Protein AF-A0A4Q2T587-F1 (afdb_monomer)

Solvent-accessible surface area (backbone atoms only — not comparable to full-atom values): 29271 Å² total; per-residue (Å²): 133,77,70,39,68,63,47,58,77,71,65,66,82,78,91,80,59,78,72,54,57,58,52,48,58,73,36,39,46,80,72,49,75,60,93,37,35,44,28,27,36,33,66,84,77,55,28,18,38,33,43,41,83,53,88,56,36,64,33,42,36,29,39,75,85,73,51,37,35,44,32,45,35,24,61,91,32,47,82,58,54,67,73,41,75,39,64,34,39,39,38,33,82,77,34,76,45,78,51,70,29,37,25,35,55,35,98,70,31,12,28,39,30,36,72,62,66,50,70,68,55,54,51,39,55,59,83,25,54,35,37,31,41,34,43,92,92,43,79,42,73,75,33,80,32,56,54,49,70,56,49,58,50,50,44,51,51,44,32,52,36,51,76,71,46,74,72,56,76,75,78,54,47,78,52,56,77,78,35,78,44,77,47,41,47,88,45,48,76,43,39,32,33,42,99,67,36,43,36,38,34,41,69,46,76,42,96,88,70,40,17,35,38,33,40,38,38,33,35,82,97,38,52,71,42,71,48,78,40,53,16,33,35,89,87,64,19,35,35,39,36,33,35,38,30,43,44,98,63,62,67,22,38,43,43,36,23,31,45,55,69,99,53,42,28,29,38,38,36,34,43,37,63,51,96,94,18,61,46,79,37,74,75,48,74,40,77,41,94,72,88,58,78,40,57,78,74,72,78,78,40,31,26,32,80,44,62,43,68,78,37,54,57,43,48,26,58,62,95,50,33,37,49,26,76,33,32,36,33,50,53,97,87,38,70,41,83,46,48,77,39,80,71,39,42,68,58,43,52,53,47,20,49,52,25,41,49,49,15,70,77,64,38,38,40,13,25,40,50,16,17,40,48,25,22,11,68,70,36,30,17,51,26,52,55,72,72,55,62,60,71,59,22,46,74,69,45,59,74,79,50,31,61,36,76,91,46,81,90,25,67,94,48,67,61,41,90,46,60,68,55,42,48,58,49,50,40,50,75,71,71,42,43,67,62,56,48,49,34,70,69,33,50,54,52,48,52,60,52,33,67,47,79,54,14,29,16,45,83,90,41,76,49,87,32,5,56,85,35,37,23,41,33,46,45,75,38,74,94,63,34,33,36,39,40,36,39,52,70,34,41,27,23,31,6,26,25,44,66,57,88,78,30,35,42,32,47,29,42,31,38,38,91,90,46,67,50,77,39,46,36,38,42,33,71,58,88,80,28,37,38,42,38,44,50,64,45,42,77,72,71,44,76,71,45,62,20,36,67,31,72,77,82,131

Sequence (554 aa):
MRILRYFVQAFSMLPLLLAMEARAEERYVTFAENRGWTVSYDREQNNCIAVPKVSDGLYFIRSSSREIVVMIAGPKFAWVTDGQDYKVEIRTDRERWDGTMRADTDEGFGGLYVSDPSESFMSALRGASRLSLRVDNVNYGPYSLSGSSDTLKQILGCAQAVERGEFKPAEPDYIGMNSLVSWKSEDFGKSYTSEGWTLALKGQDNVDGTATAYLEVSREGKGSATIKAESVPEGRGFGKLGIYKFDWSDPAVLFTSYTGGAHCCIEARVALSTDDGINIIDLGQFDGDVVHPVDLDGDDIYEFELADQRFLYAFAPYAGSVPPVQVQALRDGKFIDVTKEAAYRPVVERALLRTMKLCGEEQYPGACAGALANAALLGLYNSAFEFMVFDEINEKLEDSYLKCSDSAACRGRGDFKDFQEAVAFRLKDWGYDTEPALSEPAAAFFGELAKTKTGYSAPGDTTEGGCAMGPTRFEEAPAKGIVAVSGYEYTCHIGRADVLHDSVVTEAFCTGEGEYWLDRQIFEKDGADLWQHSLSRMESGLKPVKAAPCPAKP

Foldseek 3Di:
DQPVQPVVLVLPPDDDDPPSVVVNCVQWAFQDDDPFWTWTQGPVQQWIKTDGPDQWAWIWIAHLVRKIKIKGKHLVAQPDDAQDKWWKWKAFPPDIDTDIWTKHDDDSMIMTMDIPDDPRVVVRLPPTQFMWMATPNDIDDRHGSVCVNVVVVSRVVVSVCSVVVVPPQDDADEADEQDKDKDFLVCQQHWHDDQQKIWHWHKDQDPVQWIKIKIWIQGPPQGIDIDIDTAGDHPGKMWMWHWAALDPDGIKIKTKIQNDDPQGKIWIWIWDQDPNHTDIAGPGIAGHDDFGWDPQLPPRRTKTFGFPCVQDLQFDHNVLADGATWIWGDDPNYTDTPCLPPSNLVVLQVQLQVLLLVCLVPVALNSLLRNLQSCLSVLNNLQSVVVRPFVSNQVNTDQVSQAQDDDPLSVPHGGHPGSVRSSVSVCVVVPGHNAFAQDPVNLVVLVVQQVLVLAWAFPPDPDFCDSVHFPWHWDDDVVSCWIWITGHQKIWIWRHWDDDPQKIWTWIWMDGPSGTHIWIWIWGDDDQWIWIDIPVCVVVVHDIGIIHRRDDDD

Radius of gyration: 38.58 Å; Cα contacts (8 Å, |Δi|>4): 1241; chains: 1; bounding box: 76×38×122 Å

Organism: NCBI:txid2509717

pLDDT: mean 87.85, std 12.23, range [29.09, 98.69]

Structure (mmCIF, N/CA/C/O backbone):
data_AF-A0A4Q2T587-F1
#
_entry.id   AF-A0A4Q2T587-F1
#
loop_
_atom_site.group_PDB
_atom_site.id
_atom_site.type_symbol
_atom_site.label_atom_id
_atom_site.label_alt_id
_atom_site.label_comp_id
_atom_site.label_asym_id
_atom_site.label_entity_id
_atom_site.label_seq_id
_atom_site.pdbx_PDB_ins_code
_atom_site.Cartn_x
_atom_site.Cartn_y
_atom_site.Cartn_z
_atom_site.occupancy
_atom_site.B_iso_or_equiv
_atom_site.auth_seq_id
_atom_site.auth_comp_id
_atom_site.auth_asym_id
_atom_site.auth_atom_id
_atom_site.pdbx_PDB_model_num
ATOM 1 N N . MET A 1 1 ? -33.134 -15.073 41.977 1.00 48.69 1 MET A N 1
ATOM 2 C CA . MET A 1 1 ? -32.152 -14.027 41.633 1.00 48.69 1 MET A CA 1
ATOM 3 C C . MET A 1 1 ? -30.953 -14.235 42.549 1.00 48.69 1 MET A C 1
ATOM 5 O O . MET A 1 1 ? -31.171 -14.238 43.750 1.00 48.69 1 MET A O 1
ATOM 9 N N . ARG A 1 2 ? -29.760 -14.545 42.019 1.00 55.91 2 ARG A N 1
ATOM 10 C CA . ARG A 1 2 ? -28.514 -14.663 42.808 1.00 55.91 2 ARG A CA 1
ATOM 11 C C . ARG A 1 2 ? -27.795 -13.320 42.777 1.00 55.91 2 ARG A C 1
ATOM 13 O O . ARG A 1 2 ? -26.961 -13.108 41.918 1.00 55.91 2 ARG A O 1
ATOM 20 N N . ILE A 1 3 ? -28.202 -12.401 43.633 1.00 62.62 3 ILE A N 1
ATOM 21 C CA . ILE A 1 3 ? -27.697 -11.036 43.780 1.00 62.62 3 ILE A CA 1
ATOM 22 C C . ILE A 1 3 ? -26.183 -11.012 44.087 1.00 62.62 3 ILE A C 1
ATOM 24 O O . ILE A 1 3 ? -25.473 -10.196 43.507 1.00 62.62 3 ILE A O 1
ATOM 28 N N . LEU A 1 4 ? -25.663 -11.910 44.935 1.00 57.28 4 LEU A N 1
ATOM 29 C CA . LEU A 1 4 ? -24.285 -11.848 45.451 1.00 57.28 4 LEU A CA 1
ATOM 30 C C . LEU A 1 4 ? -23.188 -12.224 44.447 1.00 57.28 4 LEU A C 1
ATOM 32 O O . LEU A 1 4 ? -22.108 -11.632 44.495 1.00 57.28 4 LEU A O 1
ATOM 36 N N . ARG A 1 5 ? -23.489 -13.128 43.500 1.00 51.56 5 ARG A N 1
ATOM 37 C CA . ARG A 1 5 ? -22.581 -13.531 42.403 1.00 51.56 5 ARG A CA 1
ATOM 38 C C . ARG A 1 5 ? -22.055 -12.369 41.566 1.00 51.56 5 ARG A C 1
ATOM 40 O O . ARG A 1 5 ? -21.063 -12.495 40.857 1.00 51.56 5 ARG A O 1
ATOM 47 N N . TYR A 1 6 ? -22.738 -11.235 41.647 1.00 56.81 6 TYR A N 1
ATOM 48 C CA . TYR A 1 6 ? -22.474 -10.043 40.860 1.00 56.81 6 TYR A CA 1
ATOM 49 C C . TYR A 1 6 ? -21.664 -8.985 41.628 1.00 56.81 6 TYR A C 1
ATOM 51 O O . TYR A 1 6 ? -21.009 -8.153 41.006 1.00 56.81 6 TYR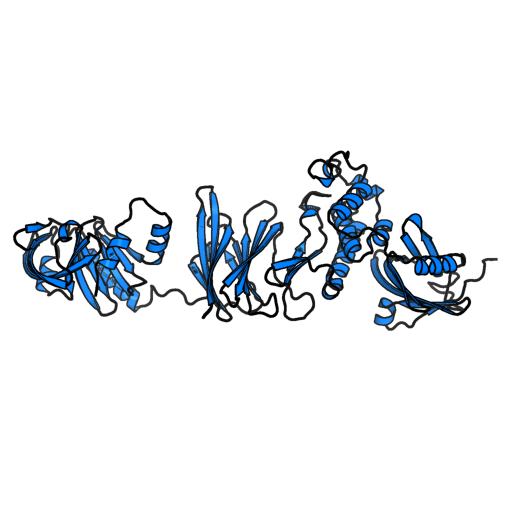 A O 1
ATOM 59 N N . PHE A 1 7 ? -21.640 -9.046 42.967 1.00 55.03 7 PHE A N 1
ATOM 60 C CA . PHE A 1 7 ? -20.902 -8.101 43.818 1.00 55.03 7 PHE A CA 1
ATOM 61 C C . PHE A 1 7 ? -19.436 -8.481 44.015 1.00 55.03 7 PHE A C 1
ATOM 63 O O . PHE A 1 7 ? -18.583 -7.597 44.067 1.00 55.03 7 PHE A O 1
ATOM 70 N N . VAL A 1 8 ? -19.125 -9.778 44.109 1.00 47.75 8 VAL A N 1
ATOM 71 C CA . VAL A 1 8 ? -17.757 -10.261 44.377 1.00 47.75 8 VAL A CA 1
ATOM 72 C C . VAL A 1 8 ? -16.795 -9.879 43.240 1.00 47.75 8 VAL A C 1
ATOM 74 O O . VAL A 1 8 ? -15.652 -9.510 43.502 1.00 47.75 8 VAL A O 1
ATOM 77 N N . GLN A 1 9 ? -17.277 -9.826 41.992 1.00 47.09 9 GLN A N 1
ATOM 78 C CA . GLN A 1 9 ? -16.492 -9.348 40.843 1.00 47.09 9 GLN A CA 1
ATOM 79 C C . GLN A 1 9 ? -16.196 -7.837 40.882 1.00 47.09 9 GLN A C 1
ATOM 81 O O . GLN A 1 9 ? -15.154 -7.421 40.387 1.00 47.09 9 GLN A O 1
ATOM 86 N N . ALA A 1 10 ? -17.059 -7.024 41.503 1.00 42.75 10 ALA A N 1
ATOM 87 C CA . ALA A 1 10 ? -16.846 -5.581 41.664 1.00 42.75 10 ALA A CA 1
ATOM 88 C C . ALA A 1 10 ? -15.954 -5.237 42.876 1.00 42.75 10 ALA A C 1
ATOM 90 O O . ALA A 1 10 ? -15.301 -4.197 42.886 1.00 42.75 10 ALA A O 1
ATOM 91 N N . PHE A 1 11 ? -15.917 -6.102 43.899 1.00 44.75 11 PHE A N 1
ATOM 92 C CA . PHE A 1 11 ? -15.228 -5.841 45.171 1.00 44.75 11 PHE A CA 1
ATOM 93 C C . PHE A 1 11 ? -13.794 -6.378 45.259 1.00 44.75 11 PHE A C 1
ATOM 95 O O . PHE A 1 11 ? -13.058 -6.010 46.174 1.00 44.75 11 PHE A O 1
ATOM 102 N N . SER A 1 12 ? -13.363 -7.212 44.312 1.00 37.34 12 SER A N 1
ATOM 103 C CA . SER A 1 12 ? -12.013 -7.791 44.300 1.00 37.34 12 SER A CA 1
ATOM 104 C C . SER A 1 12 ? -10.924 -6.830 43.778 1.00 37.34 12 SER A C 1
ATOM 106 O O . SER A 1 12 ? -9.896 -7.272 43.265 1.00 37.34 12 SER A O 1
ATOM 108 N N . MET A 1 13 ? -11.123 -5.514 43.915 1.00 39.81 13 MET A N 1
ATOM 109 C CA . MET A 1 13 ? -10.159 -4.482 43.523 1.00 39.81 13 MET A CA 1
ATOM 110 C C . MET A 1 13 ? -9.176 -4.162 44.661 1.00 39.81 13 MET A C 1
ATOM 112 O O . MET A 1 13 ? -9.405 -3.246 45.448 1.00 39.81 13 MET A O 1
ATOM 116 N N . LEU A 1 14 ? -8.101 -4.958 44.756 1.00 30.80 14 LEU A N 1
ATOM 117 C CA . LEU A 1 14 ? -6.706 -4.544 45.032 1.00 30.80 14 LEU A CA 1
ATOM 118 C C . LEU A 1 14 ? -5.777 -5.786 45.063 1.00 30.80 14 LEU A C 1
ATOM 120 O O . LEU A 1 14 ? -6.061 -6.724 45.807 1.00 30.80 14 LEU A O 1
ATOM 124 N N . PRO A 1 15 ? -4.564 -5.751 44.477 1.00 34.62 15 PRO A N 1
ATOM 125 C CA . PRO A 1 15 ? -4.200 -5.531 43.086 1.00 34.62 15 PRO A CA 1
ATOM 126 C C . PRO A 1 15 ? -3.731 -6.861 42.455 1.00 34.62 15 PRO A C 1
ATOM 128 O O . PRO A 1 15 ? -2.638 -7.358 42.730 1.00 34.62 15 PRO A O 1
ATOM 131 N N . LEU A 1 16 ? -4.540 -7.441 41.576 1.00 29.09 16 LEU A N 1
ATOM 132 C CA . LEU A 1 16 ? -4.068 -8.408 40.589 1.00 29.09 16 LEU A CA 1
ATOM 133 C C . LEU A 1 16 ? -4.949 -8.247 39.350 1.00 29.09 16 LEU A C 1
ATOM 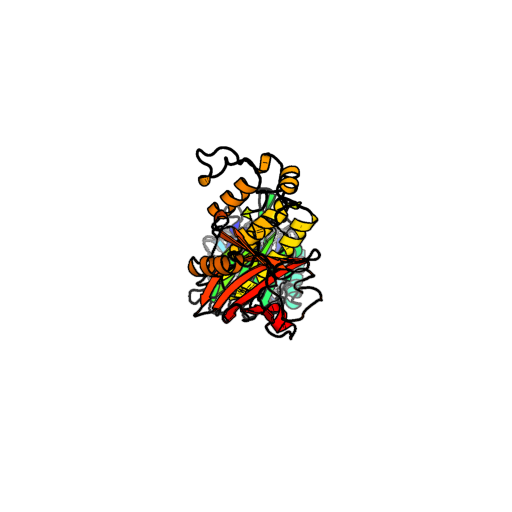135 O O . LEU A 1 16 ? -6.155 -8.440 39.426 1.00 29.09 16 LEU A O 1
ATOM 139 N N . LEU A 1 17 ? -4.294 -7.920 38.234 1.00 31.89 17 LEU A N 1
ATOM 140 C CA . LEU A 1 17 ? -4.804 -7.835 36.860 1.00 31.89 17 LEU A CA 1
ATOM 141 C C . LEU A 1 17 ? -5.491 -6.523 36.437 1.00 31.89 17 LEU A C 1
ATOM 143 O O . LEU A 1 17 ? -6.703 -6.369 36.539 1.00 31.89 17 LEU A O 1
ATOM 147 N N . LEU A 1 18 ? -4.712 -5.695 35.730 1.00 34.09 18 LEU A N 1
ATOM 148 C CA . LEU A 1 18 ? -5.156 -4.658 34.777 1.00 34.09 18 LEU A CA 1
ATOM 149 C C . LEU A 1 18 ? -6.281 -5.132 33.820 1.00 34.09 18 LEU A C 1
ATOM 151 O O . LEU A 1 18 ? -7.067 -4.331 33.332 1.00 34.09 18 LEU A O 1
ATOM 155 N N . ALA A 1 19 ? -6.397 -6.443 33.566 1.00 32.59 19 ALA A N 1
ATOM 156 C CA . ALA A 1 19 ? -7.448 -7.029 32.729 1.00 32.59 19 ALA A CA 1
ATOM 157 C C . ALA A 1 19 ? -8.837 -7.119 33.405 1.00 32.59 19 ALA A C 1
ATOM 159 O O . ALA A 1 19 ? -9.843 -7.224 32.704 1.00 32.59 19 ALA A O 1
ATOM 160 N N . MET A 1 20 ? -8.920 -7.107 34.744 1.00 31.30 20 MET A N 1
ATOM 161 C CA . MET A 1 20 ? -10.207 -7.060 35.460 1.00 31.30 20 MET A CA 1
ATOM 162 C C . MET A 1 20 ? -10.746 -5.633 35.580 1.00 31.30 20 MET A C 1
ATOM 164 O O . MET A 1 20 ? -11.956 -5.453 35.479 1.00 31.30 20 MET A O 1
ATOM 168 N N . GLU A 1 21 ? -9.874 -4.632 35.737 1.00 35.72 21 GLU A N 1
ATOM 169 C CA . GLU A 1 21 ? -10.271 -3.216 35.794 1.00 35.72 21 GLU A CA 1
ATOM 170 C C . GLU A 1 21 ? -10.938 -2.771 34.481 1.00 35.72 21 GLU A C 1
ATOM 172 O O . GLU A 1 21 ? -12.044 -2.236 34.519 1.00 35.72 21 GLU A O 1
ATOM 177 N N . ALA A 1 22 ? -10.367 -3.135 33.326 1.00 34.72 22 ALA A N 1
ATOM 178 C CA . ALA A 1 22 ? -10.956 -2.837 32.015 1.00 34.72 22 ALA A CA 1
ATOM 179 C C . ALA A 1 22 ? -12.352 -3.472 31.810 1.00 34.72 22 ALA A C 1
ATOM 181 O O . ALA A 1 22 ? -13.264 -2.833 31.290 1.00 34.72 22 ALA A O 1
ATOM 182 N N . ARG A 1 23 ? -12.563 -4.717 32.269 1.00 42.84 23 ARG A N 1
ATOM 183 C CA . ARG A 1 23 ? -13.877 -5.391 32.192 1.00 42.84 23 ARG A CA 1
ATOM 184 C C . ARG A 1 23 ? -14.907 -4.821 33.169 1.00 42.84 23 ARG A C 1
ATOM 186 O O . ARG A 1 23 ? -16.104 -4.854 32.887 1.00 42.84 23 ARG A O 1
ATOM 193 N N . ALA A 1 24 ? -14.464 -4.332 34.325 1.00 43.41 24 ALA A N 1
ATOM 194 C CA . ALA A 1 24 ? -15.342 -3.727 35.321 1.00 43.41 24 ALA A CA 1
ATOM 195 C C . ALA A 1 24 ? -15.843 -2.342 34.875 1.00 43.41 24 ALA A C 1
ATOM 197 O O . ALA A 1 24 ? -17.029 -2.057 35.051 1.00 43.41 24 ALA A O 1
ATOM 198 N N . GLU A 1 25 ? -14.988 -1.525 34.246 1.00 50.03 25 GLU A N 1
ATOM 199 C CA . GLU A 1 25 ? -15.382 -0.242 33.636 1.00 50.03 25 GLU A CA 1
ATOM 200 C C . GLU A 1 25 ? -16.317 -0.424 32.429 1.00 50.03 25 GLU A C 1
ATOM 202 O O . GLU A 1 25 ? -17.236 0.370 32.228 1.00 50.03 25 GLU A O 1
ATOM 207 N N . GLU A 1 26 ? -16.165 -1.508 31.660 1.00 58.34 26 GLU A N 1
ATOM 208 C CA . GLU A 1 26 ? -17.093 -1.828 30.568 1.00 58.34 26 GLU A CA 1
ATOM 209 C C . GLU A 1 26 ? -18.496 -2.208 31.046 1.00 58.34 26 GLU A C 1
ATOM 211 O O . GLU A 1 26 ? -19.473 -1.916 30.347 1.00 58.34 26 GLU A O 1
ATOM 216 N N . ARG A 1 27 ? -18.608 -2.851 32.217 1.00 75.75 27 ARG A N 1
ATOM 217 C CA . ARG A 1 27 ? -19.881 -3.318 32.782 1.00 75.75 27 ARG A CA 1
ATOM 218 C C . ARG A 1 27 ? -20.610 -2.240 33.582 1.00 75.75 27 ARG A C 1
ATOM 220 O O . ARG A 1 27 ? -21.828 -2.114 33.438 1.00 75.75 27 ARG A O 1
ATOM 227 N N . TYR A 1 28 ? -19.902 -1.490 34.426 1.00 80.69 28 TYR A N 1
ATOM 228 C CA . TYR A 1 28 ? -20.506 -0.518 35.338 1.00 80.69 28 TYR A CA 1
ATOM 229 C C . TYR A 1 28 ? -20.276 0.921 34.871 1.00 80.69 28 TYR A C 1
ATOM 231 O O . TYR A 1 28 ? -19.161 1.426 34.899 1.00 80.69 28 TYR A O 1
ATOM 239 N N . VAL A 1 29 ? -21.354 1.628 34.529 1.00 84.44 29 VAL A N 1
ATOM 240 C CA . VAL A 1 29 ? -21.299 3.059 34.194 1.00 84.44 29 VAL A CA 1
ATOM 241 C C . VAL A 1 29 ? -21.602 3.879 35.441 1.00 84.44 29 VAL A C 1
ATOM 243 O O . VAL A 1 29 ? -22.736 3.864 35.924 1.00 84.44 29 VAL A O 1
ATOM 246 N N . THR A 1 30 ? -20.620 4.605 35.975 1.00 88.50 30 THR A N 1
ATOM 247 C CA . THR A 1 30 ? -20.832 5.488 37.134 1.00 88.50 30 THR A CA 1
ATOM 248 C C . THR A 1 30 ? -21.862 6.569 36.804 1.00 88.50 30 THR A C 1
ATOM 250 O O . THR A 1 30 ? -21.684 7.359 35.881 1.00 88.50 30 THR A O 1
ATOM 253 N N . PHE A 1 31 ? -22.943 6.617 37.581 1.00 89.94 31 PHE A N 1
ATOM 254 C CA . PHE A 1 31 ? -24.016 7.601 37.449 1.00 89.94 31 PHE A CA 1
ATOM 255 C C . PHE A 1 31 ? -23.843 8.769 38.423 1.00 89.94 31 PHE A C 1
ATOM 257 O O . PHE A 1 31 ? -24.054 9.926 38.065 1.00 89.94 31 PHE A O 1
ATOM 264 N N . ALA A 1 32 ? -23.486 8.478 39.675 1.00 92.12 32 ALA A N 1
ATOM 265 C CA . ALA A 1 32 ? -23.286 9.500 40.693 1.00 92.12 32 ALA A CA 1
ATOM 266 C C . ALA A 1 32 ? -22.421 8.985 41.841 1.00 92.12 32 ALA A C 1
ATOM 268 O O . ALA A 1 32 ? -22.438 7.803 42.172 1.00 92.12 32 ALA A O 1
ATOM 269 N N . GLU A 1 33 ? -21.750 9.902 42.529 1.00 91.12 33 GLU A N 1
ATOM 270 C CA . GLU A 1 33 ? -21.059 9.598 43.775 1.00 91.12 33 GLU A CA 1
ATOM 271 C C . GLU A 1 33 ? -21.505 10.519 44.902 1.00 91.12 33 GLU A C 1
ATOM 273 O O . GLU A 1 33 ? -21.919 11.663 44.694 1.00 91.12 33 GLU A O 1
ATOM 278 N N . ASN A 1 34 ? -21.388 10.027 46.131 1.00 86.50 34 ASN A N 1
ATOM 279 C CA . ASN A 1 34 ? -21.467 10.861 47.317 1.00 86.50 34 ASN A CA 1
ATOM 280 C C . ASN A 1 34 ? -20.444 10.399 48.372 1.00 86.50 34 ASN A C 1
ATOM 282 O O . ASN A 1 34 ? -19.541 9.604 48.098 1.00 86.50 34 ASN A O 1
ATOM 286 N N . ARG A 1 35 ? -20.542 10.947 49.590 1.00 81.50 35 ARG A N 1
ATOM 287 C CA . ARG A 1 35 ? -19.586 10.669 50.675 1.00 81.50 35 ARG A CA 1
ATOM 288 C C . ARG A 1 35 ? -19.533 9.197 51.100 1.00 81.50 35 ARG A C 1
ATOM 290 O O . ARG A 1 35 ? -18.510 8.792 51.638 1.00 81.50 35 ARG A O 1
ATOM 297 N N . GLY A 1 36 ? -20.609 8.434 50.914 1.00 84.12 36 GLY A N 1
ATOM 298 C CA . GLY A 1 36 ? -20.721 7.056 51.402 1.00 84.12 36 GLY A CA 1
ATOM 299 C C . GLY A 1 36 ? -20.860 5.990 50.315 1.00 84.12 36 GLY A C 1
ATOM 300 O O . GLY A 1 36 ? -20.540 4.835 50.590 1.00 84.12 36 GLY A O 1
ATOM 301 N N . TRP A 1 37 ? -21.304 6.353 49.106 1.00 90.56 37 TRP A N 1
ATOM 302 C CA . TRP A 1 37 ? -21.612 5.401 48.031 1.00 90.56 37 TRP A CA 1
ATOM 303 C C . TRP A 1 37 ? -21.141 5.871 46.657 1.00 90.56 37 TRP A C 1
ATOM 305 O O . TRP A 1 37 ? -21.028 7.073 46.395 1.00 90.56 37 TRP A O 1
ATOM 315 N N . THR A 1 38 ? -20.964 4.887 45.783 1.00 91.00 38 THR A N 1
ATOM 316 C CA . THR A 1 38 ? -20.901 5.038 44.329 1.00 91.00 38 THR A CA 1
ATOM 317 C C . THR A 1 38 ? -22.162 4.401 43.741 1.00 91.00 38 THR A C 1
ATOM 319 O O . THR A 1 38 ? -22.530 3.285 44.116 1.00 91.00 38 THR A O 1
ATOM 322 N N . VAL A 1 39 ? -22.867 5.136 42.881 1.00 92.31 39 VAL A N 1
ATOM 323 C CA . VAL A 1 39 ? -24.068 4.682 42.171 1.00 92.31 39 VAL A CA 1
ATOM 324 C C . VAL A 1 39 ? -23.702 4.462 40.715 1.00 92.31 39 VAL A C 1
ATOM 326 O O . VAL A 1 39 ? -23.250 5.400 40.060 1.00 92.31 39 VAL A O 1
ATOM 329 N N . SER A 1 40 ? -23.949 3.260 40.205 1.00 91.19 40 SER A N 1
ATOM 330 C CA . SER A 1 40 ? -23.598 2.861 38.843 1.00 91.19 40 SER A CA 1
ATOM 331 C C . SER A 1 40 ? -24.758 2.143 38.156 1.00 91.19 40 SER A C 1
ATOM 333 O O . SER A 1 40 ? -25.617 1.556 38.814 1.00 91.19 40 SER A O 1
ATOM 335 N N . TYR A 1 41 ? -24.786 2.186 36.829 1.00 89.38 41 TYR A N 1
ATOM 336 C CA . TYR A 1 41 ? -25.620 1.330 35.993 1.00 89.38 41 TYR A CA 1
ATOM 337 C C . TYR A 1 41 ? -24.843 0.061 35.627 1.00 89.38 41 TYR A C 1
ATOM 339 O O . TYR A 1 41 ? -23.757 0.157 35.062 1.00 89.38 41 TYR A O 1
ATOM 347 N N . ASP A 1 42 ? -25.389 -1.109 35.950 1.00 83.81 42 ASP A N 1
ATOM 348 C CA . ASP A 1 42 ? -24.889 -2.412 35.509 1.00 83.81 42 ASP A CA 1
ATOM 349 C C . ASP A 1 42 ? -25.489 -2.735 34.133 1.00 83.81 42 ASP A C 1
ATOM 351 O O . ASP A 1 42 ? -26.677 -3.063 34.022 1.00 83.81 42 ASP A O 1
ATOM 355 N N . ARG A 1 43 ? -24.666 -2.639 33.083 1.00 77.25 43 ARG A N 1
ATOM 356 C CA . ARG A 1 43 ? -25.061 -2.914 31.692 1.00 77.25 43 ARG A CA 1
ATOM 357 C C . ARG A 1 43 ? -25.494 -4.359 31.470 1.00 77.25 43 ARG A C 1
ATOM 359 O O . ARG A 1 43 ? -26.356 -4.610 30.636 1.00 77.25 43 ARG A O 1
ATOM 366 N N . GLU A 1 44 ? -24.919 -5.303 32.209 1.00 74.12 44 GLU A N 1
ATOM 367 C CA . GLU A 1 44 ? -25.181 -6.731 32.025 1.00 74.12 44 GLU A CA 1
ATOM 368 C C . GLU A 1 44 ? -26.530 -7.124 32.637 1.00 74.12 44 GLU A C 1
ATOM 370 O O . GLU A 1 44 ? -27.319 -7.850 32.036 1.00 74.12 44 GLU A O 1
ATOM 375 N N . GLN A 1 45 ? -26.811 -6.612 33.836 1.00 73.25 45 GLN A N 1
ATOM 376 C CA . GLN A 1 45 ? -28.031 -6.933 34.582 1.00 73.25 45 GLN A CA 1
ATOM 377 C C . GLN A 1 45 ? -29.162 -5.923 34.351 1.00 73.25 45 GLN A C 1
ATOM 379 O O . GLN A 1 45 ? -30.264 -6.093 34.879 1.00 73.25 45 GLN A O 1
ATOM 384 N N . ASN A 1 46 ? -28.896 -4.868 33.577 1.00 80.88 46 ASN A N 1
ATOM 385 C CA . ASN A 1 46 ? -29.822 -3.784 33.273 1.00 80.88 46 ASN A CA 1
ATOM 386 C C . ASN A 1 46 ? -30.489 -3.200 34.537 1.00 80.88 46 ASN A C 1
ATOM 388 O O . ASN A 1 46 ? -31.716 -3.051 34.622 1.00 80.88 46 ASN A O 1
ATOM 392 N N . ASN A 1 47 ? -29.672 -2.911 35.551 1.00 87.06 47 ASN A N 1
ATOM 393 C CA . ASN A 1 47 ? -30.115 -2.377 36.834 1.00 87.06 47 ASN A CA 1
ATOM 394 C C . ASN A 1 47 ? -29.182 -1.264 37.329 1.00 87.06 47 ASN A C 1
ATOM 396 O O . ASN A 1 47 ? -28.069 -1.091 36.844 1.00 87.06 47 ASN A O 1
ATOM 400 N N . CYS A 1 48 ? -29.661 -0.477 38.284 1.00 90.81 48 CYS A N 1
ATOM 401 C CA . CYS A 1 48 ? -28.858 0.517 38.978 1.00 90.81 48 CYS A CA 1
ATOM 402 C C . CYS A 1 48 ? -28.464 -0.015 40.346 1.00 90.81 48 CYS A C 1
ATOM 404 O O . CYS A 1 48 ? -29.309 -0.517 41.089 1.00 90.81 48 CYS A O 1
ATOM 406 N N . ILE A 1 49 ? -27.198 0.146 40.698 1.00 91.38 49 ILE A N 1
ATOM 407 C CA . ILE A 1 49 ? -26.606 -0.375 41.920 1.00 91.38 49 ILE A CA 1
ATOM 408 C C . ILE A 1 49 ? -25.952 0.765 42.693 1.00 91.38 49 ILE A C 1
ATOM 410 O O . ILE A 1 49 ? -25.283 1.617 42.118 1.00 91.38 49 ILE A O 1
ATOM 414 N N . ALA A 1 50 ? -26.156 0.803 44.005 1.00 91.62 50 ALA A N 1
ATOM 415 C CA . ALA A 1 50 ? -25.436 1.687 44.905 1.00 91.62 50 ALA A CA 1
ATOM 416 C C . ALA A 1 50 ? -24.584 0.858 45.858 1.00 91.62 50 ALA A C 1
ATOM 418 O O . ALA A 1 50 ? -25.103 0.118 46.701 1.00 91.62 50 ALA A O 1
ATOM 419 N N . VAL A 1 51 ? -23.274 1.016 45.720 1.00 88.88 51 VAL A N 1
ATOM 420 C CA . VAL A 1 51 ? -22.252 0.265 46.442 1.00 88.88 51 VAL A CA 1
ATOM 421 C C . VAL A 1 51 ? -21.645 1.163 47.520 1.00 88.88 51 VAL A C 1
ATOM 423 O O . VAL A 1 51 ? -21.274 2.301 47.214 1.00 88.88 51 VAL A O 1
ATOM 426 N N . PRO A 1 52 ? -21.575 0.724 48.791 1.00 86.00 52 PRO A N 1
ATOM 427 C CA . PRO A 1 52 ? -20.891 1.482 49.826 1.00 86.00 52 PRO A CA 1
ATOM 428 C C . PRO A 1 52 ? -19.390 1.535 49.522 1.00 86.00 52 PRO A C 1
ATOM 43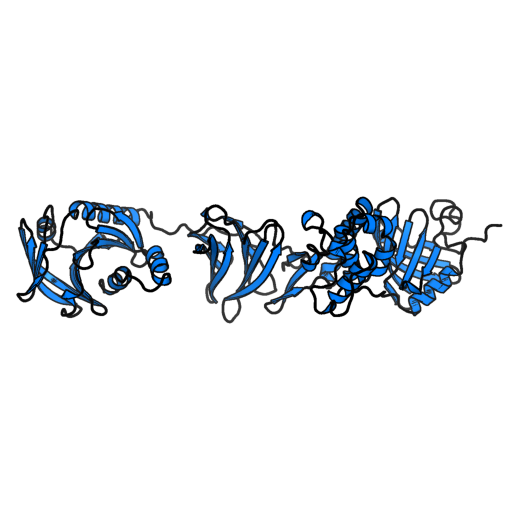0 O O . PRO A 1 52 ? -18.802 0.550 49.090 1.00 86.00 52 PRO A O 1
ATOM 433 N N . LYS A 1 53 ? -18.734 2.661 49.817 1.00 83.38 53 LYS A N 1
ATOM 434 C CA . LYS A 1 53 ? -17.279 2.837 49.608 1.00 83.38 53 LYS A CA 1
ATOM 435 C C . LYS A 1 53 ? -16.396 1.995 50.556 1.00 83.38 53 LYS A C 1
ATOM 437 O O . LYS A 1 53 ? -15.184 2.173 50.600 1.00 83.38 53 LYS A O 1
ATOM 442 N N . VAL A 1 54 ? -16.996 1.103 51.342 1.00 77.19 54 VAL A N 1
ATOM 443 C CA . VAL A 1 54 ? -16.348 0.183 52.289 1.00 77.19 54 VAL A CA 1
ATOM 444 C C . VAL A 1 54 ? -16.814 -1.248 52.003 1.00 77.19 54 VAL A C 1
ATOM 446 O O . VAL A 1 54 ? -17.923 -1.439 51.513 1.00 77.19 54 VAL A O 1
ATOM 449 N N . SER A 1 55 ? -15.985 -2.250 52.311 1.00 65.62 55 SER A N 1
ATOM 450 C CA . SER A 1 55 ? -16.171 -3.646 51.869 1.00 65.62 55 SER A CA 1
ATOM 451 C C . SER A 1 55 ? -17.273 -4.458 52.535 1.00 65.62 55 SER A C 1
ATOM 453 O O . SER A 1 55 ? -17.610 -5.548 52.071 1.00 65.62 55 SER A O 1
ATOM 455 N N . ASP A 1 56 ? -17.883 -3.928 53.586 1.00 73.38 56 ASP A N 1
ATOM 456 C CA . ASP A 1 56 ? -19.068 -4.481 54.216 1.00 73.38 56 ASP A CA 1
ATOM 457 C C . ASP A 1 56 ? -20.090 -3.373 54.480 1.00 73.38 56 ASP A C 1
ATOM 459 O O . ASP A 1 56 ? -19.773 -2.298 54.990 1.00 73.38 56 ASP A O 1
ATOM 463 N N . GLY A 1 57 ? -21.353 -3.610 54.128 1.00 83.38 57 GLY A N 1
ATOM 464 C CA . GLY A 1 57 ? -22.339 -2.551 54.278 1.00 83.38 57 GLY A CA 1
ATOM 465 C C . GLY A 1 57 ? -23.666 -2.782 53.595 1.00 83.38 57 GLY A C 1
ATOM 466 O O . GLY A 1 57 ? -24.055 -3.907 53.287 1.00 83.38 57 GLY A O 1
ATOM 467 N N . LEU A 1 58 ? -24.368 -1.664 53.426 1.00 87.81 58 LEU A N 1
ATOM 468 C CA . LEU A 1 58 ? -25.698 -1.591 52.851 1.00 87.81 58 LEU A CA 1
ATOM 469 C C . LEU A 1 58 ? -25.604 -1.252 51.362 1.00 87.81 58 LEU A C 1
ATOM 471 O O . LEU A 1 58 ? -25.070 -0.203 50.988 1.00 87.81 58 LEU A O 1
ATOM 475 N N . TYR A 1 59 ? -26.177 -2.127 50.553 1.00 89.25 59 TYR A N 1
ATOM 476 C CA . TYR A 1 59 ? -26.271 -2.035 49.109 1.00 89.25 59 TYR A CA 1
ATOM 477 C C . TYR A 1 59 ? -27.722 -1.775 48.719 1.00 89.25 59 TYR A C 1
ATOM 479 O O . TYR A 1 59 ? -28.646 -2.352 49.301 1.00 89.25 59 TYR A O 1
ATOM 487 N N . PHE A 1 60 ? -27.914 -0.927 47.714 1.00 89.44 60 PHE A N 1
ATOM 488 C CA . PHE A 1 60 ? -29.217 -0.717 47.091 1.00 89.44 60 PHE A CA 1
ATOM 489 C C . PHE A 1 60 ? -29.137 -1.166 45.642 1.00 89.44 60 PHE A C 1
ATOM 491 O O . PHE A 1 60 ? -28.184 -0.826 44.949 1.00 89.44 60 PHE A O 1
ATOM 498 N N . ILE A 1 61 ? -30.135 -1.903 45.179 1.00 88.38 61 ILE A N 1
ATOM 499 C CA . ILE A 1 61 ? -30.236 -2.333 43.787 1.00 88.38 61 ILE A CA 1
ATOM 500 C C . ILE A 1 61 ? -31.635 -1.983 43.324 1.00 88.38 61 ILE A C 1
ATOM 502 O O . ILE A 1 61 ? -32.611 -2.225 44.032 1.00 88.38 61 ILE A O 1
ATOM 506 N N . ARG A 1 62 ? -31.739 -1.388 42.145 1.00 86.25 62 ARG A N 1
ATOM 507 C CA . ARG A 1 62 ? -33.011 -1.029 41.542 1.00 86.25 62 ARG A CA 1
ATOM 508 C C . ARG A 1 62 ? -33.034 -1.505 40.105 1.00 86.25 62 ARG A C 1
ATOM 510 O O . ARG A 1 62 ? -32.257 -1.022 39.285 1.00 86.25 62 ARG A O 1
ATOM 517 N N . SER A 1 63 ? -33.924 -2.439 39.804 1.00 74.50 63 SER A N 1
ATOM 518 C CA . SER A 1 63 ? -34.133 -2.895 38.433 1.00 74.50 63 SER A CA 1
ATOM 519 C C . SER A 1 63 ? -34.937 -1.867 37.626 1.00 74.50 63 SER A C 1
ATOM 521 O O . SER A 1 63 ? -35.621 -0.994 38.174 1.00 74.50 63 SER A O 1
ATOM 523 N N . SER A 1 64 ? -34.927 -2.025 36.303 1.00 65.81 64 SER A N 1
ATOM 524 C CA . SER A 1 64 ? -35.855 -1.331 35.400 1.00 65.81 64 SER A CA 1
ATOM 525 C C . SER A 1 64 ? -37.328 -1.733 35.609 1.00 65.81 64 SER A C 1
ATOM 527 O O . SER A 1 64 ? -38.225 -1.001 35.201 1.00 65.81 64 SER A O 1
ATOM 529 N N . SER A 1 65 ? -37.611 -2.845 36.306 1.00 61.41 65 SER A N 1
ATOM 530 C CA . SER A 1 65 ? -38.971 -3.313 36.636 1.00 61.41 65 SER A CA 1
ATOM 531 C C . SER A 1 65 ? -39.585 -2.657 37.885 1.00 61.41 65 SER A C 1
ATOM 533 O O . SER A 1 65 ? -40.665 -3.061 38.313 1.00 61.41 65 SER A O 1
ATOM 535 N N . ARG A 1 66 ? -38.940 -1.614 38.435 1.00 69.69 66 ARG A N 1
ATOM 536 C CA . ARG A 1 66 ? -39.295 -0.873 39.669 1.00 69.69 66 ARG A CA 1
ATOM 537 C C . ARG A 1 66 ? -39.054 -1.607 40.990 1.00 69.69 66 ARG A C 1
ATOM 539 O O . ARG A 1 66 ? -39.310 -0.998 42.028 1.00 69.69 66 ARG A O 1
ATOM 546 N N . GLU A 1 67 ? -38.526 -2.827 40.963 1.00 83.25 67 GLU A N 1
ATOM 547 C CA . GLU A 1 67 ? -38.142 -3.554 42.177 1.00 83.25 67 GLU A CA 1
ATOM 548 C C . GLU A 1 67 ? -36.966 -2.844 42.861 1.00 83.25 67 GLU A C 1
ATOM 550 O O . GLU A 1 67 ? -35.988 -2.463 42.205 1.00 83.25 67 GLU A O 1
ATOM 555 N N . ILE A 1 68 ? -37.056 -2.657 44.180 1.00 86.94 68 ILE A N 1
ATOM 556 C CA . ILE A 1 68 ? -35.946 -2.174 45.009 1.00 86.94 68 ILE A CA 1
ATOM 557 C C . ILE A 1 68 ? -35.483 -3.311 45.906 1.00 86.94 68 ILE A C 1
ATOM 559 O O . ILE A 1 68 ? -36.228 -3.779 46.759 1.00 86.94 68 ILE A O 1
ATOM 563 N N . VAL A 1 69 ? -34.220 -3.692 45.785 1.00 90.44 69 VAL A N 1
ATOM 564 C CA . VAL A 1 69 ? -33.576 -4.630 46.698 1.00 90.44 69 VAL A CA 1
ATOM 565 C C . VAL A 1 69 ? -32.655 -3.864 47.633 1.00 90.44 69 VAL A C 1
ATOM 567 O O . VAL A 1 69 ? -31.825 -3.061 47.199 1.00 90.44 69 VAL A O 1
ATOM 570 N N . VAL A 1 70 ? -32.792 -4.127 48.929 1.00 90.94 70 VAL A N 1
ATOM 571 C CA . VAL A 1 70 ? -31.865 -3.645 49.953 1.00 90.94 70 VAL A CA 1
ATOM 572 C C . VAL A 1 70 ? -31.144 -4.838 50.539 1.00 90.94 70 VAL A C 1
ATOM 574 O O . VAL A 1 70 ? -31.776 -5.768 51.037 1.00 90.94 70 VAL A O 1
ATOM 577 N N . MET A 1 71 ? -29.819 -4.803 50.489 1.00 91.50 71 MET A N 1
ATOM 578 C CA . MET A 1 71 ? -28.978 -5.914 50.906 1.00 91.50 71 MET A CA 1
ATOM 579 C C . MET A 1 71 ? -27.915 -5.450 51.891 1.00 91.50 71 MET A C 1
ATOM 581 O O . MET A 1 71 ? -27.274 -4.423 51.690 1.00 91.50 71 MET A O 1
ATOM 585 N N . ILE A 1 72 ? -27.705 -6.229 52.946 1.00 91.62 72 ILE A N 1
ATOM 586 C CA . ILE A 1 72 ? -26.563 -6.096 53.845 1.00 91.62 72 ILE A CA 1
ATOM 587 C C . ILE A 1 72 ? -25.641 -7.268 53.544 1.00 91.62 72 ILE A C 1
ATOM 589 O O . ILE A 1 72 ? -26.016 -8.417 53.771 1.00 91.62 72 ILE A O 1
ATOM 593 N N . ALA A 1 73 ? -24.458 -6.981 53.010 1.00 89.69 73 ALA A N 1
ATOM 594 C CA . ALA A 1 73 ? -23.526 -8.012 52.568 1.00 89.69 73 ALA A CA 1
ATOM 595 C C . ALA A 1 73 ? -22.094 -7.731 53.024 1.00 89.69 73 ALA A C 1
ATOM 597 O O . ALA A 1 73 ? -21.721 -6.595 53.337 1.00 89.69 73 ALA A O 1
ATOM 598 N N . GLY A 1 74 ? -21.308 -8.800 53.104 1.00 85.69 74 GLY A N 1
ATOM 599 C CA . GLY A 1 74 ? -19.937 -8.777 53.594 1.00 85.69 74 GLY A CA 1
ATOM 600 C C . GLY A 1 74 ? -19.396 -10.187 53.849 1.00 85.69 74 GLY A C 1
ATOM 601 O O . GLY A 1 74 ? -20.168 -11.137 54.005 1.00 85.69 74 GLY A O 1
ATOM 602 N N . PRO A 1 75 ? -18.073 -10.344 54.022 1.00 84.31 75 PRO A N 1
ATOM 603 C CA . PRO A 1 75 ? -17.461 -11.650 54.293 1.00 84.31 75 PRO A CA 1
ATOM 604 C C . PRO A 1 75 ? -17.935 -12.249 55.629 1.00 84.31 75 PRO A C 1
ATOM 606 O O . PRO A 1 75 ? -17.980 -13.461 55.811 1.00 84.31 75 PRO A O 1
ATOM 609 N N . LYS A 1 76 ? -18.375 -11.399 56.569 1.00 87.81 76 LYS A N 1
ATOM 610 C CA . LYS A 1 76 ? -18.929 -11.809 57.873 1.00 87.81 76 LYS A CA 1
ATOM 611 C C . LYS A 1 76 ? -20.259 -12.563 57.771 1.00 87.81 76 LYS A C 1
ATOM 613 O O . LYS A 1 76 ? -20.706 -13.109 58.777 1.00 87.81 76 LYS A O 1
ATOM 618 N N . PHE A 1 77 ? -20.887 -12.583 56.598 1.00 89.44 77 PHE A N 1
ATOM 619 C CA . PHE A 1 77 ? -22.117 -13.326 56.340 1.00 89.44 77 PHE A CA 1
ATOM 620 C C . PHE A 1 77 ? -21.871 -14.650 55.614 1.00 89.44 77 PHE A C 1
ATOM 622 O O . PHE A 1 77 ? -22.837 -15.329 55.314 1.00 89.44 77 PHE A O 1
ATOM 629 N N . ALA A 1 78 ? -20.627 -15.083 55.381 1.00 86.25 78 ALA A N 1
ATOM 630 C CA . ALA A 1 78 ? -20.336 -16.350 54.689 1.00 86.25 78 ALA A CA 1
ATOM 631 C C . ALA A 1 78 ? -20.926 -17.614 55.361 1.00 86.25 78 ALA A C 1
ATOM 633 O O . ALA A 1 78 ? -20.905 -18.692 54.779 1.00 86.25 78 ALA A O 1
ATOM 634 N N . TRP A 1 79 ? -21.430 -17.494 56.594 1.00 90.12 79 TRP A N 1
ATOM 635 C CA . TRP A 1 79 ? -22.086 -18.567 57.344 1.00 90.12 79 TRP A CA 1
ATOM 636 C C . TRP A 1 79 ? -23.576 -18.742 57.006 1.00 90.12 79 TRP A C 1
ATOM 638 O O . TRP A 1 79 ? -24.159 -19.754 57.399 1.00 90.12 79 TRP A O 1
ATOM 648 N N . VAL A 1 80 ? -24.216 -17.768 56.345 1.00 91.56 80 VAL A N 1
ATOM 649 C CA . VAL A 1 80 ? -25.634 -17.885 55.970 1.00 91.56 80 VAL A CA 1
ATOM 650 C C . VAL A 1 80 ? -25.804 -18.951 54.885 1.00 91.56 80 VAL A C 1
ATOM 652 O O . VAL A 1 80 ? -24.882 -19.230 54.126 1.00 91.56 80 VAL A O 1
ATOM 655 N N . THR A 1 81 ? -26.979 -19.571 54.809 1.00 92.12 81 THR A N 1
ATOM 656 C CA . THR A 1 81 ? -27.283 -20.603 53.806 1.00 92.12 81 THR A CA 1
ATOM 657 C C . THR A 1 81 ? -28.045 -19.992 52.633 1.00 92.12 81 THR A C 1
ATOM 659 O O . THR A 1 81 ? -29.082 -19.367 52.849 1.00 92.12 81 THR A O 1
ATOM 662 N N . ASP A 1 82 ? -27.550 -20.180 51.403 1.00 91.88 82 ASP A N 1
ATOM 663 C CA . ASP A 1 82 ? -28.160 -19.648 50.172 1.00 91.88 82 ASP A CA 1
ATOM 664 C C . ASP A 1 82 ? -29.674 -19.913 50.114 1.00 91.88 82 ASP A C 1
ATOM 666 O O . ASP A 1 82 ? -30.137 -21.043 50.288 1.00 91.88 82 ASP A O 1
ATOM 670 N N . GLY A 1 83 ? -30.462 -18.862 49.880 1.00 90.12 83 GLY A N 1
ATOM 671 C CA . GLY A 1 83 ? -31.916 -18.938 49.762 1.00 90.12 83 GLY A CA 1
ATOM 672 C C . GLY A 1 83 ? -32.686 -19.208 51.060 1.00 90.12 83 GLY A C 1
ATOM 673 O O . GLY A 1 83 ? -33.911 -19.331 50.996 1.00 90.12 83 GLY A O 1
ATOM 674 N N . GLN A 1 84 ? -32.030 -19.296 52.220 1.00 95.00 84 GLN A N 1
ATOM 675 C CA . GLN A 1 84 ? -32.711 -19.423 53.510 1.00 95.00 84 GLN A CA 1
ATOM 676 C C . GLN A 1 84 ? -33.202 -18.060 54.018 1.00 95.00 84 GLN A C 1
ATOM 678 O O . GLN A 1 84 ? -32.525 -17.045 53.882 1.00 95.00 84 GLN A O 1
ATOM 683 N N . ASP A 1 85 ? -34.373 -18.043 54.650 1.00 96.31 85 ASP A N 1
ATOM 684 C CA . ASP A 1 85 ? -34.921 -16.851 55.292 1.00 96.31 85 ASP A CA 1
ATOM 685 C C . ASP A 1 85 ? -34.464 -16.764 56.760 1.00 96.31 85 ASP A C 1
ATOM 687 O O . ASP A 1 85 ? -34.567 -17.730 57.522 1.00 96.31 85 ASP A O 1
ATOM 691 N N . TYR A 1 86 ? -33.992 -15.587 57.171 1.00 96.06 86 TYR A N 1
ATOM 692 C CA . TYR A 1 86 ? -33.501 -15.302 58.517 1.00 96.06 86 TYR A CA 1
ATOM 693 C C . TYR A 1 86 ? -34.349 -14.227 59.185 1.00 96.06 86 TYR A C 1
ATOM 695 O O . TYR A 1 86 ? -34.627 -13.180 58.597 1.00 96.06 86 TYR A O 1
ATOM 703 N N . LYS A 1 87 ? -34.729 -14.456 60.448 1.00 96.00 87 LYS A N 1
ATOM 704 C CA . LYS A 1 87 ? -35.334 -13.410 61.278 1.00 96.00 87 LYS A CA 1
ATOM 705 C C . LYS A 1 87 ? -34.259 -12.422 61.692 1.00 96.00 87 LYS A C 1
ATOM 707 O O . LYS A 1 87 ? -33.243 -12.812 62.267 1.00 96.00 87 LYS A O 1
ATOM 712 N N . VAL A 1 88 ? -34.516 -11.151 61.435 1.00 95.06 88 VAL A N 1
ATOM 713 C CA . VAL A 1 88 ? -33.569 -10.079 61.696 1.00 95.06 88 VAL A CA 1
ATOM 714 C C . VAL A 1 88 ? -34.203 -8.973 62.523 1.00 95.06 88 VAL A C 1
ATOM 716 O O . VAL A 1 88 ? -35.395 -8.685 62.412 1.00 95.06 88 VAL A O 1
ATOM 719 N N . GLU A 1 89 ? -33.373 -8.327 63.327 1.00 94.38 89 GLU A N 1
ATOM 720 C CA . GLU A 1 89 ? -33.697 -7.082 64.010 1.00 94.38 89 GLU A CA 1
ATOM 721 C C . GLU A 1 89 ? -32.696 -6.023 63.544 1.00 94.38 89 GLU A C 1
ATOM 723 O O . GLU A 1 89 ? -31.494 -6.126 63.785 1.00 94.38 89 GLU A O 1
ATOM 728 N N . ILE A 1 90 ? -33.190 -5.001 62.859 1.00 92.62 90 ILE A N 1
ATOM 729 C CA . ILE A 1 90 ? -32.410 -3.847 62.433 1.00 92.62 90 ILE A CA 1
ATOM 730 C C . ILE A 1 90 ? -32.623 -2.729 63.446 1.00 92.62 90 ILE A C 1
ATOM 732 O O . ILE A 1 90 ? -33.756 -2.361 63.760 1.00 92.62 90 ILE A O 1
ATOM 736 N N . ARG A 1 91 ? -31.528 -2.161 63.950 1.00 92.69 91 ARG A N 1
ATOM 737 C CA . ARG A 1 91 ? -31.560 -0.971 64.802 1.00 92.69 91 ARG A CA 1
ATOM 738 C C . ARG A 1 91 ? -30.813 0.157 64.131 1.00 92.69 91 ARG A C 1
ATOM 740 O O . ARG A 1 91 ? -29.638 0.019 63.801 1.00 92.69 91 ARG A O 1
ATOM 747 N N . THR A 1 92 ? -31.475 1.290 63.982 1.00 91.31 92 THR A N 1
ATOM 748 C CA . THR A 1 92 ? -30.815 2.541 63.636 1.00 91.31 92 THR A CA 1
ATOM 749 C C . THR A 1 92 ? -30.668 3.424 64.868 1.00 91.31 92 THR A C 1
ATOM 751 O O . THR A 1 92 ? -31.133 3.092 65.959 1.00 91.31 92 THR A O 1
ATOM 754 N N . ASP A 1 93 ? -29.999 4.563 64.720 1.00 88.00 93 ASP A N 1
ATOM 755 C CA . ASP A 1 93 ? -29.947 5.610 65.747 1.00 88.00 93 ASP A CA 1
ATOM 756 C C . ASP A 1 93 ? -31.307 6.299 65.983 1.00 88.00 93 ASP A C 1
ATOM 758 O O . ASP A 1 93 ? -31.400 7.191 66.826 1.00 88.00 93 ASP A O 1
ATOM 762 N N . ARG A 1 94 ? -32.361 5.889 65.262 1.00 84.88 94 ARG A N 1
ATOM 763 C CA . ARG A 1 94 ? -33.707 6.469 65.340 1.00 84.88 94 ARG A CA 1
ATOM 764 C C . ARG A 1 94 ? -34.795 5.445 65.616 1.00 84.88 94 ARG A C 1
ATOM 766 O O . ARG A 1 94 ? -35.634 5.674 66.480 1.00 84.88 94 ARG A O 1
ATOM 773 N N . GLU A 1 95 ? -34.787 4.336 64.886 1.00 88.00 95 GLU A N 1
ATOM 774 C CA . GLU A 1 95 ? -35.882 3.371 64.883 1.00 88.00 95 GLU A CA 1
ATOM 775 C C . GLU A 1 95 ? -35.364 1.936 64.983 1.00 88.00 95 GLU A C 1
ATOM 777 O O . GLU A 1 95 ? -34.202 1.623 64.713 1.00 88.00 95 GLU A O 1
ATOM 782 N N . ARG A 1 96 ? -36.264 1.043 65.382 1.00 90.38 96 ARG A N 1
ATOM 783 C CA . ARG A 1 96 ? -36.063 -0.401 65.340 1.00 90.38 96 ARG A CA 1
ATOM 784 C C . ARG A 1 96 ? -37.042 -0.988 64.334 1.00 90.38 96 ARG A C 1
ATOM 786 O O . ARG A 1 96 ? -38.215 -0.624 64.339 1.00 90.38 96 ARG A O 1
ATOM 793 N N . TRP A 1 97 ? -36.565 -1.937 63.542 1.00 93.19 97 TRP A N 1
ATOM 794 C CA . TRP A 1 97 ? -37.378 -2.732 62.637 1.00 93.19 97 TRP A CA 1
ATOM 795 C C . TRP A 1 97 ? -37.096 -4.219 62.849 1.00 93.19 97 TRP A C 1
ATOM 797 O O . TRP A 1 97 ? -35.942 -4.634 62.921 1.00 93.19 97 TRP A O 1
ATOM 807 N N . ASP A 1 98 ? -38.149 -5.022 62.940 1.00 92.50 98 ASP A N 1
ATOM 808 C CA . ASP A 1 98 ? -38.070 -6.478 63.014 1.00 92.50 98 ASP A CA 1
ATOM 809 C C . ASP A 1 98 ? -38.684 -7.066 61.743 1.00 92.50 98 ASP A C 1
ATOM 811 O O . ASP A 1 98 ? -39.750 -6.630 61.301 1.00 92.50 98 ASP A O 1
ATOM 815 N N . GLY A 1 99 ? -38.042 -8.078 61.166 1.00 92.12 99 GLY A N 1
ATOM 816 C CA . GLY A 1 99 ? -38.556 -8.707 59.959 1.00 92.12 99 GLY A CA 1
ATOM 817 C C . GLY A 1 99 ? -37.782 -9.941 59.536 1.00 92.12 99 GLY A C 1
ATOM 818 O O . GLY A 1 99 ? -37.111 -10.589 60.337 1.00 92.12 99 GLY A O 1
ATOM 819 N N . THR A 1 100 ? -37.938 -10.302 58.268 1.00 94.38 100 THR A N 1
ATOM 820 C CA . THR A 1 100 ? -37.273 -11.457 57.662 1.00 94.38 100 THR A CA 1
ATOM 821 C C . THR A 1 100 ? -36.492 -10.986 56.445 1.00 94.38 100 THR A C 1
ATOM 823 O O . THR A 1 100 ? -37.016 -10.209 55.651 1.00 94.38 100 THR A O 1
ATOM 826 N N . MET A 1 101 ? -35.247 -11.434 56.319 1.00 95.00 101 MET A N 1
ATOM 827 C CA . MET A 1 101 ? -34.404 -11.196 55.148 1.00 95.00 101 MET A CA 1
ATOM 828 C C . MET A 1 101 ? -33.953 -12.535 54.579 1.00 95.00 101 MET A C 1
ATOM 830 O O . MET A 1 101 ? -33.668 -13.466 55.333 1.00 95.00 101 MET A O 1
ATOM 834 N N . ARG A 1 102 ? -33.893 -12.627 53.255 1.00 95.50 102 ARG A N 1
ATOM 835 C CA . ARG A 1 102 ? -33.466 -13.831 52.548 1.00 95.50 102 ARG A CA 1
ATOM 836 C C . ARG A 1 102 ? -31.961 -13.802 52.340 1.00 95.50 102 ARG A C 1
ATOM 838 O O . ARG A 1 102 ? -31.397 -12.749 52.054 1.00 95.50 102 ARG A O 1
ATOM 845 N N . ALA A 1 103 ? -31.313 -14.942 52.508 1.00 93.44 103 ALA A N 1
ATOM 846 C CA . ALA A 1 103 ? -29.887 -15.086 52.303 1.00 93.44 103 ALA A CA 1
ATOM 847 C C . ALA A 1 103 ? -29.531 -15.322 50.839 1.00 93.44 103 ALA A C 1
ATOM 849 O O . ALA A 1 103 ? -30.275 -15.952 50.084 1.00 93.44 103 ALA A O 1
ATOM 850 N N . ASP A 1 104 ? -28.355 -14.830 50.481 1.00 89.69 104 ASP A N 1
ATOM 851 C CA . ASP A 1 104 ? -27.680 -15.074 49.219 1.00 89.69 104 ASP A CA 1
ATOM 852 C C . ASP A 1 104 ? -26.179 -15.194 49.487 1.00 89.69 104 ASP A C 1
ATOM 854 O O . ASP A 1 104 ? -25.638 -14.480 50.336 1.00 89.69 104 ASP A O 1
ATOM 858 N N . THR A 1 105 ? -25.511 -16.120 48.809 1.00 84.75 105 THR A N 1
ATOM 859 C CA . THR A 1 105 ? -24.093 -16.429 49.039 1.00 84.75 105 THR A CA 1
ATOM 860 C C . THR A 1 105 ? -23.358 -16.622 47.728 1.00 84.75 105 THR A C 1
ATOM 862 O O . THR A 1 105 ? -23.878 -17.267 46.819 1.00 84.75 105 THR A O 1
ATOM 865 N N . ASP A 1 106 ? -22.117 -16.153 47.669 1.00 76.88 106 ASP A N 1
ATOM 866 C CA . ASP A 1 106 ? -21.202 -16.437 46.569 1.00 76.88 106 ASP A CA 1
ATOM 867 C C . ASP A 1 106 ? -19.754 -16.479 47.063 1.00 76.88 106 ASP A C 1
ATOM 869 O O . ASP A 1 106 ? -19.351 -15.606 47.818 1.00 76.88 106 ASP A O 1
ATOM 873 N N . GLU A 1 107 ? -19.008 -17.518 46.679 1.00 66.94 107 GLU A N 1
ATOM 874 C CA . GLU A 1 107 ? -17.575 -17.755 46.957 1.00 66.94 107 GLU A CA 1
ATOM 875 C C . GLU A 1 107 ? -16.965 -17.008 48.171 1.00 66.94 107 GLU A C 1
ATOM 877 O O . GLU A 1 107 ? -16.123 -16.124 48.042 1.00 66.94 107 GLU A O 1
ATOM 882 N N . GLY A 1 108 ? -17.366 -17.386 49.394 1.00 69.62 108 GLY A N 1
ATOM 883 C CA . GLY A 1 108 ? -16.807 -16.818 50.636 1.00 69.62 108 GLY A CA 1
ATOM 884 C C . GLY A 1 108 ? -17.389 -15.459 51.053 1.00 69.62 108 GLY A C 1
ATOM 885 O O . GLY A 1 108 ? -16.976 -14.892 52.067 1.00 69.62 108 GLY A O 1
ATOM 886 N N . PHE A 1 109 ? -18.380 -14.961 50.319 1.00 79.75 109 PHE A N 1
ATOM 887 C CA . PHE A 1 109 ? -19.167 -13.770 50.603 1.00 79.75 109 PHE A CA 1
ATOM 888 C C . PHE A 1 109 ? -20.627 -14.168 50.863 1.00 79.75 109 PHE A C 1
ATOM 890 O O . PHE A 1 109 ? -21.172 -15.079 50.236 1.00 79.75 109 PHE A O 1
ATOM 897 N N . GLY A 1 110 ? -21.271 -13.497 51.816 1.00 87.56 110 GLY A N 1
ATOM 898 C CA . GLY A 1 110 ? -22.687 -13.700 52.120 1.00 87.56 110 GLY A CA 1
ATOM 899 C C . GLY A 1 110 ? -23.429 -12.374 52.215 1.00 87.56 110 GLY A C 1
ATOM 900 O O . GLY A 1 110 ? -22.826 -11.316 52.430 1.00 87.56 110 GLY A O 1
ATOM 901 N N . GLY A 1 111 ? -24.746 -12.426 52.082 1.00 91.75 111 GLY A N 1
ATOM 902 C CA . GLY A 1 111 ? -25.605 -11.274 52.281 1.00 91.75 111 GLY A CA 1
ATOM 903 C C . GLY A 1 111 ? -27.016 -11.668 52.675 1.00 91.75 111 GLY A C 1
ATOM 904 O O . GLY A 1 111 ? -27.491 -12.760 52.373 1.00 91.75 111 GLY A O 1
ATOM 905 N N . LEU A 1 112 ? -27.680 -10.753 53.369 1.00 94.25 112 LEU A N 1
ATOM 906 C CA . LEU A 1 112 ? -29.101 -10.820 53.678 1.00 94.25 112 LEU A CA 1
ATOM 907 C C . LEU A 1 112 ? -29.789 -9.676 52.942 1.00 94.25 112 LEU A C 1
ATOM 909 O O . LEU A 1 112 ? -29.369 -8.524 53.070 1.00 94.25 112 LEU A O 1
ATOM 913 N N . TYR A 1 113 ? -30.839 -9.973 52.181 1.00 93.25 113 TYR A N 1
ATOM 914 C CA . TYR A 1 113 ? -31.572 -8.981 51.402 1.00 93.25 113 TYR A CA 1
ATOM 915 C C . TYR A 1 113 ? -33.078 -9.011 51.657 1.00 93.25 113 TYR A C 1
ATOM 917 O O . TYR A 1 113 ? -33.651 -9.995 52.129 1.00 93.25 113 TYR A O 1
ATOM 925 N N . VAL A 1 114 ? -33.715 -7.895 51.326 1.00 92.25 114 VAL A N 1
ATOM 926 C CA . VAL A 1 114 ? -35.164 -7.752 51.224 1.00 92.25 114 VAL A CA 1
ATOM 927 C C . VAL A 1 114 ? -35.489 -7.101 49.880 1.00 92.25 114 VAL A C 1
ATOM 929 O O . VAL A 1 114 ? -34.894 -6.081 49.527 1.00 92.25 114 VAL A O 1
ATOM 932 N N . SER A 1 115 ? -36.405 -7.710 49.129 1.00 89.25 115 SER A N 1
ATOM 933 C CA . SER A 1 115 ? -37.006 -7.116 47.928 1.00 89.25 115 SER A CA 1
ATOM 934 C C . SER A 1 115 ? -38.242 -6.310 48.319 1.00 89.25 115 SER A C 1
ATOM 936 O O . SER A 1 115 ? -38.996 -6.733 49.195 1.00 89.25 115 SER A O 1
ATOM 938 N N . ASP A 1 116 ? -38.430 -5.161 47.675 1.00 87.69 116 ASP A N 1
ATOM 939 C CA . ASP A 1 116 ? -39.519 -4.205 47.890 1.00 87.69 116 ASP A CA 1
ATOM 940 C C . ASP A 1 116 ? -39.810 -3.941 49.378 1.00 87.69 116 ASP A C 1
ATOM 942 O O . ASP A 1 116 ? -40.906 -4.222 49.877 1.00 87.69 116 ASP A O 1
ATOM 946 N N . PRO A 1 117 ? -38.814 -3.415 50.121 1.00 87.88 117 PRO A N 1
ATOM 947 C CA . PRO A 1 117 ? -38.944 -3.176 51.551 1.00 87.88 117 PRO A CA 1
ATOM 948 C C . PRO A 1 117 ? -40.163 -2.313 51.890 1.00 87.88 117 PRO A C 1
ATOM 950 O O . PRO A 1 117 ? -40.464 -1.325 51.215 1.00 87.88 117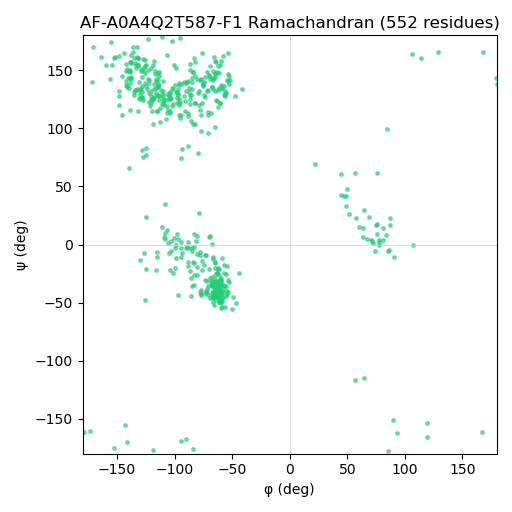 PRO A O 1
ATOM 953 N N . SER A 1 118 ? -40.826 -2.652 52.998 1.00 88.12 118 SER A N 1
ATOM 954 C CA . SER A 1 118 ? -41.993 -1.917 53.489 1.00 88.12 118 SER A CA 1
ATOM 955 C C . SER A 1 118 ? -41.670 -0.451 53.790 1.00 88.12 118 SER A C 1
ATOM 957 O O . SER A 1 118 ? -40.533 -0.083 54.095 1.00 88.12 118 SER A O 1
ATOM 959 N N . GLU A 1 119 ? -42.699 0.400 53.807 1.00 84.56 119 GLU A N 1
ATOM 960 C CA . GLU A 1 119 ? -42.544 1.806 54.198 1.00 84.56 119 GLU A CA 1
ATOM 961 C C . GLU A 1 119 ? -41.915 1.948 55.594 1.00 84.56 119 GLU A C 1
ATOM 963 O O . GLU A 1 119 ? -41.069 2.813 55.802 1.00 84.56 119 GLU A O 1
ATOM 968 N N . SER A 1 120 ? -42.243 1.043 56.524 1.00 84.69 120 SER A N 1
ATOM 969 C CA . SER A 1 120 ? -41.631 0.995 57.856 1.00 84.69 120 SER A CA 1
ATOM 970 C C . SER A 1 120 ? -40.131 0.682 57.826 1.00 84.69 120 SER A C 1
ATOM 972 O O . SER A 1 120 ? -39.374 1.291 58.576 1.00 84.69 120 SER A O 1
ATOM 974 N N . PHE A 1 121 ? -39.672 -0.208 56.940 1.00 87.38 121 PHE A N 1
ATOM 975 C CA . PHE A 1 121 ? -38.243 -0.475 56.754 1.00 87.38 121 PHE A CA 1
ATOM 976 C C . PHE A 1 121 ? -37.535 0.750 56.164 1.00 87.38 121 PHE A C 1
ATOM 978 O O . PHE A 1 121 ? -36.491 1.182 56.652 1.00 87.38 121 PHE A O 1
ATOM 985 N N . MET A 1 122 ? -38.131 1.357 55.135 1.00 85.81 122 MET A N 1
ATOM 986 C CA . MET A 1 122 ? -37.567 2.538 54.480 1.00 85.81 122 MET A CA 1
ATOM 987 C C . MET A 1 122 ? -37.559 3.771 55.396 1.00 85.81 122 MET A C 1
ATOM 989 O O . MET A 1 122 ? -36.643 4.590 55.301 1.00 85.81 122 MET A O 1
ATOM 993 N N . SER A 1 123 ? -38.541 3.900 56.295 1.00 80.88 123 SER A N 1
ATOM 994 C CA . SER A 1 123 ? -38.577 4.924 57.348 1.00 80.88 123 SER A CA 1
ATOM 995 C C . SER A 1 123 ? -37.420 4.755 58.327 1.00 80.88 123 SER A C 1
ATOM 997 O O . SER A 1 123 ? -36.708 5.726 58.583 1.00 80.88 123 SER A O 1
ATOM 999 N N . ALA A 1 124 ? -37.149 3.521 58.767 1.00 82.06 124 ALA A N 1
ATOM 1000 C CA . ALA A 1 124 ? -36.076 3.243 59.718 1.00 82.06 124 ALA A CA 1
ATOM 1001 C C . ALA A 1 124 ? -34.690 3.658 59.195 1.00 82.06 124 ALA A C 1
ATOM 1003 O O . ALA A 1 124 ? -33.830 4.065 59.980 1.00 82.06 124 ALA A O 1
ATOM 1004 N N . LEU A 1 125 ? -34.485 3.602 57.872 1.00 83.25 125 LEU A N 1
ATOM 1005 C CA . LEU A 1 125 ? -33.268 4.067 57.198 1.00 83.25 125 LEU A CA 1
ATOM 1006 C C . LEU A 1 125 ? -33.234 5.589 56.974 1.00 83.25 125 LEU A C 1
ATOM 1008 O O . LEU A 1 125 ? -32.156 6.177 56.859 1.00 83.25 125 LEU A O 1
ATOM 1012 N N . ARG A 1 126 ? -34.391 6.254 56.881 1.00 81.56 126 ARG A N 1
ATOM 1013 C CA . ARG A 1 126 ? -34.483 7.649 56.435 1.00 81.56 126 ARG A CA 1
ATOM 1014 C C . ARG A 1 126 ? -33.928 8.614 57.483 1.00 81.56 126 ARG A C 1
ATOM 1016 O O . ARG A 1 126 ? -34.485 8.830 58.558 1.00 81.56 126 ARG A O 1
ATOM 1023 N N . GLY A 1 127 ? -32.826 9.268 57.123 1.00 75.38 127 GLY A N 1
ATOM 1024 C CA . GLY A 1 127 ? -32.132 10.238 57.971 1.00 75.38 127 GLY A CA 1
ATOM 1025 C C . GLY A 1 127 ? -31.406 9.627 59.174 1.00 75.38 127 GLY A C 1
ATOM 1026 O O . GLY A 1 127 ? -30.850 10.378 59.972 1.00 75.38 127 GLY A O 1
ATOM 1027 N N . ALA A 1 128 ? -31.394 8.300 59.307 1.00 86.94 128 ALA A N 1
ATOM 1028 C CA . ALA A 1 128 ? -30.526 7.610 60.245 1.00 86.94 128 ALA A CA 1
ATOM 1029 C C . ALA A 1 128 ? -29.053 7.761 59.829 1.00 86.94 128 ALA A C 1
ATOM 1031 O O . ALA A 1 128 ? -28.733 7.866 58.643 1.00 86.94 128 ALA A O 1
ATOM 1032 N N . SER A 1 129 ? -28.150 7.764 60.808 1.00 87.38 129 SER A N 1
ATOM 1033 C CA . SER A 1 129 ? -26.704 7.899 60.574 1.00 87.38 129 SER A CA 1
ATOM 1034 C C . SER A 1 129 ? -25.979 6.561 60.661 1.00 87.38 129 SER A C 1
ATOM 1036 O O . SER A 1 129 ? -24.891 6.407 60.102 1.00 87.38 129 SER A O 1
ATOM 1038 N N . ARG A 1 130 ? -26.556 5.597 61.387 1.00 90.69 130 ARG A N 1
ATOM 1039 C CA . ARG A 1 130 ? -25.964 4.281 61.644 1.00 90.69 130 ARG A CA 1
ATOM 1040 C C . ARG A 1 130 ? -27.027 3.196 61.634 1.00 90.69 130 ARG A C 1
ATOM 1042 O O . ARG A 1 130 ? -28.156 3.441 62.045 1.00 90.69 130 ARG A O 1
ATOM 1049 N N . LEU A 1 131 ? -26.627 1.996 61.231 1.00 92.38 131 LEU A N 1
ATOM 1050 C CA . LEU A 1 131 ? -27.459 0.798 61.252 1.00 92.38 131 LEU A CA 1
ATOM 1051 C C . LEU A 1 131 ? -26.691 -0.372 61.853 1.00 92.38 131 LEU A C 1
ATOM 1053 O O . LEU A 1 131 ? -25.566 -0.633 61.448 1.00 92.38 131 LEU A O 1
ATOM 1057 N N . SER A 1 132 ? -27.294 -1.114 62.769 1.00 93.44 132 SER A N 1
ATOM 1058 C CA . SER A 1 132 ? -26.839 -2.446 63.155 1.00 93.44 132 SER A CA 1
ATOM 1059 C C . SER A 1 132 ? -27.895 -3.487 62.812 1.00 93.44 132 SER A C 1
ATOM 1061 O O . SER A 1 132 ? -29.095 -3.212 62.808 1.00 93.44 132 SER A O 1
ATOM 1063 N N . LEU A 1 133 ? -27.425 -4.686 62.502 1.00 94.44 133 LEU A N 1
ATOM 1064 C CA . LEU A 1 133 ? -28.245 -5.834 62.153 1.00 94.44 133 LEU A CA 1
ATOM 1065 C C . LEU A 1 133 ? -28.007 -6.920 63.194 1.00 94.44 133 LEU A C 1
ATOM 1067 O O . LEU A 1 133 ? -26.867 -7.303 63.428 1.00 94.44 133 LEU A O 1
ATOM 1071 N N . ARG A 1 134 ? -29.067 -7.443 63.795 1.00 94.81 134 ARG A N 1
ATOM 1072 C CA . ARG A 1 134 ? -29.010 -8.617 64.658 1.00 94.81 134 ARG A CA 1
ATOM 1073 C C . ARG A 1 134 ? -29.680 -9.790 63.960 1.00 94.81 134 ARG A C 1
ATOM 1075 O O . ARG A 1 134 ? -30.844 -9.695 63.585 1.00 94.81 134 ARG A O 1
ATOM 1082 N N . VAL A 1 135 ? -28.961 -10.897 63.838 1.00 94.94 135 VAL A N 1
ATOM 1083 C CA . VAL A 1 135 ? -29.453 -12.169 63.292 1.00 94.94 135 VAL A CA 1
ATOM 1084 C C . VAL A 1 135 ? -28.854 -13.305 64.118 1.00 94.94 135 VAL A C 1
ATOM 1086 O O . VAL A 1 135 ? -27.692 -13.228 64.509 1.00 94.94 135 VAL A O 1
ATOM 1089 N N . ASP A 1 136 ? -29.664 -14.299 64.490 1.00 89.06 136 ASP A N 1
ATOM 1090 C CA . ASP A 1 136 ? -29.255 -15.436 65.337 1.00 89.06 136 ASP A CA 1
ATOM 1091 C C . ASP A 1 136 ? -28.465 -15.042 66.604 1.00 89.06 136 ASP A C 1
ATOM 1093 O O . ASP A 1 136 ? -27.485 -15.671 66.993 1.00 89.06 136 ASP A O 1
ATOM 1097 N N . ASN A 1 137 ? -28.908 -13.972 67.281 1.00 86.31 137 ASN A N 1
ATOM 1098 C CA . ASN A 1 137 ? -28.263 -13.370 68.462 1.00 86.31 137 ASN A CA 1
ATOM 1099 C C . ASN A 1 137 ? -26.864 -12.766 68.244 1.00 86.31 137 ASN A C 1
ATOM 1101 O O . ASN A 1 137 ? -26.268 -12.284 69.210 1.00 86.31 137 ASN A O 1
ATOM 1105 N N . VAL A 1 138 ? -26.375 -12.704 67.008 1.00 91.88 138 VAL A N 1
ATOM 1106 C CA . VAL A 1 138 ? -25.135 -12.019 66.636 1.00 91.88 138 VAL A CA 1
ATOM 1107 C C . VAL A 1 138 ? -25.465 -10.622 66.116 1.00 91.88 138 VAL A C 1
ATOM 1109 O O . VAL A 1 138 ? -26.381 -10.451 65.315 1.00 91.88 138 VAL A O 1
ATOM 1112 N N . ASN A 1 139 ? -24.729 -9.610 66.583 1.00 92.31 139 ASN A N 1
ATOM 1113 C CA . ASN A 1 139 ? -24.859 -8.231 66.111 1.00 92.31 139 ASN A CA 1
ATOM 1114 C C . ASN A 1 139 ? -23.774 -7.921 65.067 1.00 92.31 139 ASN A C 1
ATOM 1116 O O . ASN A 1 139 ? -22.588 -8.125 65.320 1.00 92.31 139 ASN A O 1
ATOM 1120 N N . TYR A 1 140 ? -24.187 -7.344 63.946 1.00 92.00 140 TYR A N 1
ATOM 1121 C CA . TYR A 1 140 ? -23.363 -6.852 62.848 1.00 92.00 140 TYR A CA 1
ATOM 1122 C C . TYR A 1 140 ? -23.494 -5.326 62.738 1.00 92.00 140 TYR A C 1
ATOM 1124 O O . TYR A 1 140 ? -24.548 -4.755 63.037 1.00 92.00 140 TYR A O 1
ATOM 1132 N N . GLY A 1 141 ? -22.423 -4.655 62.309 1.00 88.06 141 GLY A N 1
ATOM 1133 C CA . GLY A 1 141 ? -22.327 -3.192 62.269 1.00 88.06 141 GLY A CA 1
ATOM 1134 C C . GLY A 1 141 ? -21.689 -2.582 63.536 1.00 88.06 141 GLY A C 1
ATOM 1135 O O . GLY A 1 141 ? -21.019 -3.295 64.285 1.00 88.06 141 GLY A O 1
ATOM 1136 N N . PRO A 1 142 ? -21.868 -1.269 63.793 1.00 89.56 142 PRO A N 1
ATOM 1137 C CA . PRO A 1 142 ? -22.723 -0.349 63.047 1.00 89.56 142 PRO A CA 1
ATOM 1138 C C . PRO A 1 142 ? -22.164 -0.015 61.656 1.00 89.56 142 PRO A C 1
ATOM 1140 O O . PRO A 1 142 ? -21.003 0.353 61.516 1.00 89.56 142 PRO A O 1
ATOM 1143 N N . TYR A 1 143 ? -23.016 -0.090 60.641 1.00 89.62 143 TYR A N 1
ATOM 1144 C CA . TYR A 1 143 ? -22.763 0.391 59.289 1.00 89.62 143 TYR A CA 1
ATOM 1145 C C . TYR A 1 143 ? -23.097 1.878 59.189 1.00 89.62 143 TYR A C 1
ATOM 1147 O O . TYR A 1 143 ? -24.056 2.352 59.803 1.00 89.62 143 TYR A O 1
ATOM 1155 N N . SER A 1 144 ? -22.309 2.618 58.413 1.00 86.44 144 SER A N 1
ATOM 1156 C CA . SER A 1 144 ? -22.579 4.029 58.135 1.00 86.44 144 SER A CA 1
ATOM 1157 C C . SER A 1 144 ? -23.781 4.173 57.202 1.00 86.44 144 SER A C 1
ATOM 1159 O O . SER A 1 144 ? -23.835 3.534 56.155 1.00 86.44 144 SER A O 1
ATOM 1161 N N . LEU A 1 145 ? -24.718 5.053 57.558 1.00 87.44 145 LEU A N 1
ATOM 1162 C CA . LEU A 1 145 ? -25.812 5.497 56.687 1.00 87.44 145 LEU A CA 1
ATOM 1163 C C . LEU A 1 145 ? -25.600 6.934 56.167 1.00 87.44 145 LEU A C 1
ATOM 1165 O O . LEU A 1 145 ? -26.503 7.527 55.570 1.00 87.44 145 LEU A O 1
ATOM 1169 N N . SER A 1 146 ? -24.396 7.489 56.339 1.00 85.12 146 SER A N 1
ATOM 1170 C CA . SER A 1 146 ? -24.056 8.862 55.951 1.00 85.12 146 SER A CA 1
ATOM 1171 C C . SER A 1 146 ? -24.126 9.095 54.439 1.00 85.12 146 SER A C 1
ATOM 1173 O O . SER A 1 146 ? -23.159 8.808 53.738 1.00 85.12 146 SER A O 1
ATOM 1175 N N . GLY A 1 147 ? -25.215 9.707 53.959 1.00 84.50 147 GLY A N 1
ATOM 1176 C CA . GLY A 1 147 ? -25.473 9.996 52.535 1.00 84.50 147 GLY A CA 1
ATOM 1177 C C . GLY A 1 147 ? -26.548 9.099 51.900 1.00 84.50 147 GLY A C 1
ATOM 1178 O O . GLY A 1 147 ? -26.895 9.288 50.741 1.00 84.50 147 GLY A O 1
ATOM 1179 N N . SER A 1 148 ? -27.123 8.158 52.660 1.00 85.38 148 SER A N 1
ATOM 1180 C CA . SER A 1 148 ? -28.074 7.149 52.158 1.00 85.38 148 SER A CA 1
ATOM 1181 C C . SER A 1 148 ? -29.336 7.764 51.550 1.00 85.38 148 SER A C 1
ATOM 1183 O O . SER A 1 148 ? -29.887 7.249 50.582 1.00 85.38 148 SER A O 1
ATOM 1185 N N . SER A 1 149 ? -29.781 8.903 52.087 1.00 83.62 149 SER A N 1
ATOM 1186 C CA . SER A 1 149 ? -30.932 9.639 51.552 1.00 83.62 149 SER A CA 1
ATOM 1187 C C . SER A 1 149 ? -30.655 10.235 50.169 1.00 83.62 149 SER A C 1
ATOM 1189 O O . SER A 1 149 ? -31.563 10.272 49.340 1.00 83.62 149 SER A O 1
ATOM 1191 N N . ASP A 1 150 ? -29.420 10.665 49.901 1.00 87.88 150 ASP A N 1
ATOM 1192 C CA . ASP A 1 150 ? -29.017 11.134 48.573 1.00 87.88 150 ASP A CA 1
ATOM 1193 C C . ASP A 1 150 ? -28.798 9.946 47.635 1.00 87.88 150 ASP A C 1
ATOM 1195 O O . ASP A 1 150 ? -29.274 9.981 46.504 1.00 87.88 150 ASP A O 1
ATOM 1199 N N . THR A 1 151 ? -28.218 8.848 48.129 1.00 89.12 151 THR A N 1
ATOM 1200 C CA . THR A 1 151 ? -28.084 7.584 47.388 1.00 89.12 151 THR A CA 1
ATOM 1201 C C . THR A 1 151 ? -29.433 7.058 46.890 1.00 89.12 151 THR A C 1
ATOM 1203 O O . THR A 1 151 ? -29.555 6.682 45.729 1.00 89.12 151 THR A O 1
ATOM 1206 N N . LEU A 1 152 ? -30.480 7.081 47.722 1.00 87.00 152 LEU A N 1
ATOM 1207 C CA . LEU A 1 152 ? -31.829 6.659 47.321 1.00 87.00 152 LEU A CA 1
ATOM 1208 C C . LEU A 1 152 ? -32.441 7.557 46.231 1.00 87.00 152 LEU A C 1
ATOM 1210 O O . LEU A 1 152 ? -33.202 7.077 45.391 1.00 87.00 152 LEU A O 1
ATOM 1214 N N . LYS A 1 153 ? -32.108 8.853 46.211 1.00 88.69 153 LYS A N 1
ATOM 1215 C CA . LYS A 1 153 ? -32.499 9.749 45.110 1.00 88.69 153 LYS A CA 1
ATOM 1216 C C . LYS A 1 153 ? -31.680 9.466 43.853 1.00 88.69 153 LYS A C 1
ATOM 1218 O O . LYS A 1 153 ? -32.239 9.433 42.764 1.00 88.69 153 LYS A O 1
ATOM 1223 N N . GLN A 1 154 ? -30.377 9.240 44.004 1.00 92.88 154 GLN A N 1
ATOM 1224 C CA . GLN A 1 154 ? -29.456 8.953 42.906 1.00 92.88 154 GLN A CA 1
ATOM 1225 C C . GLN A 1 154 ? -29.789 7.621 42.223 1.00 92.88 154 GLN A C 1
ATOM 1227 O O . GLN A 1 154 ? -29.825 7.574 41.000 1.00 92.88 154 GLN A O 1
ATOM 1232 N N . ILE A 1 155 ? -30.127 6.565 42.970 1.00 90.50 155 ILE A N 1
ATOM 1233 C CA . ILE A 1 155 ? -30.519 5.275 42.383 1.00 90.50 155 ILE A CA 1
ATOM 1234 C C . ILE A 1 155 ? -31.864 5.363 41.645 1.00 90.50 155 ILE A C 1
ATOM 1236 O O . ILE A 1 155 ? -32.048 4.719 40.615 1.00 90.50 155 ILE A O 1
ATOM 1240 N N . LEU A 1 156 ? -32.796 6.201 42.124 1.00 88.88 156 LEU A N 1
ATOM 1241 C CA . LEU A 1 156 ? -34.027 6.517 41.397 1.00 88.88 156 LEU A CA 1
ATOM 1242 C C . LEU A 1 156 ? -33.721 7.303 40.114 1.00 88.88 156 LEU A C 1
ATOM 1244 O O . LEU A 1 156 ? -34.263 6.969 39.065 1.00 88.88 156 LEU A O 1
ATOM 1248 N N . GLY A 1 157 ? -32.845 8.308 40.191 1.00 91.69 157 GLY A N 1
ATOM 1249 C CA . GLY A 1 157 ? -32.395 9.080 39.030 1.00 91.69 157 GLY A CA 1
ATOM 1250 C C . GLY A 1 157 ? -31.726 8.201 37.973 1.00 91.69 157 GLY A C 1
ATOM 1251 O O . GLY A 1 157 ? -32.053 8.323 36.795 1.00 91.69 157 GLY A O 1
ATOM 1252 N N . CYS A 1 158 ? -30.879 7.263 38.402 1.00 91.06 158 CYS A N 1
ATOM 1253 C CA . CYS A 1 158 ? -30.264 6.260 37.538 1.00 91.06 158 CYS A CA 1
ATOM 1254 C C . CYS A 1 158 ? -31.336 5.395 36.865 1.00 91.06 158 CYS A C 1
ATOM 1256 O O . CYS A 1 158 ? -31.355 5.288 35.645 1.00 91.06 158 CYS A O 1
ATOM 1258 N N . ALA A 1 159 ? -32.294 4.845 37.618 1.00 88.44 159 ALA A N 1
ATOM 1259 C CA . ALA A 1 159 ? -33.345 4.012 37.029 1.00 88.44 159 ALA A CA 1
ATOM 1260 C C . ALA A 1 159 ? -34.200 4.782 36.005 1.00 88.44 159 ALA A C 1
ATOM 1262 O O . ALA A 1 159 ? -34.544 4.246 34.957 1.00 88.44 159 ALA A O 1
ATOM 1263 N N . GLN A 1 160 ? -34.489 6.061 36.260 1.00 89.38 160 GLN A N 1
ATOM 1264 C CA . GLN A 1 160 ? -35.178 6.916 35.291 1.00 89.38 160 GLN A CA 1
ATOM 1265 C C . GLN A 1 160 ? -34.320 7.198 34.046 1.00 89.38 160 GLN A C 1
ATOM 1267 O O . GLN A 1 160 ? -34.861 7.291 32.949 1.00 89.38 160 GLN A O 1
ATOM 1272 N N . ALA A 1 161 ? -33.002 7.342 34.194 1.00 87.06 161 ALA A N 1
ATOM 1273 C CA . ALA A 1 161 ? -32.072 7.456 33.071 1.00 87.06 161 ALA A CA 1
ATOM 1274 C C . ALA A 1 161 ? -32.041 6.167 32.223 1.00 87.06 161 ALA A C 1
ATOM 1276 O O . ALA A 1 161 ? -32.077 6.244 30.995 1.00 87.06 161 ALA A O 1
ATOM 1277 N N . VAL A 1 162 ? -32.111 4.987 32.856 1.00 85.00 162 VAL A N 1
ATOM 1278 C CA . VAL A 1 162 ? -32.291 3.693 32.165 1.00 85.00 162 VAL A CA 1
ATOM 1279 C C . VAL A 1 162 ? -33.600 3.663 31.378 1.00 85.00 162 VAL A C 1
ATOM 1281 O O . VAL A 1 162 ? -33.589 3.333 30.195 1.00 85.00 162 VAL A O 1
ATOM 1284 N N . GLU A 1 163 ? -34.721 4.058 31.990 1.00 85.06 163 GLU A N 1
ATOM 1285 C CA . GLU A 1 163 ? -36.030 4.121 31.316 1.00 85.06 163 GLU A CA 1
ATOM 1286 C C . GLU A 1 163 ? -36.032 5.091 30.119 1.00 85.06 163 GLU A C 1
ATOM 1288 O O . GLU A 1 163 ? -36.697 4.830 29.117 1.00 85.06 163 GLU A O 1
ATOM 1293 N N . ARG A 1 164 ? -35.258 6.185 30.189 1.00 85.06 164 ARG A N 1
ATOM 1294 C CA . ARG A 1 164 ? -35.058 7.131 29.075 1.00 85.06 164 ARG A CA 1
ATOM 1295 C C . ARG A 1 164 ? -34.083 6.628 28.005 1.00 85.06 164 ARG A C 1
ATOM 1297 O O . ARG A 1 164 ? -33.954 7.269 26.967 1.00 85.06 164 ARG A O 1
ATOM 1304 N N . GLY A 1 165 ? -33.423 5.492 28.228 1.00 78.75 165 GLY A N 1
ATOM 1305 C CA . GLY A 1 165 ? -32.441 4.925 27.308 1.00 78.75 165 GLY A CA 1
ATOM 1306 C C . GLY A 1 165 ? -31.089 5.638 27.316 1.00 78.75 165 GLY A C 1
ATOM 1307 O O . GLY A 1 165 ? -30.312 5.431 26.393 1.00 78.75 165 GLY A O 1
ATOM 1308 N N . GLU A 1 166 ? -30.780 6.435 28.344 1.00 81.62 166 GLU A N 1
ATOM 1309 C CA . GLU A 1 166 ? -29.525 7.207 28.437 1.00 81.62 166 GLU A CA 1
ATOM 1310 C C . GLU A 1 166 ? -28.274 6.323 28.548 1.00 81.62 166 GLU A C 1
ATOM 1312 O O . GLU A 1 166 ? -27.165 6.799 28.328 1.00 81.62 166 GLU A O 1
ATOM 1317 N N . PHE A 1 167 ? -28.447 5.034 28.858 1.00 75.94 167 PHE A N 1
ATOM 1318 C CA . PHE A 1 167 ? -27.363 4.053 28.927 1.00 75.94 167 PHE A CA 1
ATOM 1319 C C . PHE A 1 167 ? -27.369 3.028 27.787 1.00 75.94 167 PHE A C 1
ATOM 1321 O O . PHE A 1 167 ? -26.568 2.090 27.822 1.00 75.94 167 PHE A O 1
ATOM 1328 N N . LYS A 1 168 ? -28.264 3.158 26.793 1.00 64.81 168 LYS A N 1
ATOM 1329 C CA . LYS A 1 168 ? -28.186 2.309 25.598 1.00 64.81 168 LYS A CA 1
ATOM 1330 C C . LYS A 1 168 ? -26.850 2.585 24.898 1.00 64.81 168 LYS A C 1
ATOM 1332 O O . LYS A 1 168 ? -26.510 3.760 24.742 1.00 64.81 168 LYS A O 1
ATOM 1337 N N . PRO A 1 169 ? -26.102 1.551 24.468 1.00 60.78 169 PRO A N 1
ATOM 1338 C CA . PRO A 1 169 ? -24.997 1.761 23.546 1.00 60.78 169 PRO A CA 1
ATOM 1339 C C . PRO A 1 169 ? -25.513 2.559 22.349 1.00 60.78 169 PRO A C 1
ATOM 1341 O O . PRO A 1 169 ? -26.650 2.343 21.916 1.00 60.78 169 PRO A O 1
ATOM 1344 N N . ALA A 1 170 ? -24.702 3.483 21.839 1.00 66.06 170 ALA A N 1
ATOM 1345 C CA . ALA A 1 170 ? -25.002 4.093 20.554 1.00 66.06 170 ALA A CA 1
ATOM 1346 C C . ALA A 1 170 ? -25.216 2.975 19.523 1.00 66.06 170 ALA A C 1
ATOM 1348 O O . ALA A 1 170 ? -24.503 1.966 19.551 1.00 66.06 170 ALA A O 1
ATOM 1349 N N . GLU A 1 171 ? -26.225 3.125 18.661 1.00 79.00 171 GLU A N 1
ATOM 1350 C CA . GLU A 1 171 ? -26.376 2.201 17.539 1.00 79.00 171 GLU A CA 1
ATOM 1351 C C . GLU A 1 171 ? -25.082 2.224 16.712 1.00 79.00 171 GLU A C 1
ATOM 1353 O O . GLU A 1 171 ? -24.530 3.309 16.511 1.00 79.00 171 GLU A O 1
ATOM 1358 N N . PRO A 1 172 ? -24.562 1.059 16.281 1.00 87.88 172 PRO A N 1
ATOM 1359 C CA . PRO A 1 172 ? -23.348 1.027 15.484 1.00 87.88 172 PRO A CA 1
ATOM 1360 C C . PRO A 1 172 ? -23.507 1.835 14.194 1.00 87.88 172 PRO A C 1
ATOM 1362 O O . PRO A 1 172 ? -24.508 1.697 13.488 1.00 87.88 172 PRO A O 1
ATOM 1365 N N . ASP A 1 173 ? -22.493 2.628 13.861 1.00 93.38 173 ASP A N 1
ATOM 1366 C CA . ASP A 1 173 ? -22.450 3.372 12.608 1.00 93.38 173 ASP A CA 1
ATOM 1367 C C . ASP A 1 173 ? -22.318 2.397 11.425 1.00 93.38 173 ASP A C 1
ATOM 1369 O O . ASP A 1 173 ? -21.525 1.453 11.449 1.00 93.38 173 ASP A O 1
ATOM 1373 N N . TYR A 1 174 ? -23.089 2.607 10.359 1.00 94.69 174 TYR A N 1
ATOM 1374 C CA . TYR A 1 174 ? -23.000 1.753 9.175 1.00 94.69 174 TYR A CA 1
ATOM 1375 C C . TYR A 1 174 ? -21.811 2.143 8.288 1.00 94.69 174 TYR A C 1
ATOM 1377 O O . TYR A 1 174 ? -21.677 3.308 7.907 1.00 94.69 174 TYR A O 1
ATOM 1385 N N . ILE A 1 175 ? -20.993 1.163 7.896 1.00 94.81 175 ILE A N 1
ATOM 1386 C CA . ILE A 1 175 ? -19.913 1.347 6.915 1.00 94.81 175 ILE A CA 1
ATOM 1387 C C . ILE A 1 175 ? -20.344 0.732 5.584 1.00 94.81 175 ILE A C 1
ATOM 1389 O O . ILE A 1 175 ? -20.689 -0.445 5.514 1.00 94.81 175 ILE A O 1
ATOM 1393 N N . GLY A 1 176 ? -20.317 1.510 4.503 1.00 94.75 176 GLY A N 1
ATOM 1394 C CA . GLY A 1 176 ? -20.571 0.970 3.167 1.00 94.75 176 GLY A CA 1
ATOM 1395 C C . GLY A 1 176 ? -19.495 -0.031 2.742 1.00 94.75 176 GLY A C 1
ATOM 1396 O O . GLY A 1 176 ? -18.323 0.131 3.081 1.00 94.75 176 GLY A O 1
ATOM 1397 N N . MET A 1 177 ? -19.877 -1.035 1.952 1.00 94.31 177 MET A N 1
ATOM 1398 C CA . MET A 1 177 ? -18.904 -1.856 1.229 1.00 94.31 177 MET A CA 1
ATOM 1399 C C . MET A 1 177 ? -17.958 -0.974 0.414 1.00 94.31 177 MET A C 1
ATOM 1401 O O . MET A 1 177 ? -18.350 0.082 -0.096 1.00 94.31 177 MET A O 1
ATOM 1405 N N . ASN A 1 178 ? -16.704 -1.406 0.322 1.00 93.56 178 ASN A N 1
ATOM 1406 C CA . ASN A 1 178 ? -15.638 -0.754 -0.432 1.00 93.56 178 ASN A CA 1
ATOM 1407 C C . ASN A 1 178 ? -15.386 0.705 -0.002 1.00 93.56 178 ASN A C 1
ATOM 1409 O O . ASN A 1 178 ? -14.871 1.521 -0.768 1.00 93.56 178 ASN A O 1
ATOM 1413 N N . SER A 1 179 ? -15.769 1.041 1.234 1.00 92.19 179 SER A N 1
ATOM 1414 C CA . SER A 1 179 ? -15.634 2.375 1.809 1.00 92.19 179 SER A CA 1
ATOM 1415 C C . SER A 1 179 ? -14.679 2.359 2.992 1.00 92.19 179 SER A C 1
ATOM 1417 O O . SER A 1 179 ? -14.704 1.458 3.832 1.00 92.19 179 SER A O 1
ATOM 1419 N N . LEU A 1 180 ? -13.870 3.412 3.073 1.00 93.38 180 LEU A N 1
ATOM 1420 C CA . LEU A 1 180 ? -12.890 3.601 4.126 1.00 93.38 180 LEU A CA 1
ATOM 1421 C C . LEU A 1 180 ? -13.334 4.744 5.038 1.00 93.38 180 LEU A C 1
ATOM 1423 O O . LEU A 1 180 ? -13.520 5.875 4.584 1.00 93.38 180 LEU A O 1
ATOM 1427 N N . VAL A 1 181 ? -13.488 4.457 6.324 1.00 95.06 181 VAL A N 1
ATOM 1428 C CA . VAL A 1 181 ? -13.841 5.435 7.352 1.00 95.06 181 VAL A CA 1
ATOM 1429 C C . VAL A 1 181 ? -12.598 5.744 8.170 1.00 95.06 181 VAL A C 1
ATOM 1431 O O . VAL A 1 181 ? -11.920 4.842 8.660 1.00 95.06 181 VAL A O 1
ATOM 1434 N N . SER A 1 182 ? -12.285 7.029 8.306 1.00 94.69 182 SER A N 1
ATOM 1435 C CA . SER A 1 182 ? -11.234 7.472 9.216 1.00 94.69 182 SER A CA 1
ATOM 1436 C C . SER A 1 182 ? -11.727 7.393 10.655 1.00 94.69 182 SER A C 1
ATOM 1438 O O . SER A 1 182 ? -12.852 7.798 10.942 1.00 94.69 182 SER A O 1
ATOM 1440 N N . TRP A 1 183 ? -10.860 6.946 11.553 1.00 93.25 183 TRP A N 1
ATOM 1441 C CA . TRP A 1 183 ? -11.074 7.033 12.990 1.00 93.25 183 TRP A CA 1
ATOM 1442 C C . TRP A 1 183 ? -9.975 7.878 13.632 1.00 93.25 183 TRP A C 1
ATOM 1444 O O . TRP A 1 183 ? -8.860 7.982 13.115 1.00 93.25 183 TRP A O 1
ATOM 1454 N N . LYS A 1 184 ? -10.296 8.477 14.772 1.00 91.88 184 LYS A N 1
ATOM 1455 C CA . LYS A 1 184 ? -9.370 9.176 15.667 1.00 91.88 184 LYS A CA 1
ATOM 1456 C C . LYS A 1 184 ? -9.589 8.738 17.113 1.00 91.88 184 LYS A C 1
ATOM 1458 O O . LYS A 1 184 ? -10.563 8.055 17.408 1.00 91.88 184 LYS A O 1
ATOM 1463 N N . SER A 1 185 ? -8.705 9.119 18.029 1.00 84.81 185 SER A N 1
ATOM 1464 C CA . SER A 1 185 ? -8.796 8.717 19.443 1.00 84.81 185 SER A CA 1
ATOM 1465 C C . SER A 1 185 ? -10.146 9.040 20.105 1.00 84.81 185 SER A C 1
ATOM 1467 O O . SER A 1 185 ? -10.619 8.300 20.956 1.00 84.81 185 SER A O 1
ATOM 1469 N N . GLU A 1 186 ? -10.824 10.106 19.680 1.00 84.31 186 GLU A N 1
ATOM 1470 C CA . GLU A 1 186 ? -12.148 10.493 20.185 1.00 84.31 186 GLU A CA 1
ATOM 1471 C C . GLU A 1 186 ? -13.277 9.572 19.696 1.00 84.31 186 GLU A C 1
ATOM 1473 O O . GLU A 1 186 ? -14.409 9.682 20.162 1.00 84.31 186 GLU A O 1
ATOM 1478 N N . ASP A 1 187 ? -12.977 8.677 18.755 1.00 87.56 187 ASP A N 1
ATOM 1479 C CA . ASP A 1 187 ? -13.882 7.638 18.275 1.00 87.56 187 ASP A CA 1
ATOM 1480 C C . ASP A 1 187 ? -13.763 6.340 19.090 1.00 87.56 187 ASP A C 1
ATOM 1482 O O . ASP A 1 187 ? -14.508 5.393 18.836 1.00 87.56 187 ASP A O 1
ATOM 1486 N N . PHE A 1 188 ? -12.868 6.262 20.082 1.00 86.06 188 PHE A N 1
ATOM 1487 C CA . PHE A 1 188 ? -12.835 5.127 21.003 1.00 86.06 188 PHE A CA 1
ATOM 1488 C C . PHE A 1 188 ? -14.177 4.985 21.741 1.00 86.06 188 PHE A C 1
ATOM 1490 O O . PHE A 1 188 ? -14.766 5.955 22.214 1.00 86.06 188 PHE A O 1
ATOM 1497 N N . GLY A 1 189 ? -14.685 3.753 21.803 1.00 81.19 189 GLY A N 1
ATOM 1498 C CA . GLY A 1 189 ? -16.030 3.426 22.277 1.00 81.19 189 GLY A CA 1
ATOM 1499 C C . GLY A 1 189 ? -17.100 3.415 21.180 1.00 81.19 189 GLY A C 1
ATOM 1500 O O . GLY A 1 189 ? -18.204 2.924 21.431 1.00 81.19 189 GLY A O 1
ATOM 1501 N N . LYS A 1 190 ? -16.803 3.898 19.963 1.00 89.00 190 LYS A N 1
ATOM 1502 C CA . LYS A 1 190 ? -17.711 3.739 18.821 1.00 89.00 190 LYS A CA 1
ATOM 1503 C C . LYS A 1 190 ? -17.737 2.299 18.334 1.00 89.00 190 LYS A C 1
ATOM 1505 O O . LYS A 1 190 ? -16.747 1.567 18.393 1.00 89.00 190 LYS A O 1
ATOM 1510 N N . SER A 1 191 ? -18.898 1.917 17.823 1.00 92.69 191 SER A N 1
ATOM 1511 C CA . SER A 1 191 ? -19.104 0.645 17.146 1.00 92.69 191 SER A CA 1
ATOM 1512 C C . SER A 1 191 ? -19.566 0.894 15.721 1.00 92.69 191 SER A C 1
ATOM 1514 O O . SER A 1 191 ? -20.209 1.905 15.446 1.00 92.69 191 SER A O 1
ATOM 1516 N N . TYR A 1 192 ? -19.261 -0.044 14.838 1.00 95.25 192 TYR A N 1
ATOM 1517 C CA . TYR A 1 192 ? -19.621 -0.007 13.434 1.00 95.25 192 TYR A CA 1
ATOM 1518 C C . TYR A 1 192 ? -20.233 -1.336 12.999 1.00 95.25 192 TYR A C 1
ATOM 1520 O O . TYR A 1 192 ? -19.940 -2.380 13.582 1.00 95.25 192 TYR A O 1
ATOM 1528 N N . THR A 1 193 ? -21.060 -1.316 11.960 1.00 94.69 193 THR A N 1
ATOM 1529 C CA . THR A 1 193 ? -21.663 -2.522 11.382 1.00 94.69 193 THR A CA 1
ATOM 1530 C C . THR A 1 193 ? -21.651 -2.472 9.861 1.00 94.69 193 THR A C 1
ATOM 1532 O O . THR A 1 193 ? -21.838 -1.409 9.272 1.00 94.69 193 THR A O 1
ATOM 1535 N N . SER A 1 194 ? -21.449 -3.620 9.214 1.00 92.94 194 SER A N 1
ATOM 1536 C CA . SER A 1 194 ? -21.526 -3.762 7.752 1.00 92.94 194 SER A CA 1
ATOM 1537 C C . SER A 1 194 ? -21.435 -5.234 7.346 1.00 92.94 194 SER A C 1
ATOM 1539 O O . SER A 1 194 ? -20.672 -5.970 7.956 1.00 92.94 194 SER A O 1
ATOM 1541 N N . GLU A 1 195 ? -22.217 -5.685 6.359 1.00 89.50 195 GLU A N 1
ATOM 1542 C CA . GLU A 1 195 ? -22.145 -7.054 5.796 1.00 89.50 195 GLU A CA 1
ATOM 1543 C C . GLU A 1 195 ? -22.039 -8.195 6.839 1.00 89.50 195 GLU A C 1
ATOM 1545 O O . GLU A 1 195 ? -21.248 -9.129 6.708 1.00 89.50 195 GLU A O 1
ATOM 1550 N N . GLY A 1 196 ? -22.814 -8.110 7.928 1.00 90.88 196 GLY A N 1
ATOM 1551 C CA . GLY A 1 196 ? -22.807 -9.106 9.013 1.00 90.88 196 GLY A CA 1
ATOM 1552 C C . GLY A 1 196 ? -21.630 -9.005 9.995 1.00 90.88 196 GLY A C 1
ATOM 1553 O O . GLY A 1 196 ? -21.574 -9.777 10.955 1.00 90.88 196 GLY A O 1
ATOM 1554 N N . TRP A 1 197 ? -20.719 -8.052 9.799 1.00 95.56 197 TRP A N 1
ATOM 1555 C CA . TRP A 1 197 ? -19.692 -7.673 10.761 1.00 95.56 197 TRP A CA 1
ATOM 1556 C C . TRP A 1 197 ? -20.214 -6.659 11.774 1.00 95.56 197 TRP A C 1
ATOM 1558 O O . TRP A 1 197 ? -20.896 -5.701 11.416 1.00 95.56 197 TRP A O 1
ATOM 1568 N N . THR A 1 198 ? -19.813 -6.831 13.033 1.00 95.19 198 THR A N 1
ATOM 1569 C CA . THR A 1 198 ? -19.883 -5.811 14.084 1.00 95.19 198 THR A CA 1
ATOM 1570 C C . THR A 1 198 ? -18.467 -5.523 14.571 1.00 95.19 198 THR A C 1
ATOM 1572 O O . THR A 1 198 ? -17.748 -6.448 14.959 1.00 95.19 198 THR A O 1
ATOM 1575 N N . LEU A 1 199 ? -18.071 -4.252 14.530 1.00 96.31 199 LEU A N 1
ATOM 1576 C CA . LEU A 1 199 ? -16.737 -3.763 14.869 1.00 96.31 199 LEU A CA 1
ATOM 1577 C C . LEU A 1 199 ? -16.841 -2.839 16.085 1.00 96.31 199 LEU A C 1
ATOM 1579 O O . LEU A 1 199 ? -17.647 -1.916 16.058 1.00 96.31 199 LEU A O 1
ATOM 1583 N N . ALA A 1 200 ? -16.032 -3.027 17.122 1.00 93.88 200 ALA A N 1
ATOM 1584 C CA . ALA A 1 200 ? -15.969 -2.128 18.273 1.00 93.88 200 ALA A CA 1
ATOM 1585 C C . ALA A 1 200 ? -14.546 -1.588 18.433 1.00 93.88 200 ALA A C 1
ATOM 1587 O O . ALA A 1 200 ? -13.595 -2.353 18.609 1.00 93.88 200 ALA A O 1
ATOM 1588 N N . LEU A 1 201 ? -14.406 -0.264 18.346 1.00 93.94 201 LEU A N 1
ATOM 1589 C CA . LEU A 1 201 ? -13.121 0.419 18.417 1.00 93.94 201 LEU A CA 1
ATOM 1590 C C . LEU A 1 201 ? -12.820 0.820 19.865 1.00 93.94 201 LEU A C 1
ATOM 1592 O O . LEU A 1 201 ? -13.625 1.487 20.515 1.00 93.94 201 LEU A O 1
ATOM 1596 N N . LYS A 1 202 ? -11.643 0.447 20.366 1.00 90.19 202 LYS A N 1
ATOM 1597 C CA . LYS A 1 202 ? -11.159 0.766 21.717 1.00 90.19 202 LYS A CA 1
ATOM 1598 C C . LYS A 1 202 ? -9.729 1.297 21.654 1.00 90.19 202 LYS A C 1
ATOM 1600 O O . LYS A 1 202 ? -9.010 1.048 20.687 1.00 90.19 202 LYS A O 1
ATOM 1605 N N . GLY A 1 203 ? -9.307 1.987 22.706 1.00 86.31 203 GLY A N 1
ATOM 1606 C CA . GLY A 1 203 ? -7.947 2.492 22.846 1.00 86.31 203 GLY A CA 1
ATOM 1607 C C . GLY A 1 203 ? -7.410 2.305 24.255 1.00 86.31 203 GLY A C 1
ATOM 1608 O O . GLY A 1 203 ? -8.179 2.167 25.204 1.00 86.31 203 GLY A O 1
ATOM 1609 N N . GLN A 1 204 ? -6.087 2.275 24.375 1.00 81.81 204 GLN A N 1
ATOM 1610 C CA . GLN A 1 204 ? -5.387 2.182 25.650 1.00 81.81 204 GLN A CA 1
ATOM 1611 C C . GLN A 1 204 ? -4.048 2.916 25.572 1.00 81.81 204 GLN A C 1
ATOM 1613 O O . GLN A 1 204 ? -3.234 2.611 24.700 1.00 81.81 204 GLN A O 1
ATOM 1618 N N . ASP A 1 205 ? -3.791 3.814 26.520 1.00 80.50 205 ASP A N 1
ATOM 1619 C CA . ASP A 1 205 ? -2.461 4.387 26.722 1.00 80.50 205 ASP A CA 1
ATOM 1620 C C . ASP A 1 205 ? -1.528 3.372 27.401 1.00 80.50 205 ASP A C 1
ATOM 1622 O O . ASP A 1 205 ? -1.897 2.677 28.355 1.00 80.50 205 ASP A O 1
ATOM 1626 N N . ASN A 1 206 ? -0.291 3.299 26.917 1.00 77.56 206 ASN A N 1
ATOM 1627 C CA . ASN A 1 206 ? 0.744 2.422 27.445 1.00 77.56 206 ASN A CA 1
ATOM 1628 C C . ASN A 1 206 ? 1.684 3.204 28.382 1.00 77.56 206 ASN A C 1
ATOM 1630 O O . ASN A 1 206 ? 1.921 4.403 28.232 1.00 77.56 206 ASN A O 1
ATOM 1634 N N . VAL A 1 207 ? 2.274 2.505 29.358 1.00 74.69 207 VAL A N 1
ATOM 1635 C CA . VAL A 1 207 ? 3.146 3.108 30.393 1.00 74.69 207 VAL A CA 1
ATOM 1636 C C . VAL A 1 207 ? 4.418 3.742 29.806 1.00 74.69 207 VAL A C 1
ATOM 1638 O O . VAL A 1 207 ? 5.001 4.639 30.410 1.00 74.69 207 VAL A O 1
ATOM 1641 N N . ASP A 1 208 ? 4.851 3.291 28.631 1.00 75.75 208 ASP A N 1
ATOM 1642 C CA . ASP A 1 208 ? 6.024 3.793 27.910 1.00 75.75 208 ASP A CA 1
ATOM 1643 C C . ASP A 1 208 ? 5.756 5.075 27.098 1.00 75.75 208 ASP A C 1
ATOM 1645 O O . ASP A 1 208 ? 6.657 5.577 26.427 1.00 75.75 208 ASP A O 1
ATOM 1649 N N . GLY A 1 209 ? 4.543 5.633 27.178 1.00 71.94 209 GLY A N 1
ATOM 1650 C CA . GLY A 1 209 ? 4.154 6.829 26.434 1.00 71.94 209 GLY A CA 1
ATOM 1651 C C . GLY A 1 209 ? 3.761 6.556 24.981 1.00 71.94 209 GLY A C 1
ATOM 1652 O O . GLY A 1 209 ? 3.680 7.502 24.196 1.00 71.94 209 GLY A O 1
ATOM 1653 N N . THR A 1 210 ? 3.523 5.292 24.620 1.00 79.88 210 THR A N 1
ATOM 1654 C CA . THR A 1 210 ? 2.829 4.893 23.385 1.00 79.88 210 THR A CA 1
ATOM 1655 C C . THR A 1 210 ? 1.339 4.657 23.660 1.00 79.88 210 THR A C 1
ATOM 1657 O O . THR A 1 210 ? 0.890 4.765 24.801 1.00 79.88 210 THR A O 1
ATOM 1660 N N . ALA A 1 211 ? 0.553 4.330 22.636 1.00 82.94 211 ALA A N 1
ATOM 1661 C CA . ALA A 1 211 ? -0.800 3.819 22.822 1.00 82.94 211 ALA A CA 1
ATOM 1662 C C . ALA A 1 211 ? -1.082 2.637 21.901 1.00 82.94 211 ALA A C 1
ATOM 1664 O O . ALA A 1 211 ? -0.323 2.306 20.993 1.00 82.94 211 ALA A O 1
ATOM 1665 N N . THR A 1 212 ? -2.202 1.981 22.156 1.00 88.00 212 THR A N 1
ATOM 1666 C CA . THR A 1 212 ? -2.677 0.853 21.368 1.00 88.00 212 THR A CA 1
ATOM 1667 C C . THR A 1 212 ? -4.118 1.105 20.961 1.00 88.00 212 THR A C 1
ATOM 1669 O O . THR A 1 212 ? -4.951 1.416 21.813 1.00 88.00 212 THR A O 1
ATOM 1672 N N . ALA A 1 213 ? -4.419 0.925 19.678 1.00 91.75 213 ALA A N 1
ATOM 1673 C CA . ALA A 1 213 ? -5.786 0.841 19.191 1.00 91.75 213 ALA A CA 1
ATOM 1674 C C . ALA A 1 213 ? -6.191 -0.635 19.062 1.00 91.75 213 ALA A C 1
ATOM 1676 O O . ALA A 1 213 ? -5.420 -1.474 18.587 1.00 91.75 213 ALA A O 1
ATOM 1677 N N . TYR A 1 214 ? -7.406 -0.957 19.491 1.00 92.94 214 TYR A N 1
ATOM 1678 C CA . TYR A 1 214 ? -7.983 -2.289 19.368 1.00 92.94 214 TYR A CA 1
ATOM 1679 C C . TYR A 1 214 ? -9.261 -2.215 18.546 1.00 92.94 214 TYR A C 1
ATOM 1681 O O . TYR A 1 214 ? -10.138 -1.402 18.835 1.00 92.94 214 TYR A O 1
ATOM 1689 N N . LEU A 1 215 ? -9.390 -3.100 17.564 1.00 96.88 215 LEU A N 1
ATOM 1690 C CA . LEU A 1 215 ? -10.644 -3.335 16.865 1.00 96.88 215 LEU A CA 1
ATOM 1691 C C . LEU A 1 215 ? -11.133 -4.738 17.209 1.00 96.88 215 LEU A C 1
ATOM 1693 O O . LEU A 1 215 ? -10.587 -5.737 16.738 1.00 96.88 215 LEU A O 1
ATOM 1697 N N . GLU A 1 216 ? -12.152 -4.823 18.054 1.00 96.25 216 GLU A N 1
ATOM 1698 C CA . GLU A 1 216 ? -12.882 -6.071 18.246 1.00 96.25 216 GLU A CA 1
ATOM 1699 C C . GLU A 1 216 ? -13.799 -6.275 17.052 1.00 96.25 216 GLU A C 1
ATOM 1701 O O . GLU A 1 216 ? -14.643 -5.436 16.755 1.00 96.25 216 GLU A O 1
ATOM 1706 N N . VAL A 1 217 ? -13.620 -7.387 16.357 1.00 96.88 217 VAL A N 1
ATOM 1707 C CA . VAL A 1 217 ? -14.402 -7.750 15.184 1.00 96.88 217 VAL A CA 1
ATOM 1708 C C . VAL A 1 217 ? -15.194 -9.002 15.505 1.00 96.88 217 VAL A C 1
ATOM 1710 O O . VAL A 1 217 ? -14.681 -9.953 16.093 1.00 96.88 217 VAL A O 1
ATOM 1713 N N . SER A 1 218 ? -16.462 -9.019 15.132 1.00 95.12 218 SER A N 1
ATOM 1714 C CA . SER A 1 218 ? -17.311 -10.193 15.280 1.00 95.12 218 SER A CA 1
ATOM 1715 C C . SER A 1 218 ? -18.199 -10.360 14.068 1.00 95.12 218 SER A C 1
ATOM 1717 O O . SER A 1 218 ? -18.565 -9.381 13.414 1.00 95.12 218 SER A O 1
ATOM 1719 N N . ARG A 1 219 ? -18.524 -11.613 13.766 1.00 93.31 219 ARG A N 1
ATOM 1720 C CA . ARG A 1 219 ? -19.398 -11.969 12.657 1.00 93.31 219 ARG A CA 1
ATOM 1721 C C . ARG A 1 219 ? -20.303 -13.116 13.061 1.00 93.31 219 ARG A C 1
ATOM 1723 O O . ARG A 1 219 ? -19.869 -14.079 13.704 1.00 93.31 219 ARG A O 1
ATOM 1730 N N . GLU A 1 220 ? -21.573 -13.002 12.692 1.00 85.69 220 GLU A N 1
ATOM 1731 C CA . GLU A 1 220 ? -22.583 -14.001 13.029 1.00 85.69 220 GLU A CA 1
ATOM 1732 C C . GLU A 1 220 ? -22.160 -15.396 12.536 1.00 85.69 220 GLU A C 1
ATOM 1734 O O . GLU A 1 220 ? -21.720 -15.572 11.402 1.00 85.69 220 GLU A O 1
ATOM 1739 N N . GLY A 1 221 ? -22.229 -16.392 13.424 1.00 86.06 221 GLY A N 1
ATOM 1740 C CA . GLY A 1 221 ? -21.839 -17.774 13.124 1.00 86.06 221 GLY A CA 1
ATOM 1741 C C . GLY A 1 221 ? -20.329 -18.042 13.026 1.00 86.06 221 GLY A C 1
ATOM 1742 O O . GLY A 1 221 ? -19.948 -19.204 12.926 1.00 86.06 221 GLY A O 1
ATOM 1743 N N . LYS A 1 222 ? -19.471 -17.013 13.094 1.00 90.31 222 LYS A N 1
ATOM 1744 C CA . LYS A 1 222 ? -18.003 -17.133 12.967 1.00 90.31 222 LYS A CA 1
ATOM 1745 C C . LYS A 1 222 ? -17.233 -16.748 14.236 1.00 90.31 222 LYS A C 1
ATOM 1747 O O . LYS A 1 222 ? -16.041 -17.023 14.339 1.00 90.31 222 LYS A O 1
ATOM 1752 N N . GLY A 1 223 ? -17.911 -16.156 15.220 1.00 91.00 223 GLY A N 1
ATOM 1753 C CA . GLY A 1 223 ? -17.323 -15.764 16.502 1.00 91.00 223 GLY A CA 1
ATOM 1754 C C . GLY A 1 223 ? -16.746 -14.349 16.480 1.00 91.00 223 GLY A C 1
ATOM 1755 O O . GLY A 1 223 ? -17.247 -13.477 15.770 1.00 91.00 223 GLY A O 1
ATOM 1756 N N . SER A 1 224 ? -15.718 -14.114 17.295 1.00 94.81 224 SER A N 1
ATOM 1757 C CA . SER A 1 224 ? -15.075 -12.806 17.459 1.00 94.81 224 SER A CA 1
ATOM 1758 C C . SER A 1 224 ? -13.556 -12.924 17.537 1.00 94.81 224 SER A C 1
ATOM 1760 O O . SER A 1 224 ? -13.041 -13.888 18.103 1.00 94.81 224 SER A O 1
ATOM 1762 N N . ALA A 1 225 ? -12.854 -11.906 17.051 1.00 95.31 225 ALA A N 1
ATOM 1763 C CA . ALA A 1 225 ? -11.412 -11.735 17.185 1.00 95.31 225 ALA A CA 1
ATOM 1764 C C . ALA A 1 225 ? -11.081 -10.278 17.543 1.00 95.31 225 ALA A C 1
ATOM 1766 O O . ALA A 1 225 ? -11.918 -9.387 17.415 1.00 95.31 225 ALA A O 1
ATOM 1767 N N . THR A 1 226 ? -9.848 -10.024 17.976 1.00 95.50 226 THR A N 1
ATOM 1768 C CA . THR A 1 226 ? -9.371 -8.669 18.274 1.00 95.50 226 THR A CA 1
ATOM 1769 C C . THR A 1 226 ? -8.153 -8.368 17.421 1.00 95.50 226 THR A C 1
ATOM 1771 O O . THR A 1 226 ? -7.142 -9.066 17.503 1.00 95.50 226 THR A O 1
ATOM 1774 N N . ILE A 1 227 ? -8.232 -7.299 16.636 1.00 96.12 227 ILE A N 1
ATOM 1775 C CA . ILE A 1 227 ? -7.077 -6.708 15.973 1.00 96.12 227 ILE A CA 1
ATOM 1776 C C . ILE A 1 227 ? -6.442 -5.731 16.955 1.00 96.12 227 ILE A C 1
ATOM 1778 O O . ILE A 1 227 ? -7.088 -4.790 17.406 1.00 96.12 227 ILE A O 1
ATOM 1782 N N . LYS A 1 228 ? -5.175 -5.954 17.291 1.00 92.88 228 LYS A N 1
ATOM 1783 C CA . LYS A 1 228 ? -4.334 -4.974 17.989 1.00 92.88 228 LYS A CA 1
ATOM 1784 C C . LYS A 1 228 ? -3.559 -4.171 16.944 1.00 92.88 228 LYS A C 1
ATOM 1786 O O . LYS A 1 228 ? -3.062 -4.795 16.016 1.00 92.88 228 LYS A O 1
ATOM 1791 N N . ALA A 1 229 ? -3.416 -2.863 17.087 1.00 90.19 229 ALA A N 1
ATOM 1792 C CA . ALA A 1 229 ? -2.488 -2.069 16.282 1.00 90.19 229 ALA A CA 1
ATOM 1793 C C . ALA A 1 229 ? -1.811 -1.010 17.156 1.00 90.19 229 ALA A C 1
ATOM 1795 O O . ALA A 1 229 ? -2.426 -0.471 18.083 1.00 90.19 229 ALA A O 1
ATOM 1796 N N . GLU A 1 230 ? -0.539 -0.736 16.891 1.00 87.44 230 GLU A N 1
ATOM 1797 C CA . GLU A 1 230 ? 0.182 0.340 17.567 1.00 87.44 230 GLU A CA 1
ATOM 1798 C C . GLU A 1 230 ? -0.433 1.698 17.205 1.00 87.44 230 GLU A C 1
ATOM 1800 O O . GLU A 1 230 ? -0.911 1.915 16.092 1.00 87.44 230 GLU A O 1
ATOM 1805 N N . SER A 1 231 ? -0.466 2.617 18.165 1.00 86.06 231 SER A N 1
ATOM 1806 C CA . SER A 1 231 ? -1.016 3.960 17.994 1.00 86.06 231 SER A CA 1
ATOM 1807 C C . SER A 1 231 ? -0.197 4.974 18.788 1.00 86.06 231 SER A C 1
ATOM 1809 O O . SER A 1 231 ? 0.566 4.646 19.698 1.00 86.06 231 SER A O 1
ATOM 1811 N N . VAL A 1 232 ? -0.390 6.251 18.483 1.00 83.50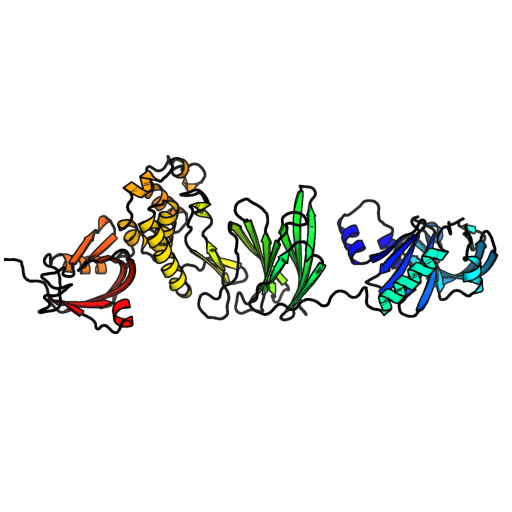 232 VAL A N 1
ATOM 1812 C CA . VAL A 1 232 ? 0.103 7.342 19.329 1.00 83.50 232 VAL A CA 1
ATOM 1813 C C . VAL A 1 232 ? -0.904 7.690 20.444 1.00 83.50 232 VAL A C 1
ATOM 1815 O O . VAL A 1 232 ? -2.099 7.435 20.257 1.00 83.50 232 VAL A O 1
ATOM 1818 N N . PRO A 1 233 ? -0.444 8.268 21.577 1.00 75.12 233 PRO A N 1
ATOM 1819 C CA . PRO A 1 233 ? -1.271 8.586 22.751 1.00 75.12 233 PRO A CA 1
ATOM 1820 C C . PRO A 1 233 ? -2.520 9.428 22.490 1.00 75.12 233 PRO A C 1
ATOM 1822 O O . PRO A 1 233 ? -2.634 10.091 21.450 1.00 75.12 233 PRO A O 1
ATOM 1825 N N . GLU A 1 234 ? -3.420 9.434 23.481 1.00 63.53 234 GLU A N 1
ATOM 1826 C CA . GLU A 1 234 ? -4.699 10.152 23.456 1.00 63.53 234 GLU A CA 1
ATOM 1827 C C . GLU A 1 234 ? -4.620 11.565 22.843 1.00 63.53 234 GLU A C 1
ATOM 1829 O O . GLU A 1 234 ? -3.727 12.372 23.124 1.00 63.53 234 GLU A O 1
ATOM 1834 N N . GLY A 1 235 ? -5.585 11.859 21.965 1.00 63.94 235 GLY A N 1
ATOM 1835 C CA . GLY A 1 235 ? -5.706 13.118 21.228 1.00 63.94 235 GLY A CA 1
ATOM 1836 C C . GLY A 1 235 ? -4.903 13.179 19.927 1.00 63.94 235 GLY A C 1
ATOM 1837 O O . GLY A 1 235 ? -5.000 14.172 19.204 1.00 63.94 235 GLY A O 1
ATOM 1838 N N . ARG A 1 236 ? -4.100 12.151 19.618 1.00 72.88 236 ARG A N 1
ATOM 1839 C CA . ARG A 1 236 ? -3.316 12.080 18.373 1.00 72.88 236 ARG A CA 1
ATOM 1840 C C . ARG A 1 236 ? -3.464 10.775 17.603 1.00 72.88 236 ARG A C 1
ATOM 1842 O O . ARG A 1 236 ? -3.008 10.732 16.468 1.00 72.88 236 ARG A O 1
ATOM 1849 N N . GLY A 1 237 ? -4.041 9.728 18.194 1.00 82.25 237 GLY A N 1
ATOM 1850 C CA . GLY A 1 237 ? -4.254 8.454 17.506 1.00 82.25 237 GLY A CA 1
ATOM 1851 C C . GLY A 1 237 ? -5.233 8.625 16.351 1.00 82.25 237 GLY A C 1
ATOM 1852 O O . GLY A 1 237 ? -6.287 9.234 16.535 1.00 82.25 237 GLY A O 1
ATOM 1853 N N . PHE A 1 238 ? -4.891 8.110 15.173 1.00 90.38 238 PHE A N 1
ATOM 1854 C CA . PHE A 1 238 ? -5.789 8.066 14.024 1.00 90.38 238 PHE A CA 1
ATOM 1855 C C . PHE A 1 238 ? -5.449 6.894 13.111 1.00 90.38 238 PHE A C 1
ATOM 1857 O O . PHE A 1 238 ? -4.348 6.348 13.141 1.00 90.38 238 PHE A O 1
ATOM 1864 N N . GLY A 1 239 ? -6.399 6.532 12.264 1.00 93.50 239 GLY A N 1
ATOM 1865 C CA . GLY A 1 239 ? -6.230 5.478 11.282 1.00 93.50 239 GLY A CA 1
ATOM 1866 C C . GLY A 1 239 ? -7.480 5.324 10.440 1.00 93.50 239 GLY A C 1
ATOM 1867 O O . GLY A 1 239 ? -8.312 6.234 10.365 1.00 93.50 239 GLY A O 1
ATOM 1868 N N . LYS A 1 240 ? -7.609 4.177 9.781 1.00 95.00 240 LYS A N 1
ATOM 1869 C CA . LYS A 1 240 ? -8.729 3.875 8.893 1.00 95.00 240 LYS A CA 1
ATOM 1870 C C . LYS A 1 240 ? -9.290 2.487 9.171 1.00 95.00 240 LYS A C 1
ATOM 1872 O O . LYS A 1 240 ? -8.582 1.593 9.621 1.00 95.00 240 LYS A O 1
ATOM 1877 N N . LEU A 1 241 ? -10.575 2.311 8.902 1.00 95.75 241 LEU A N 1
ATOM 1878 C CA . LEU A 1 241 ? -11.243 1.017 8.918 1.00 95.75 241 LEU A CA 1
ATOM 1879 C C . LEU A 1 241 ? -12.219 0.914 7.746 1.00 95.75 241 LEU A C 1
ATOM 1881 O O . LEU A 1 241 ? -12.755 1.925 7.295 1.00 95.75 241 LEU A O 1
ATOM 1885 N N . GLY A 1 242 ? -12.431 -0.286 7.220 1.00 96.00 242 GLY A N 1
ATOM 1886 C CA . GLY A 1 242 ? -13.332 -0.498 6.087 1.00 96.00 242 GLY A CA 1
ATOM 1887 C C . GLY A 1 242 ? -13.591 -1.970 5.807 1.00 96.00 242 GLY A C 1
ATOM 1888 O O . GLY A 1 242 ? -12.926 -2.832 6.381 1.00 96.00 242 GLY A O 1
ATOM 1889 N N . ILE A 1 243 ? -14.562 -2.251 4.937 1.00 95.81 243 ILE A N 1
ATOM 1890 C CA . ILE A 1 243 ? -14.925 -3.618 4.539 1.00 95.81 243 ILE A CA 1
ATOM 1891 C C . ILE A 1 243 ? -14.755 -3.776 3.031 1.00 95.81 243 ILE A C 1
ATOM 1893 O O . ILE A 1 243 ? -15.320 -3.000 2.261 1.00 95.81 243 ILE A O 1
ATOM 1897 N N . TYR A 1 244 ? -13.976 -4.782 2.632 1.00 96.38 244 TYR A N 1
ATOM 1898 C CA . TYR A 1 244 ? -13.576 -5.033 1.247 1.00 96.38 244 TYR A CA 1
ATOM 1899 C C . TYR A 1 244 ? -13.536 -6.531 0.955 1.00 96.38 244 TYR A C 1
ATOM 1901 O O . TYR A 1 244 ? -13.323 -7.343 1.857 1.00 96.38 244 TYR A O 1
ATOM 1909 N N . LYS A 1 245 ? -13.697 -6.905 -0.314 1.00 95.38 245 LYS A N 1
ATOM 1910 C CA . LYS A 1 245 ? -13.360 -8.251 -0.786 1.00 95.38 245 LYS A CA 1
ATOM 1911 C C . LYS A 1 245 ? -11.895 -8.260 -1.205 1.00 95.38 245 LYS A C 1
ATOM 1913 O O . LYS A 1 245 ? -11.540 -7.575 -2.153 1.00 95.38 245 LYS A O 1
ATOM 1918 N N . PHE A 1 246 ? -11.055 -8.997 -0.488 1.00 95.19 246 PHE A N 1
ATOM 1919 C CA . PHE A 1 246 ? -9.632 -9.152 -0.835 1.00 95.19 246 PHE A CA 1
ATOM 1920 C C . PHE A 1 246 ? -9.348 -10.459 -1.587 1.00 95.19 246 PHE A C 1
ATOM 1922 O O . PHE A 1 246 ? -8.267 -10.643 -2.137 1.00 95.19 246 PHE A O 1
ATOM 1929 N N . ASP A 1 247 ? -10.320 -11.366 -1.612 1.00 89.88 247 ASP A N 1
ATOM 1930 C CA . ASP A 1 247 ? -10.323 -12.606 -2.375 1.00 89.88 247 ASP A CA 1
ATOM 1931 C C . ASP A 1 247 ? -11.777 -13.008 -2.699 1.00 89.88 247 ASP A C 1
ATOM 1933 O O . ASP A 1 247 ? -12.731 -12.294 -2.378 1.00 89.88 247 ASP A O 1
ATOM 1937 N N . TRP A 1 248 ? -11.959 -14.179 -3.312 1.00 83.31 248 TRP A N 1
ATOM 1938 C CA . TRP A 1 248 ? -13.276 -14.739 -3.648 1.00 83.31 248 TRP A CA 1
ATOM 1939 C C . TRP A 1 248 ? -14.099 -15.198 -2.433 1.00 83.31 248 TRP A C 1
ATOM 1941 O O . TRP A 1 248 ? -15.139 -15.839 -2.606 1.00 83.31 248 TRP A O 1
ATOM 1951 N N . SER A 1 249 ? -13.626 -14.934 -1.214 1.00 81.12 249 SER A N 1
ATOM 1952 C CA . SER A 1 249 ? -14.330 -15.276 0.012 1.00 81.12 249 SER A CA 1
ATOM 1953 C C . SER A 1 249 ? -15.260 -14.144 0.463 1.00 81.12 249 SER A C 1
ATOM 1955 O O . SER A 1 249 ? -15.610 -13.222 -0.278 1.00 81.12 249 SER A O 1
ATOM 1957 N N . ASP A 1 250 ? -15.738 -14.270 1.692 1.00 88.06 250 ASP A N 1
ATOM 1958 C CA . ASP A 1 250 ? -16.560 -13.261 2.323 1.00 88.06 250 ASP A CA 1
ATOM 1959 C C . ASP A 1 250 ? -15.798 -11.928 2.498 1.00 88.06 250 ASP A C 1
ATOM 1961 O O . ASP A 1 250 ? -14.608 -11.943 2.817 1.00 88.06 250 ASP A O 1
ATOM 1965 N N . PRO A 1 251 ? -16.484 -10.767 2.436 1.00 93.19 251 PRO A N 1
ATOM 1966 C CA . PRO A 1 251 ? -15.853 -9.484 2.723 1.00 93.19 251 PRO A CA 1
ATOM 1967 C C . PRO A 1 251 ? -15.154 -9.480 4.084 1.00 93.19 251 PRO A C 1
ATOM 1969 O O . PRO A 1 251 ? -15.677 -10.010 5.074 1.00 93.19 251 PRO A O 1
ATOM 1972 N N . ALA A 1 252 ? -13.990 -8.849 4.125 1.00 95.50 252 ALA A N 1
ATOM 1973 C CA . ALA A 1 252 ? -13.076 -8.804 5.251 1.00 95.50 252 ALA A CA 1
ATOM 1974 C C . ALA A 1 252 ? -12.896 -7.369 5.754 1.00 95.50 252 ALA A C 1
ATOM 1976 O O . ALA A 1 252 ? -13.125 -6.395 5.033 1.00 95.50 252 ALA A O 1
ATOM 1977 N N . VAL A 1 253 ? -12.481 -7.243 7.012 1.00 96.94 253 VAL A N 1
ATOM 1978 C CA . VAL A 1 253 ? -12.305 -5.946 7.672 1.00 96.94 253 VAL A CA 1
ATOM 1979 C C . VAL A 1 253 ? -10.854 -5.517 7.548 1.00 96.94 253 VAL A C 1
ATOM 1981 O O . VAL A 1 253 ? -9.975 -6.210 8.049 1.00 96.94 253 VAL A O 1
ATOM 1984 N N . LEU A 1 254 ? -10.601 -4.361 6.945 1.00 97.12 254 LEU A N 1
ATOM 1985 C CA . LEU A 1 254 ? -9.317 -3.673 7.028 1.00 97.12 254 LEU A CA 1
ATOM 1986 C C . LEU A 1 254 ? -9.301 -2.778 8.265 1.00 97.12 254 LEU A C 1
ATOM 1988 O O . LEU A 1 254 ? -10.241 -2.018 8.497 1.00 97.12 254 LEU A O 1
ATOM 1992 N N . PHE A 1 255 ? -8.204 -2.820 9.011 1.00 96.88 255 PHE A N 1
ATOM 1993 C CA . PHE A 1 255 ? -7.907 -1.887 10.084 1.00 96.88 255 PHE A CA 1
ATOM 1994 C C . PHE A 1 255 ? -6.487 -1.360 9.925 1.00 96.88 255 PHE A C 1
ATOM 1996 O O . PHE A 1 255 ? -5.538 -2.139 9.834 1.00 96.88 255 PHE A O 1
ATOM 2003 N N . THR A 1 256 ? -6.344 -0.040 9.900 1.00 95.44 256 THR A N 1
ATOM 2004 C CA . THR A 1 256 ? -5.049 0.629 9.892 1.00 95.44 256 THR A CA 1
ATOM 2005 C C . THR A 1 256 ? -4.927 1.583 11.064 1.00 95.44 256 THR A C 1
ATOM 2007 O O . THR A 1 256 ? -5.924 2.148 11.526 1.00 95.44 256 THR A O 1
ATOM 2010 N N . SER A 1 257 ? -3.697 1.767 11.530 1.00 93.44 257 SER A N 1
ATOM 2011 C CA . SER A 1 257 ? -3.375 2.652 12.641 1.00 93.44 257 SER A CA 1
ATOM 2012 C C . SER A 1 257 ? -2.063 3.374 12.391 1.00 93.44 257 SER A C 1
ATOM 2014 O O . SER A 1 257 ? -1.090 2.779 11.930 1.00 93.44 257 SER A O 1
ATOM 2016 N N . TYR A 1 258 ? -2.048 4.664 12.702 1.00 90.88 258 TYR A N 1
ATOM 2017 C CA . TYR A 1 258 ? -0.844 5.474 12.703 1.00 90.88 258 TYR A CA 1
ATOM 2018 C C . TYR A 1 258 ? -0.020 5.179 13.955 1.00 90.88 258 TYR A C 1
ATOM 2020 O O . TYR A 1 258 ? -0.413 5.534 15.070 1.00 90.88 258 TYR A O 1
ATOM 2028 N N . THR A 1 259 ? 1.141 4.560 13.770 1.00 86.31 259 THR A N 1
ATOM 2029 C CA . THR A 1 259 ? 1.997 4.114 14.877 1.00 86.31 259 THR A CA 1
ATOM 2030 C C . THR A 1 259 ? 2.890 5.236 15.420 1.00 86.31 259 THR A C 1
ATOM 2032 O O . THR A 1 259 ? 3.386 5.152 16.543 1.00 86.31 259 THR A O 1
ATOM 2035 N N . GLY A 1 260 ? 3.045 6.337 14.675 1.00 78.81 260 GLY A N 1
ATOM 2036 C CA . GLY A 1 260 ? 3.970 7.426 15.000 1.00 78.81 260 GLY A CA 1
ATOM 2037 C C . GLY A 1 260 ? 5.198 7.443 14.091 1.00 78.81 260 GLY A C 1
ATOM 2038 O O . GLY A 1 260 ? 5.482 6.484 13.393 1.00 78.81 260 GLY A O 1
ATOM 2039 N N . GLY A 1 261 ? 5.937 8.556 14.075 1.00 77.12 261 GLY A N 1
ATOM 2040 C CA . GLY A 1 261 ? 7.141 8.710 13.247 1.00 77.12 261 GLY A CA 1
ATOM 2041 C C . GLY A 1 261 ? 7.136 9.985 12.407 1.00 77.12 261 GLY A C 1
ATOM 2042 O O . GLY A 1 261 ? 6.119 10.659 12.283 1.00 77.12 261 GLY A O 1
ATOM 2043 N N . ALA A 1 262 ? 8.294 10.350 11.852 1.00 75.56 262 ALA A N 1
ATOM 2044 C CA . ALA A 1 262 ? 8.439 11.553 11.023 1.00 75.56 262 ALA A CA 1
ATOM 2045 C C . ALA A 1 262 ? 7.871 11.386 9.600 1.00 75.56 262 ALA A C 1
ATOM 2047 O O . ALA A 1 262 ? 7.684 12.376 8.897 1.00 75.56 262 ALA A O 1
ATOM 2048 N N . HIS A 1 263 ? 7.605 10.145 9.191 1.00 77.00 263 HIS A N 1
ATOM 2049 C CA . HIS A 1 263 ? 7.215 9.771 7.829 1.00 77.00 263 HIS A CA 1
ATOM 2050 C C . HIS A 1 263 ? 5.903 8.987 7.794 1.00 77.00 263 HIS A C 1
ATOM 2052 O O . HIS A 1 263 ? 5.641 8.234 6.865 1.00 77.00 263 HIS A O 1
ATOM 2058 N N . CYS A 1 264 ? 5.095 9.171 8.833 1.00 70.50 264 CYS A N 1
ATOM 2059 C CA . CYS A 1 264 ? 3.760 8.625 8.956 1.00 70.50 264 CYS A CA 1
ATOM 2060 C C . CYS A 1 264 ? 3.656 7.105 8.826 1.00 70.50 264 CYS A C 1
ATOM 2062 O O . CYS A 1 264 ? 2.972 6.604 7.949 1.00 70.50 264 CYS A O 1
ATOM 2064 N N . CYS A 1 265 ? 4.314 6.376 9.728 1.00 87.50 265 CYS A N 1
ATOM 2065 C CA . CYS A 1 265 ? 4.262 4.921 9.771 1.00 87.50 265 CYS A CA 1
ATOM 2066 C C . CYS A 1 265 ? 2.826 4.432 10.045 1.00 87.50 265 CYS A C 1
ATOM 2068 O O . CYS A 1 265 ? 2.235 4.729 11.089 1.00 87.50 265 CYS A O 1
ATOM 2070 N N . ILE A 1 266 ? 2.266 3.689 9.094 1.00 91.06 266 ILE A N 1
ATOM 2071 C CA . ILE A 1 266 ? 0.948 3.064 9.159 1.00 91.06 266 ILE A CA 1
ATOM 2072 C C . ILE A 1 266 ? 1.124 1.558 9.297 1.00 91.06 266 ILE A C 1
ATOM 2074 O O . ILE A 1 266 ? 1.735 0.912 8.450 1.00 91.06 266 ILE A O 1
ATOM 2078 N N . GLU A 1 267 ? 0.532 0.985 10.335 1.00 92.56 267 GLU A N 1
ATOM 2079 C CA . GLU A 1 267 ? 0.325 -0.455 10.447 1.00 92.56 267 GLU A CA 1
ATOM 2080 C C . GLU A 1 267 ? -1.024 -0.826 9.830 1.00 92.56 267 GLU A C 1
ATOM 2082 O O . GLU A 1 267 ? -2.011 -0.115 10.036 1.00 92.56 267 GLU A O 1
ATOM 2087 N N . ALA A 1 268 ? -1.087 -1.940 9.098 1.00 94.88 268 ALA A N 1
ATOM 2088 C CA . ALA A 1 268 ? -2.311 -2.429 8.477 1.00 94.88 268 ALA A CA 1
ATOM 2089 C C . ALA A 1 268 ? -2.526 -3.925 8.731 1.00 94.88 268 ALA A C 1
ATOM 2091 O O . ALA A 1 268 ? -1.625 -4.748 8.574 1.00 94.88 268 ALA A O 1
ATOM 2092 N N . ARG A 1 269 ? -3.754 -4.284 9.107 1.00 96.38 269 ARG A N 1
ATOM 2093 C CA . ARG A 1 269 ? -4.169 -5.663 9.380 1.00 96.38 269 ARG A CA 1
ATOM 2094 C C . ARG A 1 269 ? -5.555 -5.927 8.816 1.00 96.38 269 ARG A C 1
ATOM 2096 O O . ARG A 1 269 ? -6.394 -5.028 8.762 1.00 96.38 269 ARG A O 1
ATOM 2103 N N . VAL A 1 270 ? -5.803 -7.176 8.442 1.00 96.69 270 VAL A N 1
ATOM 2104 C CA . VAL A 1 270 ? -7.075 -7.619 7.867 1.00 96.69 270 VAL A CA 1
ATOM 2105 C C . VAL A 1 270 ? -7.672 -8.742 8.705 1.00 96.69 270 VAL A C 1
ATOM 2107 O O . VAL A 1 270 ? -6.989 -9.715 9.012 1.00 96.69 270 VAL A O 1
ATOM 2110 N N . ALA A 1 271 ? -8.949 -8.631 9.071 1.00 96.62 271 ALA A N 1
ATOM 2111 C CA . ALA A 1 271 ? -9.712 -9.735 9.644 1.00 96.62 271 ALA A CA 1
ATOM 2112 C C . ALA A 1 271 ? -10.518 -10.446 8.555 1.00 96.62 271 ALA A C 1
ATOM 2114 O O . ALA A 1 271 ? -11.483 -9.895 8.022 1.00 96.62 271 ALA A O 1
ATOM 2115 N N . LEU A 1 272 ? -10.124 -11.682 8.261 1.00 95.00 272 LEU A N 1
ATOM 2116 C CA . LEU A 1 272 ? -10.743 -12.555 7.274 1.00 95.00 272 LEU A CA 1
ATOM 2117 C C . LEU A 1 272 ? -11.695 -13.541 7.957 1.00 95.00 272 LEU A C 1
ATOM 2119 O O . LEU A 1 272 ? -11.323 -14.211 8.921 1.00 95.00 272 LEU A O 1
ATOM 2123 N N . SER A 1 273 ? -12.917 -13.657 7.440 1.00 92.25 273 SER A N 1
ATOM 2124 C CA . SER A 1 273 ? -13.859 -14.699 7.856 1.00 92.25 273 SER A CA 1
ATOM 2125 C C . SER A 1 273 ? -13.551 -15.994 7.109 1.00 92.25 273 SER A C 1
ATOM 2127 O O . SER A 1 273 ? -13.594 -16.030 5.885 1.00 92.25 273 SER A O 1
ATOM 2129 N N . THR A 1 274 ? -13.266 -17.065 7.842 1.00 88.50 274 THR A N 1
ATOM 2130 C CA . THR A 1 274 ? -12.976 -18.400 7.299 1.00 88.50 274 THR A CA 1
ATOM 2131 C C . THR A 1 274 ? -13.937 -19.437 7.874 1.00 88.50 274 THR A C 1
ATOM 2133 O O . THR A 1 274 ? -14.781 -19.127 8.719 1.00 88.50 274 THR A O 1
ATOM 2136 N N . ASP A 1 275 ? -13.851 -20.689 7.434 1.00 86.62 275 ASP A N 1
ATOM 2137 C CA . ASP A 1 275 ? -14.667 -21.771 7.999 1.00 86.62 275 ASP A CA 1
ATOM 2138 C C . ASP A 1 275 ? -14.340 -22.074 9.466 1.00 86.62 275 ASP A C 1
ATOM 2140 O O . ASP A 1 275 ? -15.250 -22.392 10.231 1.00 86.62 275 ASP A O 1
ATOM 2144 N N . ASP A 1 276 ? -13.092 -21.852 9.881 1.00 86.62 276 ASP A N 1
ATOM 2145 C CA . ASP A 1 276 ? -12.608 -22.093 11.245 1.00 86.62 276 ASP A CA 1
ATOM 2146 C C . ASP A 1 276 ? -12.787 -20.885 12.189 1.00 86.62 276 ASP A C 1
ATOM 2148 O O . ASP A 1 276 ? -12.392 -20.933 13.355 1.00 86.62 276 ASP A O 1
ATOM 2152 N N . GLY A 1 277 ? -13.393 -19.797 11.702 1.00 91.81 277 GLY A N 1
ATOM 2153 C CA . GLY A 1 277 ? -13.606 -18.554 12.446 1.00 91.81 277 GLY A CA 1
ATOM 2154 C C . GLY A 1 277 ? -12.921 -17.354 11.798 1.00 91.81 277 GLY A C 1
ATOM 2155 O O . GLY A 1 277 ? -12.728 -17.314 10.583 1.00 91.81 277 GLY A O 1
ATOM 2156 N N . ILE A 1 278 ? -12.587 -16.343 12.601 1.00 95.38 278 ILE A N 1
ATOM 2157 C CA . ILE A 1 278 ? -11.972 -15.099 12.120 1.00 95.38 278 ILE A CA 1
ATOM 2158 C C . ILE A 1 278 ? -10.449 -15.173 12.268 1.00 95.38 278 ILE A C 1
ATOM 2160 O O . ILE A 1 278 ? -9.935 -15.268 13.383 1.00 95.38 278 ILE A O 1
ATOM 2164 N N . ASN A 1 279 ? -9.736 -15.055 11.149 1.00 94.56 279 ASN A N 1
ATOM 2165 C CA . ASN A 1 279 ? -8.277 -15.019 11.095 1.00 94.56 279 ASN A CA 1
ATOM 2166 C C . ASN A 1 279 ? -7.785 -13.583 10.917 1.00 94.56 279 ASN A C 1
ATOM 2168 O O . ASN A 1 279 ? -8.293 -12.853 10.069 1.00 94.56 279 ASN A O 1
ATOM 2172 N N . ILE A 1 280 ? -6.776 -13.184 11.694 1.00 95.69 280 ILE A N 1
ATOM 2173 C CA . ILE A 1 280 ? -6.128 -11.877 11.551 1.00 95.69 280 ILE A CA 1
ATOM 2174 C C . ILE A 1 280 ? -4.854 -12.043 10.730 1.00 95.69 280 ILE A C 1
ATOM 2176 O O . ILE A 1 280 ? -3.964 -12.805 11.105 1.00 95.69 280 ILE A O 1
ATOM 2180 N N . ILE A 1 281 ? -4.781 -11.321 9.620 1.00 95.38 281 ILE A N 1
ATOM 2181 C CA . ILE A 1 281 ? -3.675 -11.337 8.671 1.00 95.38 281 ILE A CA 1
ATOM 2182 C C . ILE A 1 281 ? -2.947 -10.005 8.786 1.00 95.38 281 ILE A C 1
ATOM 2184 O O . ILE A 1 281 ? -3.561 -8.938 8.724 1.00 95.38 281 ILE A O 1
ATOM 2188 N N . ASP A 1 282 ? -1.636 -10.078 8.978 1.00 94.12 282 ASP A N 1
ATOM 2189 C CA . ASP A 1 282 ? -0.770 -8.907 8.981 1.00 94.12 282 ASP A CA 1
ATOM 2190 C C . ASP A 1 282 ? -0.429 -8.524 7.538 1.00 94.12 282 ASP A C 1
ATOM 2192 O O . ASP A 1 282 ? 0.097 -9.354 6.792 1.00 94.12 282 ASP A O 1
ATOM 2196 N N . LEU A 1 283 ? -0.767 -7.296 7.138 1.00 94.06 283 LEU A N 1
ATOM 2197 C CA . LEU A 1 283 ? -0.322 -6.733 5.862 1.00 94.06 283 LEU A CA 1
ATOM 2198 C C . LEU A 1 283 ? 1.064 -6.092 6.021 1.00 94.06 283 LEU A C 1
ATOM 2200 O O . LEU A 1 283 ? 1.845 -6.090 5.074 1.00 94.06 283 LEU A O 1
ATOM 2204 N N . GLY A 1 284 ? 1.382 -5.596 7.220 1.00 92.31 284 GLY A N 1
ATOM 2205 C CA . GLY A 1 284 ? 2.674 -5.021 7.569 1.00 92.31 284 GLY A CA 1
ATOM 2206 C C . GLY A 1 284 ? 2.605 -3.557 7.997 1.00 92.31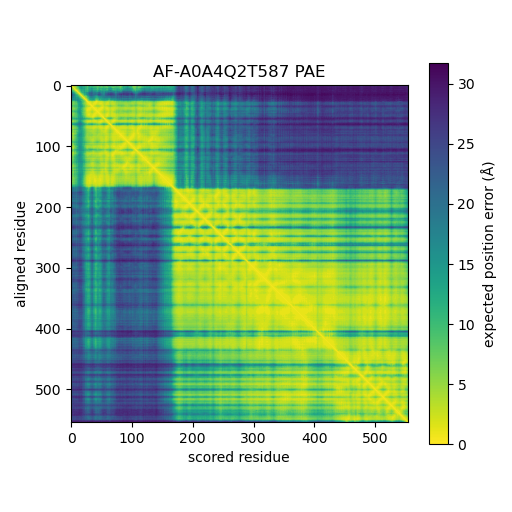 284 GLY A C 1
ATOM 2207 O O . GLY A 1 284 ? 1.542 -3.003 8.297 1.00 92.31 284 GLY A O 1
ATOM 2208 N N . GLN A 1 285 ? 3.785 -2.937 8.033 1.00 91.31 285 GLN A N 1
ATOM 2209 C CA . GLN A 1 285 ? 3.984 -1.529 8.361 1.00 91.31 285 GLN A CA 1
ATOM 2210 C C . GLN A 1 285 ? 4.589 -0.787 7.171 1.00 91.31 285 GLN A C 1
ATOM 2212 O O . GLN A 1 285 ? 5.508 -1.285 6.517 1.00 91.31 285 GLN A O 1
ATOM 2217 N N . PHE A 1 286 ? 4.083 0.415 6.920 1.00 90.69 286 PHE A N 1
ATOM 2218 C CA . PHE A 1 286 ? 4.412 1.214 5.749 1.00 90.69 286 PHE A CA 1
ATOM 2219 C C . PHE A 1 286 ? 4.669 2.658 6.162 1.00 90.69 286 PHE A C 1
ATOM 2221 O O . PHE A 1 286 ? 3.864 3.254 6.869 1.00 90.69 286 PHE A O 1
ATOM 2228 N N . ASP A 1 287 ? 5.775 3.225 5.700 1.00 88.31 287 ASP A N 1
ATOM 2229 C CA . ASP A 1 287 ? 5.989 4.669 5.729 1.00 88.31 287 ASP A CA 1
ATOM 2230 C C . ASP A 1 287 ? 5.146 5.319 4.624 1.00 88.31 287 ASP A C 1
ATOM 2232 O O . ASP A 1 287 ? 5.081 4.804 3.504 1.00 88.31 287 ASP A O 1
ATOM 2236 N N . GLY A 1 288 ? 4.538 6.462 4.930 1.00 78.06 288 GLY A N 1
ATOM 2237 C CA . GLY A 1 288 ? 3.676 7.219 4.028 1.00 78.06 288 GLY A CA 1
ATOM 2238 C C . GLY A 1 288 ? 2.218 7.277 4.485 1.00 78.06 288 GLY A C 1
ATOM 2239 O O . GLY A 1 288 ? 1.738 6.477 5.278 1.00 78.06 288 GLY A O 1
ATOM 2240 N N . ASP A 1 289 ? 1.477 8.252 3.963 1.00 63.00 289 ASP A N 1
ATOM 2241 C CA . ASP A 1 289 ? 0.192 8.659 4.550 1.00 63.00 289 ASP A CA 1
ATOM 2242 C C . ASP A 1 289 ? -1.003 7.736 4.244 1.00 63.00 289 ASP A C 1
ATOM 2244 O O . ASP A 1 289 ? -2.095 7.944 4.788 1.00 63.00 289 ASP A O 1
ATOM 2248 N N . VAL A 1 290 ? -0.869 6.751 3.344 1.00 72.50 290 VAL A N 1
ATOM 2249 C CA . VAL A 1 290 ? -2.038 6.003 2.857 1.00 72.50 290 VAL A CA 1
ATOM 2250 C C . VAL A 1 290 ? -1.746 4.532 2.556 1.00 72.50 290 VAL A C 1
ATOM 2252 O O . VAL A 1 290 ? -1.149 4.200 1.541 1.00 72.50 290 VAL A O 1
ATOM 2255 N N . VAL A 1 291 ? -2.325 3.650 3.372 1.00 89.00 291 VAL A N 1
ATOM 2256 C CA . VAL A 1 291 ? -2.608 2.252 3.015 1.00 89.00 291 VAL A CA 1
ATOM 2257 C C . VAL A 1 291 ? -4.103 2.157 2.731 1.00 89.00 291 VAL A C 1
ATOM 2259 O O . VAL A 1 291 ? -4.919 2.382 3.631 1.00 89.00 291 VAL A O 1
ATOM 2262 N N . HIS A 1 292 ? -4.481 1.903 1.479 1.00 92.06 292 HIS A N 1
ATOM 2263 C CA . HIS A 1 292 ? -5.884 1.771 1.092 1.00 92.06 292 HIS A CA 1
ATOM 2264 C C . HIS A 1 292 ? -6.063 0.730 -0.017 1.00 92.06 292 HIS A C 1
ATOM 2266 O O . HIS A 1 292 ? -5.189 0.630 -0.878 1.00 92.06 292 HIS A O 1
ATOM 2272 N N . PRO A 1 293 ? -7.178 -0.018 -0.008 1.00 95.50 293 PRO A N 1
ATOM 2273 C CA . PRO A 1 293 ? -7.473 -0.965 -1.068 1.00 95.50 293 PRO A CA 1
ATOM 2274 C C . PRO A 1 293 ? -7.911 -0.272 -2.357 1.00 95.50 293 PRO A C 1
ATOM 2276 O O . PRO A 1 293 ? -8.660 0.710 -2.308 1.00 95.50 293 PRO A O 1
ATOM 2279 N N . VAL A 1 294 ? -7.511 -0.826 -3.498 1.00 95.62 294 VAL A N 1
ATOM 2280 C CA . VAL A 1 294 ? -7.915 -0.405 -4.844 1.00 95.62 294 VAL A CA 1
ATOM 2281 C C . VAL A 1 294 ? -8.135 -1.658 -5.690 1.00 95.62 294 VAL A C 1
ATOM 2283 O O . VAL A 1 294 ? -7.311 -2.559 -5.646 1.00 95.62 294 VAL A O 1
ATOM 2286 N N . ASP A 1 295 ? -9.232 -1.706 -6.441 1.00 96.31 295 ASP A N 1
ATOM 2287 C CA . ASP A 1 295 ? -9.456 -2.715 -7.484 1.00 96.31 295 ASP A CA 1
ATOM 2288 C C . ASP A 1 295 ? -8.626 -2.310 -8.712 1.00 96.31 295 ASP A C 1
ATOM 2290 O O . ASP A 1 295 ? -8.976 -1.364 -9.431 1.00 96.31 295 ASP A O 1
ATOM 2294 N N . LEU A 1 296 ? -7.445 -2.917 -8.859 1.00 96.69 296 LEU A N 1
ATOM 2295 C CA . LEU A 1 296 ? -6.449 -2.484 -9.842 1.00 96.69 296 LEU A CA 1
ATOM 2296 C C . LEU A 1 296 ? -6.651 -3.113 -11.223 1.00 96.69 296 LEU A C 1
ATOM 2298 O O . LEU A 1 296 ? -6.175 -2.536 -12.210 1.00 96.69 296 LEU A O 1
ATOM 2302 N N . ASP A 1 297 ? -7.326 -4.260 -11.305 1.00 95.25 297 ASP A N 1
ATOM 2303 C CA . ASP A 1 297 ? -7.552 -5.004 -12.548 1.00 95.25 297 ASP A CA 1
ATOM 2304 C C . ASP A 1 297 ? -9.032 -5.090 -12.980 1.00 95.25 297 ASP A C 1
ATOM 2306 O O . ASP A 1 297 ? -9.318 -5.457 -14.126 1.00 95.25 297 ASP A O 1
ATOM 2310 N N . GLY A 1 298 ? -9.958 -4.618 -12.143 1.00 95.25 298 GLY A N 1
ATOM 2311 C CA . GLY A 1 298 ? -11.380 -4.473 -12.436 1.00 95.25 298 GLY A CA 1
ATOM 2312 C C . GLY A 1 298 ? -12.211 -5.726 -12.158 1.00 95.25 298 GLY A C 1
ATOM 2313 O O . GLY A 1 298 ? -13.263 -5.883 -12.793 1.00 95.25 298 GLY A O 1
ATOM 2314 N N . ASP A 1 299 ? -11.753 -6.631 -11.290 1.00 94.38 299 ASP A N 1
ATOM 2315 C CA . ASP A 1 299 ? -12.414 -7.907 -10.996 1.00 94.38 299 ASP A CA 1
ATOM 2316 C C . ASP A 1 299 ? -13.313 -7.900 -9.731 1.00 94.38 299 ASP A C 1
ATOM 2318 O O . ASP A 1 299 ? -13.920 -8.928 -9.412 1.00 94.38 299 ASP A O 1
ATOM 2322 N N . ASP A 1 300 ? -13.494 -6.740 -9.073 1.00 93.81 300 ASP A N 1
ATOM 2323 C CA . ASP A 1 300 ? -14.186 -6.555 -7.773 1.00 93.81 300 ASP A CA 1
ATOM 2324 C C . ASP A 1 300 ? -13.489 -7.260 -6.587 1.00 93.81 300 ASP A C 1
ATOM 2326 O O . ASP A 1 300 ? -14.069 -7.386 -5.499 1.00 93.81 300 ASP A O 1
ATOM 2330 N N . ILE A 1 301 ? -12.238 -7.689 -6.770 1.00 95.56 301 ILE A N 1
ATOM 2331 C CA . ILE A 1 301 ? -11.298 -8.081 -5.724 1.00 95.56 301 ILE A CA 1
ATOM 2332 C C . ILE A 1 301 ? -10.287 -6.946 -5.559 1.00 95.56 301 ILE A C 1
ATOM 2334 O O . ILE A 1 301 ? -9.753 -6.396 -6.508 1.00 95.56 301 ILE A O 1
ATOM 2338 N N . TYR A 1 302 ? -10.064 -6.529 -4.319 1.00 97.25 302 TYR A N 1
ATOM 2339 C CA . TYR A 1 302 ? -9.236 -5.367 -4.032 1.00 97.25 302 TYR A CA 1
ATOM 2340 C C . TYR A 1 302 ? -7.803 -5.776 -3.688 1.00 97.25 302 TYR A C 1
ATOM 2342 O O . TYR A 1 302 ? -7.567 -6.683 -2.886 1.00 97.25 302 TYR A O 1
ATOM 2350 N N . GLU A 1 303 ? -6.844 -5.018 -4.205 1.00 97.25 303 GLU A N 1
ATOM 2351 C CA . GLU A 1 303 ? -5.425 -5.096 -3.873 1.00 97.25 303 GLU A CA 1
ATOM 2352 C C . GLU A 1 303 ? -4.959 -3.866 -3.102 1.00 97.25 303 GLU A C 1
ATOM 2354 O O . GLU A 1 303 ? -5.703 -2.915 -2.866 1.00 97.25 303 GLU A O 1
ATOM 2359 N N . PHE A 1 304 ? -3.685 -3.864 -2.723 1.00 96.81 304 PHE A N 1
ATOM 2360 C CA . PHE A 1 304 ? -3.001 -2.683 -2.222 1.00 96.81 304 PHE A CA 1
ATOM 2361 C C . PHE A 1 304 ? -1.924 -2.247 -3.214 1.00 96.81 304 PHE A C 1
ATOM 2363 O O . PHE A 1 304 ? -0.962 -2.979 -3.444 1.00 96.81 304 PHE A O 1
ATOM 2370 N N . GLU A 1 305 ? -2.067 -1.036 -3.759 1.00 95.19 305 GLU A N 1
ATOM 2371 C CA . GLU A 1 305 ? -0.992 -0.337 -4.469 1.00 95.19 305 GLU A CA 1
ATOM 2372 C C . GLU A 1 305 ? -0.086 0.348 -3.436 1.00 95.19 305 GLU A C 1
ATOM 2374 O O . GLU A 1 305 ? -0.450 1.356 -2.826 1.00 95.19 305 GLU A O 1
ATOM 2379 N N . LEU A 1 306 ? 1.081 -0.241 -3.201 1.00 94.44 306 LEU A N 1
ATOM 2380 C CA . LEU A 1 306 ? 2.066 0.160 -2.202 1.00 94.44 306 LEU A CA 1
ATOM 2381 C C . LEU A 1 306 ? 3.393 0.535 -2.876 1.00 94.44 306 LEU A C 1
ATOM 2383 O O . LEU A 1 306 ? 3.535 0.532 -4.100 1.00 94.44 306 LEU A O 1
ATOM 2387 N N . ALA A 1 307 ? 4.381 0.861 -2.050 1.00 93.44 307 ALA A N 1
ATOM 2388 C CA . ALA A 1 307 ? 5.747 1.151 -2.453 1.00 93.44 307 ALA A CA 1
ATOM 2389 C C . ALA A 1 307 ? 6.699 0.071 -1.925 1.00 93.44 307 ALA A C 1
ATOM 2391 O O . ALA A 1 307 ? 6.537 -0.422 -0.807 1.00 93.44 307 ALA A O 1
ATOM 2392 N N . ASP A 1 308 ? 7.736 -0.266 -2.697 1.00 95.44 308 ASP A N 1
ATOM 2393 C CA . ASP A 1 308 ? 8.829 -1.090 -2.178 1.00 95.44 308 ASP A CA 1
ATOM 2394 C C . ASP A 1 308 ? 9.676 -0.280 -1.185 1.00 95.44 308 ASP A C 1
ATOM 2396 O O . ASP A 1 308 ? 10.601 0.455 -1.549 1.00 95.44 308 ASP A O 1
ATOM 2400 N N . GLN A 1 309 ? 9.366 -0.447 0.099 1.00 93.44 309 GLN A N 1
ATOM 2401 C CA . GLN A 1 309 ? 9.968 0.301 1.202 1.00 93.44 309 GLN A CA 1
ATOM 2402 C C . GLN A 1 309 ? 11.500 0.175 1.272 1.00 93.44 309 GLN A C 1
ATOM 2404 O O . GLN A 1 309 ? 12.150 1.026 1.876 1.00 93.44 309 GLN A O 1
ATOM 2409 N N . ARG A 1 310 ? 12.111 -0.829 0.618 1.00 94.38 310 ARG A N 1
ATOM 2410 C CA . ARG A 1 310 ? 13.578 -0.988 0.547 1.00 94.38 310 ARG A CA 1
ATOM 2411 C C . ARG A 1 310 ? 14.279 0.179 -0.153 1.00 94.38 310 ARG A C 1
ATOM 2413 O O . ARG A 1 310 ? 15.477 0.360 0.042 1.00 94.38 310 ARG A O 1
ATOM 2420 N N . PHE A 1 311 ? 13.561 0.963 -0.959 1.00 96.06 311 PHE A N 1
ATOM 2421 C CA . PHE A 1 311 ? 14.114 2.133 -1.650 1.00 96.06 311 PHE A CA 1
ATOM 2422 C C . PHE A 1 311 ? 14.210 3.370 -0.763 1.00 96.06 311 PHE A C 1
ATOM 2424 O O . PHE A 1 311 ? 14.978 4.282 -1.083 1.00 96.06 311 PHE A O 1
ATOM 2431 N N . LEU A 1 312 ? 13.468 3.404 0.345 1.00 93.69 312 LEU A N 1
ATOM 2432 C CA . LEU A 1 312 ? 13.548 4.495 1.304 1.00 93.69 312 LEU A CA 1
ATOM 2433 C C . LEU A 1 312 ? 14.956 4.515 1.897 1.00 93.69 312 LEU A C 1
ATOM 2435 O O . LEU A 1 312 ? 15.424 3.512 2.430 1.00 93.69 312 LEU A O 1
ATOM 2439 N N . TYR A 1 313 ? 15.647 5.651 1.773 1.00 93.19 313 TYR A N 1
ATOM 2440 C CA . TYR A 1 313 ? 17.038 5.825 2.220 1.00 93.19 313 TYR A CA 1
ATOM 2441 C C . TYR A 1 313 ? 18.102 5.028 1.462 1.00 93.19 313 TYR A C 1
ATOM 2443 O O . TYR A 1 313 ? 19.278 5.102 1.814 1.00 93.19 313 TYR A O 1
ATOM 2451 N N . ALA A 1 314 ? 17.743 4.303 0.402 1.00 94.75 314 ALA A N 1
ATOM 2452 C CA . ALA A 1 314 ? 18.730 3.542 -0.356 1.00 94.75 314 ALA A CA 1
ATOM 2453 C C . ALA A 1 314 ? 19.554 4.428 -1.298 1.00 94.75 314 ALA A C 1
ATOM 2455 O O . ALA A 1 314 ? 20.763 4.245 -1.423 1.00 94.75 314 ALA A O 1
ATOM 2456 N N . PHE A 1 315 ? 18.909 5.387 -1.963 1.00 96.62 315 PHE A N 1
ATOM 2457 C CA . PHE A 1 315 ? 19.542 6.235 -2.984 1.00 96.62 315 PHE A CA 1
ATOM 2458 C C . PHE A 1 315 ? 19.368 7.733 -2.723 1.00 96.62 315 PHE A C 1
ATOM 2460 O O . PHE A 1 315 ? 19.923 8.554 -3.442 1.00 96.62 315 PHE A O 1
ATOM 2467 N N . ALA A 1 316 ? 18.569 8.089 -1.722 1.00 96.12 316 ALA A N 1
ATOM 2468 C CA . ALA A 1 316 ? 18.186 9.453 -1.402 1.00 96.12 316 ALA A CA 1
ATOM 2469 C C . ALA A 1 316 ? 17.604 9.504 0.019 1.00 96.12 316 ALA A C 1
ATOM 2471 O O . ALA A 1 316 ? 17.142 8.473 0.507 1.00 96.12 316 ALA A O 1
ATOM 2472 N N . PRO A 1 317 ? 17.532 10.678 0.673 1.00 94.62 317 PRO A N 1
ATOM 2473 C CA . PRO A 1 317 ? 16.727 10.840 1.882 1.00 94.62 317 PRO A CA 1
ATOM 2474 C C . PRO A 1 317 ? 15.254 10.490 1.609 1.00 94.62 317 PRO A C 1
ATOM 2476 O O . PRO A 1 317 ? 14.813 10.510 0.460 1.00 94.62 317 PRO A O 1
ATOM 2479 N N . TYR A 1 318 ? 14.464 10.229 2.658 1.00 92.38 318 TYR A N 1
ATOM 2480 C CA . TYR A 1 318 ? 13.041 9.864 2.529 1.00 92.38 318 TYR A CA 1
ATOM 2481 C C . TYR A 1 318 ? 12.258 10.774 1.575 1.00 92.38 318 TYR A C 1
ATOM 2483 O O . TYR A 1 318 ? 11.638 10.292 0.636 1.00 92.38 318 TYR A O 1
ATOM 2491 N N . ALA A 1 319 ? 12.366 12.096 1.755 1.00 91.38 319 ALA A N 1
ATOM 2492 C CA . ALA A 1 319 ? 11.651 13.083 0.939 1.00 91.38 319 ALA A CA 1
ATOM 2493 C C . ALA A 1 319 ? 12.029 13.060 -0.554 1.00 91.38 319 ALA A C 1
ATOM 2495 O O . ALA A 1 319 ? 11.275 13.559 -1.381 1.00 91.38 319 ALA A O 1
ATOM 2496 N N . GLY A 1 320 ? 13.197 12.513 -0.886 1.00 92.44 320 GLY A N 1
ATOM 2497 C CA . GLY A 1 320 ? 13.671 12.361 -2.255 1.00 92.44 320 GLY A CA 1
ATOM 2498 C C . GLY A 1 320 ? 13.608 10.918 -2.770 1.00 92.44 320 GLY A C 1
ATOM 2499 O O . GLY A 1 320 ? 14.031 10.638 -3.891 1.00 92.44 320 GLY A O 1
ATOM 2500 N N . SER A 1 321 ? 13.112 9.982 -1.959 1.00 94.69 321 SER A N 1
ATOM 2501 C CA . SER A 1 321 ? 12.931 8.592 -2.364 1.00 94.69 321 SER A CA 1
ATOM 2502 C C . SER A 1 321 ? 11.667 8.474 -3.212 1.00 94.69 321 SER A C 1
ATOM 2504 O O . SER A 1 321 ? 10.604 8.956 -2.827 1.00 94.69 321 SER A O 1
ATOM 2506 N N . VAL A 1 322 ? 11.766 7.799 -4.357 1.00 96.19 322 VAL A N 1
ATOM 2507 C CA . VAL A 1 322 ? 10.613 7.493 -5.215 1.00 96.19 322 VAL A CA 1
ATOM 2508 C C . VAL A 1 322 ? 10.628 5.990 -5.498 1.00 96.19 322 VAL A C 1
ATOM 2510 O O . VAL A 1 322 ? 11.168 5.567 -6.518 1.00 96.19 322 VAL A O 1
ATOM 2513 N N . PRO A 1 323 ? 10.121 5.159 -4.573 1.00 96.19 323 PRO A N 1
ATOM 2514 C CA . PRO A 1 323 ? 10.148 3.709 -4.733 1.00 96.19 323 PRO A CA 1
ATOM 2515 C C . PRO A 1 323 ? 9.374 3.224 -5.970 1.00 96.19 323 PRO A C 1
ATOM 2517 O O . PRO A 1 323 ? 8.435 3.898 -6.410 1.00 96.19 323 PRO A O 1
ATOM 2520 N N . PRO A 1 324 ? 9.721 2.048 -6.524 1.00 97.56 324 PRO A N 1
ATOM 2521 C CA . PRO A 1 324 ? 8.864 1.367 -7.486 1.00 97.56 324 PRO A CA 1
ATOM 2522 C C . PRO A 1 324 ? 7.548 0.931 -6.838 1.00 97.56 324 PRO A C 1
ATOM 2524 O O . PRO A 1 324 ? 7.457 0.771 -5.615 1.00 97.56 324 PRO A O 1
ATOM 2527 N N . VAL A 1 325 ? 6.539 0.729 -7.685 1.00 96.88 325 VAL A N 1
ATOM 2528 C CA . VAL A 1 325 ? 5.237 0.227 -7.239 1.00 96.88 325 VAL A CA 1
ATOM 2529 C C . VAL A 1 325 ? 5.359 -1.219 -6.767 1.00 96.88 325 VAL A C 1
ATOM 2531 O O . VAL A 1 325 ? 6.095 -2.013 -7.355 1.00 96.88 325 VAL A O 1
ATOM 2534 N N . GLN A 1 326 ? 4.613 -1.558 -5.722 1.00 96.06 326 GLN A N 1
ATOM 2535 C CA . GLN A 1 326 ? 4.417 -2.923 -5.261 1.00 96.06 326 GLN A CA 1
ATOM 2536 C C . GLN A 1 326 ? 2.923 -3.182 -5.086 1.00 96.06 326 GLN A C 1
ATOM 2538 O O . GLN A 1 326 ? 2.250 -2.461 -4.359 1.00 96.06 326 GLN A O 1
ATOM 2543 N N . VAL A 1 327 ? 2.405 -4.223 -5.726 1.00 97.31 327 VAL A N 1
ATOM 2544 C CA . VAL A 1 327 ? 1.015 -4.656 -5.587 1.00 97.31 327 VAL A CA 1
ATOM 2545 C C . VAL A 1 327 ? 0.958 -5.854 -4.649 1.00 97.31 327 VAL A C 1
ATOM 2547 O O . VAL A 1 327 ? 1.579 -6.883 -4.915 1.00 97.31 327 VAL A O 1
ATOM 2550 N N . GLN A 1 328 ? 0.215 -5.725 -3.551 1.00 97.12 328 GLN A N 1
ATOM 2551 C CA . GLN A 1 328 ? -0.057 -6.823 -2.621 1.00 97.12 328 GLN A CA 1
ATOM 2552 C C . GLN A 1 328 ? -1.501 -7.293 -2.779 1.00 97.12 328 GLN A C 1
ATOM 2554 O O . GLN A 1 328 ? -2.427 -6.485 -2.695 1.00 97.12 328 GLN A O 1
ATOM 2559 N N . ALA A 1 329 ? -1.697 -8.601 -2.931 1.00 96.31 329 ALA A N 1
ATOM 2560 C CA . ALA A 1 329 ? -3.022 -9.210 -2.996 1.00 96.31 329 ALA A CA 1
ATOM 2561 C C . ALA A 1 329 ? -3.141 -10.377 -2.016 1.00 96.31 329 ALA A C 1
ATOM 2563 O O . ALA A 1 329 ? -2.158 -11.063 -1.723 1.00 96.31 329 ALA A O 1
ATOM 2564 N N . LEU A 1 330 ? -4.351 -10.609 -1.502 1.00 95.50 330 LEU A N 1
ATOM 2565 C CA . LEU A 1 330 ? -4.620 -11.740 -0.623 1.00 95.50 330 LEU A CA 1
ATOM 2566 C C . LEU A 1 330 ? -4.780 -13.009 -1.467 1.00 95.50 330 LEU A C 1
ATOM 2568 O O . LEU A 1 330 ? -5.653 -13.095 -2.332 1.00 95.50 330 LEU A O 1
ATOM 2572 N N . ARG A 1 331 ? -3.931 -14.004 -1.217 1.00 92.25 331 ARG A N 1
ATOM 2573 C CA . ARG A 1 331 ? -3.982 -15.330 -1.841 1.00 92.25 331 ARG A CA 1
ATOM 2574 C C . ARG A 1 331 ? -3.774 -16.382 -0.760 1.00 92.25 331 ARG A C 1
ATOM 2576 O O . ARG A 1 331 ? -2.845 -16.282 0.039 1.00 92.25 331 ARG A O 1
ATOM 2583 N N . ASP A 1 332 ? -4.667 -17.365 -0.699 1.00 89.12 332 ASP A N 1
ATOM 2584 C CA . ASP A 1 332 ? -4.598 -18.476 0.259 1.00 89.12 332 ASP A CA 1
ATOM 2585 C C . ASP A 1 332 ? -4.363 -18.023 1.720 1.00 89.12 332 ASP A C 1
ATOM 2587 O O . ASP A 1 332 ? -3.560 -18.598 2.462 1.00 89.12 332 ASP A O 1
ATOM 2591 N N . GLY A 1 333 ? -5.046 -16.949 2.138 1.00 90.12 333 GLY A N 1
ATOM 2592 C CA . GLY A 1 333 ? -4.965 -16.411 3.499 1.00 90.12 333 GLY A CA 1
ATOM 2593 C C . GLY A 1 333 ? -3.683 -15.633 3.824 1.00 90.12 333 GLY A C 1
ATOM 2594 O O . GLY A 1 333 ? -3.380 -15.440 5.003 1.00 90.12 333 GLY A O 1
ATOM 2595 N N . LYS A 1 334 ? -2.911 -15.198 2.818 1.00 92.75 334 LYS A N 1
ATOM 2596 C CA . LYS A 1 334 ? -1.714 -14.357 2.992 1.00 92.75 334 LYS A CA 1
ATOM 2597 C C . LYS A 1 334 ? -1.635 -13.266 1.935 1.00 92.75 334 LYS A C 1
ATOM 2599 O O . LYS A 1 334 ? -1.965 -13.507 0.779 1.00 92.75 334 LYS A O 1
ATOM 2604 N N . PHE A 1 335 ? -1.152 -12.090 2.320 1.00 94.44 335 PHE A N 1
ATOM 2605 C CA . PHE A 1 335 ? -0.758 -11.086 1.340 1.00 94.44 335 PHE A CA 1
ATOM 2606 C C . PHE A 1 335 ? 0.565 -11.490 0.693 1.00 94.44 335 PHE A C 1
ATOM 2608 O O . PHE A 1 335 ? 1.519 -11.844 1.392 1.00 94.44 335 PHE A O 1
ATOM 2615 N N . ILE A 1 336 ? 0.586 -11.496 -0.637 1.00 95.44 336 ILE A N 1
ATOM 2616 C CA . ILE A 1 336 ? 1.775 -11.770 -1.438 1.00 95.44 336 ILE A CA 1
ATOM 2617 C C . ILE A 1 336 ? 1.967 -10.674 -2.485 1.00 95.44 336 ILE A C 1
ATOM 2619 O O . ILE A 1 336 ? 1.001 -10.075 -2.961 1.00 95.44 336 ILE A O 1
ATOM 2623 N N . ASP A 1 337 ? 3.226 -10.446 -2.857 1.00 96.00 337 ASP A N 1
ATOM 2624 C CA . ASP A 1 337 ? 3.589 -9.534 -3.938 1.00 96.00 337 ASP A CA 1
ATOM 2625 C C . ASP A 1 337 ? 3.180 -10.144 -5.286 1.00 96.00 337 ASP A C 1
ATOM 2627 O O . ASP A 1 337 ? 3.751 -11.146 -5.728 1.00 96.00 337 ASP A O 1
ATOM 2631 N N . VAL A 1 338 ? 2.184 -9.532 -5.923 1.00 97.00 338 VAL A N 1
ATOM 2632 C CA . VAL A 1 338 ? 1.635 -9.929 -7.227 1.00 97.00 338 VAL A CA 1
ATOM 2633 C C . VAL A 1 338 ? 2.023 -8.953 -8.338 1.00 97.00 338 VAL A C 1
ATOM 2635 O O . VAL A 1 338 ? 1.536 -9.062 -9.457 1.00 97.00 338 VAL A O 1
ATOM 2638 N N . THR A 1 339 ? 2.942 -8.016 -8.082 1.00 97.44 339 THR A N 1
ATOM 2639 C CA . THR A 1 339 ? 3.292 -6.918 -9.007 1.00 97.44 339 THR A CA 1
ATOM 2640 C C . THR A 1 339 ? 3.653 -7.394 -10.419 1.00 97.44 339 THR A C 1
ATOM 2642 O O . THR A 1 339 ? 3.398 -6.697 -11.399 1.00 97.44 339 THR A O 1
ATOM 2645 N N . LYS A 1 340 ? 4.256 -8.585 -10.540 1.00 95.19 340 LYS A N 1
ATOM 2646 C CA . LYS A 1 340 ? 4.700 -9.170 -11.818 1.00 95.19 340 LYS A CA 1
ATOM 2647 C C . LYS A 1 340 ? 3.600 -9.933 -12.572 1.00 95.19 340 LYS A C 1
ATOM 2649 O O . LYS A 1 340 ? 3.865 -10.444 -13.662 1.00 95.19 340 LYS A O 1
ATOM 2654 N N . GLU A 1 341 ? 2.396 -10.061 -12.020 1.00 96.19 341 GLU A N 1
ATOM 2655 C CA . GLU A 1 341 ? 1.284 -10.702 -12.720 1.00 96.19 341 GLU A CA 1
ATOM 2656 C C . GLU A 1 341 ? 0.796 -9.835 -13.889 1.00 96.19 341 GLU A C 1
ATOM 2658 O O . GLU A 1 341 ? 0.806 -8.605 -13.844 1.00 96.19 341 GLU A O 1
ATOM 2663 N N . ALA A 1 342 ? 0.348 -10.489 -14.965 1.00 94.69 342 ALA A N 1
ATOM 2664 C CA . ALA A 1 342 ? -0.030 -9.803 -16.200 1.00 94.69 342 ALA A CA 1
ATOM 2665 C C . ALA A 1 342 ? -1.182 -8.799 -16.010 1.00 94.69 342 ALA A C 1
ATOM 2667 O O . ALA A 1 342 ? -1.219 -7.793 -16.718 1.00 94.69 342 ALA A O 1
ATOM 2668 N N . ALA A 1 343 ? -2.084 -9.056 -15.055 1.00 96.06 343 ALA A N 1
ATOM 2669 C CA . ALA A 1 343 ? -3.213 -8.186 -14.724 1.00 96.06 343 ALA A CA 1
ATOM 2670 C C . ALA A 1 343 ? -2.760 -6.793 -14.252 1.00 96.06 343 ALA A C 1
ATOM 2672 O O . ALA A 1 343 ? -3.327 -5.785 -14.666 1.00 96.06 343 ALA A O 1
ATOM 2673 N N . TYR A 1 344 ? -1.663 -6.719 -13.490 1.00 97.50 344 TYR A N 1
ATOM 2674 C CA . TYR A 1 344 ? -1.160 -5.465 -12.919 1.00 97.50 344 TYR A CA 1
ATOM 2675 C C . TYR A 1 344 ? -0.090 -4.783 -13.773 1.00 97.50 344 TYR A C 1
ATOM 2677 O O . TYR A 1 344 ? 0.396 -3.707 -13.421 1.00 97.50 344 TYR A O 1
ATOM 2685 N N . ARG A 1 345 ? 0.244 -5.342 -14.943 1.00 95.50 345 ARG A N 1
ATOM 2686 C CA . ARG A 1 345 ? 1.176 -4.714 -15.887 1.00 95.50 345 ARG A CA 1
ATOM 2687 C C . ARG A 1 345 ? 0.842 -3.235 -16.162 1.00 95.50 345 ARG A C 1
ATOM 2689 O O . ARG A 1 345 ? 1.765 -2.428 -16.074 1.00 95.50 345 ARG A O 1
ATOM 2696 N N . PRO A 1 346 ? -0.420 -2.821 -16.412 1.00 95.44 346 PRO A N 1
ATOM 2697 C CA . PRO A 1 346 ? -0.744 -1.408 -16.627 1.00 95.44 346 PRO A CA 1
ATOM 2698 C C . PRO A 1 346 ? -0.395 -0.494 -15.441 1.00 95.44 346 PRO A C 1
ATOM 2700 O O . PRO A 1 346 ? -0.110 0.685 -15.647 1.00 95.44 346 PRO A O 1
ATOM 2703 N N . VAL A 1 347 ? -0.414 -1.008 -14.205 1.00 97.44 347 VAL A N 1
ATOM 2704 C CA . VAL A 1 347 ? 0.004 -0.266 -13.002 1.00 97.44 347 VAL A CA 1
ATOM 2705 C C . VAL A 1 347 ? 1.506 0.016 -13.069 1.00 97.44 347 VAL A C 1
ATOM 2707 O O . VAL A 1 347 ? 1.929 1.167 -12.951 1.00 97.44 347 VAL A O 1
ATOM 2710 N N . VAL A 1 348 ? 2.302 -1.016 -13.358 1.00 97.94 348 VAL A N 1
ATOM 2711 C CA . VAL A 1 348 ? 3.763 -0.917 -13.490 1.00 97.94 348 VAL A CA 1
ATOM 2712 C C . VAL A 1 348 ? 4.164 -0.021 -14.664 1.00 97.94 348 VAL A C 1
ATOM 2714 O O . VAL A 1 348 ? 5.075 0.794 -14.532 1.00 97.94 348 VAL A O 1
ATOM 2717 N N . GLU A 1 349 ? 3.463 -0.104 -15.798 1.00 96.69 349 GLU A N 1
ATOM 2718 C CA . GLU A 1 349 ? 3.700 0.764 -16.958 1.00 96.69 349 GLU A CA 1
ATOM 2719 C C . GLU A 1 349 ? 3.483 2.244 -16.608 1.00 96.69 349 GLU A C 1
ATOM 2721 O O . GLU A 1 349 ? 4.352 3.076 -16.876 1.00 96.69 349 GLU A O 1
ATOM 2726 N N . ARG A 1 350 ? 2.376 2.588 -15.929 1.00 96.94 350 ARG A N 1
ATOM 2727 C CA . ARG A 1 350 ? 2.134 3.964 -15.456 1.00 96.94 350 ARG A CA 1
ATOM 2728 C C . ARG A 1 350 ? 3.201 4.424 -14.464 1.00 96.94 350 ARG A C 1
ATOM 2730 O O . ARG A 1 350 ? 3.668 5.562 -14.557 1.00 96.94 350 ARG A O 1
ATOM 2737 N N . ALA A 1 351 ? 3.599 3.552 -13.536 1.00 97.75 351 ALA A N 1
ATOM 2738 C CA . ALA A 1 351 ? 4.644 3.845 -12.562 1.00 97.75 351 ALA A CA 1
ATOM 2739 C C . ALA A 1 351 ? 5.995 4.110 -13.246 1.00 97.75 351 ALA A C 1
ATOM 2741 O O . ALA A 1 351 ? 6.656 5.101 -12.922 1.00 97.75 351 ALA A O 1
ATOM 2742 N N . LEU A 1 352 ? 6.373 3.295 -14.239 1.00 97.88 352 LEU A N 1
ATOM 2743 C CA . LEU A 1 352 ? 7.580 3.487 -15.041 1.00 97.88 352 LEU A CA 1
ATOM 2744 C C . LEU A 1 352 ? 7.564 4.839 -15.754 1.00 97.88 352 LEU A C 1
ATOM 2746 O O . LEU A 1 352 ? 8.499 5.615 -15.591 1.00 97.88 352 LEU A O 1
ATOM 2750 N N . LEU A 1 353 ? 6.507 5.154 -16.506 1.00 97.38 353 LEU A N 1
ATOM 2751 C CA . LEU A 1 353 ? 6.438 6.410 -17.262 1.00 97.38 353 LEU A CA 1
ATOM 2752 C C . LEU A 1 353 ? 6.503 7.634 -16.342 1.00 97.38 353 LEU A C 1
ATOM 2754 O O . LEU A 1 353 ? 7.238 8.583 -16.620 1.00 97.38 353 LEU A O 1
ATOM 2758 N N . ARG A 1 354 ? 5.795 7.591 -15.204 1.00 96.69 354 ARG A N 1
ATOM 2759 C CA . ARG A 1 354 ? 5.861 8.643 -14.183 1.00 96.69 354 ARG A CA 1
ATOM 2760 C C . ARG A 1 354 ? 7.287 8.803 -13.660 1.00 96.69 354 ARG A C 1
ATOM 2762 O O . ARG A 1 354 ? 7.823 9.903 -13.680 1.00 96.69 354 ARG A O 1
ATOM 2769 N N . THR A 1 355 ? 7.901 7.724 -13.186 1.00 97.31 355 THR A N 1
ATOM 2770 C CA . THR A 1 355 ? 9.235 7.778 -12.562 1.00 97.31 355 THR A CA 1
ATOM 2771 C C . THR A 1 355 ? 10.344 8.121 -13.556 1.00 97.31 355 THR A C 1
ATOM 2773 O O . THR A 1 355 ? 11.246 8.876 -13.205 1.00 97.31 355 THR A O 1
ATOM 2776 N N . MET A 1 356 ? 10.247 7.669 -14.809 1.00 97.12 356 MET A N 1
ATOM 2777 C CA . MET A 1 356 ? 11.156 8.057 -15.893 1.00 97.12 356 MET A CA 1
ATOM 2778 C C . MET A 1 356 ? 11.069 9.543 -16.211 1.00 97.12 356 MET A C 1
ATOM 2780 O O . MET A 1 356 ? 12.104 10.180 -16.370 1.00 97.12 356 MET A O 1
ATOM 2784 N N . LYS A 1 357 ? 9.861 10.118 -16.229 1.00 96.00 357 LYS A N 1
ATOM 2785 C CA . LYS A 1 357 ? 9.689 11.564 -16.379 1.00 96.00 357 LYS A CA 1
ATOM 2786 C C . LYS A 1 357 ? 10.346 12.334 -15.230 1.00 96.00 357 LYS A C 1
ATOM 2788 O O . LYS A 1 357 ? 11.133 13.236 -15.494 1.00 96.00 357 LYS A O 1
ATOM 2793 N N . LEU A 1 358 ? 10.084 11.947 -13.975 1.00 95.44 358 LEU A N 1
ATOM 2794 C CA . LEU A 1 358 ? 10.720 12.585 -12.812 1.00 95.44 358 LEU A CA 1
ATOM 2795 C C . LEU A 1 358 ? 12.253 12.475 -12.869 1.00 95.44 358 LEU A C 1
ATOM 2797 O O . LEU A 1 358 ? 12.952 13.459 -12.645 1.00 95.44 358 LEU A O 1
ATOM 2801 N N . CYS A 1 359 ? 12.783 11.294 -13.202 1.00 96.19 359 CYS A N 1
ATOM 2802 C CA . CYS A 1 359 ? 14.220 11.104 -13.381 1.00 96.19 359 CYS A CA 1
ATOM 2803 C C . CYS A 1 359 ? 14.770 11.983 -14.514 1.00 96.19 359 CYS A C 1
ATOM 2805 O O . CYS A 1 359 ? 15.785 12.637 -14.321 1.00 96.19 359 CYS A O 1
ATOM 2807 N N . GLY A 1 360 ? 14.092 12.054 -15.662 1.00 93.50 360 GLY A N 1
ATOM 2808 C CA . GLY A 1 360 ? 14.498 12.879 -16.800 1.00 93.50 360 GLY A CA 1
ATOM 2809 C C . GLY A 1 360 ? 14.565 14.377 -16.480 1.00 93.50 360 GLY A C 1
ATOM 2810 O O . GLY A 1 360 ? 15.507 15.052 -16.890 1.00 93.50 360 GLY A O 1
ATOM 2811 N N . GLU A 1 361 ? 13.591 14.888 -15.724 1.00 92.19 361 GLU A N 1
ATOM 2812 C CA . GLU A 1 361 ? 13.488 16.308 -15.360 1.00 92.19 361 GLU A CA 1
ATOM 2813 C C . GLU A 1 361 ? 14.459 16.706 -14.239 1.00 92.19 361 GLU A C 1
ATOM 2815 O O . GLU A 1 361 ? 15.081 17.768 -14.298 1.00 92.19 361 GLU A O 1
ATOM 2820 N N . GLU A 1 362 ? 14.595 15.868 -13.209 1.00 89.94 362 GLU A N 1
ATOM 2821 C CA . GLU A 1 362 ? 15.334 16.226 -11.995 1.00 89.94 362 GLU A CA 1
ATOM 2822 C C . GLU A 1 362 ? 16.714 15.576 -11.902 1.00 89.94 362 GLU A C 1
ATOM 2824 O O . GLU A 1 362 ? 17.563 16.065 -11.154 1.00 89.94 362 GLU A O 1
ATOM 2829 N N . GLN A 1 363 ? 16.946 14.472 -12.616 1.00 92.81 363 GLN A N 1
ATOM 2830 C CA . GLN A 1 363 ? 18.135 13.611 -12.518 1.00 92.81 363 GLN A CA 1
ATOM 2831 C C . GLN A 1 363 ? 18.466 13.234 -11.068 1.00 92.81 363 GLN A C 1
ATOM 2833 O O . GLN A 1 363 ? 19.626 13.129 -10.672 1.00 92.81 363 GLN A O 1
ATOM 2838 N N . TYR A 1 364 ? 17.431 13.098 -10.236 1.00 95.12 364 TYR A N 1
ATOM 2839 C CA . TYR A 1 364 ? 17.592 12.831 -8.818 1.00 95.12 364 TYR A CA 1
ATOM 2840 C C . TYR A 1 364 ? 17.729 11.318 -8.571 1.00 95.12 364 TYR A C 1
ATOM 2842 O O . TYR A 1 364 ? 16.870 10.558 -9.036 1.00 95.12 364 TYR A O 1
ATOM 2850 N N . PRO A 1 365 ? 18.752 10.842 -7.829 1.00 97.56 365 PRO A N 1
ATOM 2851 C CA . PRO A 1 365 ? 19.047 9.409 -7.733 1.00 97.56 365 PRO A CA 1
ATOM 2852 C C . PRO A 1 365 ? 17.886 8.550 -7.220 1.00 97.56 365 PRO A C 1
ATOM 2854 O O . PRO A 1 365 ? 17.689 7.436 -7.701 1.00 97.56 365 PRO A O 1
ATOM 2857 N N . GLY A 1 366 ? 17.080 9.071 -6.289 1.00 97.38 366 GLY A N 1
ATOM 2858 C CA . GLY A 1 366 ? 15.897 8.372 -5.781 1.00 97.38 366 GLY A CA 1
ATOM 2859 C C . GLY A 1 366 ? 14.829 8.132 -6.854 1.00 97.38 366 GLY A C 1
ATOM 2860 O O . GLY A 1 366 ? 14.296 7.027 -6.941 1.00 97.38 366 GLY A O 1
ATOM 2861 N N . ALA A 1 367 ? 14.568 9.125 -7.713 1.00 96.94 367 ALA A N 1
ATOM 2862 C CA . ALA A 1 367 ? 13.644 9.006 -8.842 1.00 96.94 367 ALA A CA 1
ATOM 2863 C C . ALA A 1 367 ? 14.165 8.037 -9.908 1.00 96.94 367 ALA A C 1
ATOM 2865 O O . ALA A 1 367 ? 13.432 7.161 -10.369 1.00 96.94 367 ALA A O 1
ATOM 2866 N N . CYS A 1 368 ? 15.446 8.151 -10.255 1.00 98.44 368 CYS A N 1
ATOM 2867 C CA . CYS A 1 368 ? 16.076 7.297 -11.256 1.00 98.44 368 CYS A CA 1
ATOM 2868 C C . CYS A 1 368 ? 16.182 5.834 -10.805 1.00 98.44 368 CYS A C 1
ATOM 2870 O O . CYS A 1 368 ? 15.974 4.926 -11.609 1.00 98.44 368 CYS A O 1
ATOM 2872 N N . ALA A 1 369 ? 16.425 5.575 -9.515 1.00 98.56 369 ALA A N 1
ATOM 2873 C CA . ALA A 1 369 ? 16.424 4.217 -8.976 1.00 98.56 369 ALA A CA 1
ATOM 2874 C C . ALA A 1 369 ? 15.031 3.573 -9.061 1.00 98.56 369 ALA A C 1
ATOM 2876 O O . ALA A 1 369 ? 14.915 2.431 -9.507 1.00 98.56 369 ALA A O 1
ATOM 2877 N N . GLY A 1 370 ? 13.976 4.312 -8.700 1.00 98.25 370 GLY A N 1
ATOM 2878 C CA . GLY A 1 370 ? 12.592 3.858 -8.858 1.00 98.25 370 GLY A CA 1
ATOM 2879 C C . GLY A 1 370 ? 12.213 3.587 -10.311 1.00 98.25 370 GLY A C 1
ATOM 2880 O O . GLY A 1 370 ? 11.580 2.576 -10.608 1.00 98.25 370 GLY A O 1
ATOM 2881 N N . ALA A 1 371 ? 12.655 4.447 -11.232 1.00 98.31 371 ALA A N 1
ATOM 2882 C CA . ALA A 1 371 ? 12.436 4.273 -12.664 1.00 98.31 371 ALA A CA 1
ATOM 2883 C C . ALA A 1 371 ? 13.065 2.979 -13.195 1.00 98.31 371 ALA A C 1
ATOM 2885 O O . ALA A 1 371 ? 12.389 2.173 -13.835 1.00 98.31 371 ALA A O 1
ATOM 2886 N N . LEU A 1 372 ? 14.332 2.730 -12.857 1.00 98.69 372 LEU A N 1
ATOM 2887 C CA . LEU A 1 372 ? 15.029 1.500 -13.232 1.00 98.69 372 LEU A CA 1
ATOM 2888 C C . LEU A 1 372 ? 14.388 0.249 -12.623 1.00 98.69 372 LEU A C 1
ATOM 2890 O O . LEU A 1 372 ? 14.337 -0.794 -13.273 1.00 98.69 372 LEU A O 1
ATOM 2894 N N . ALA A 1 373 ? 13.864 0.344 -11.404 1.00 98.62 373 ALA A N 1
ATOM 2895 C CA . ALA A 1 373 ? 13.184 -0.763 -10.747 1.00 98.62 373 ALA A CA 1
ATOM 2896 C C . ALA A 1 373 ? 11.821 -1.082 -11.384 1.00 98.62 373 ALA A C 1
ATOM 2898 O O . ALA A 1 373 ? 11.539 -2.246 -11.668 1.00 98.62 373 ALA A O 1
ATOM 2899 N N . ASN A 1 374 ? 11.013 -0.065 -11.708 1.00 98.44 374 ASN A N 1
ATOM 2900 C CA . ASN A 1 374 ? 9.779 -0.254 -12.481 1.00 98.44 374 ASN A CA 1
ATOM 2901 C C . ASN A 1 374 ? 10.074 -0.828 -13.877 1.00 98.44 374 ASN A C 1
ATOM 2903 O O . ASN A 1 374 ? 9.350 -1.697 -14.358 1.00 98.44 374 ASN A O 1
ATOM 2907 N N . ALA A 1 375 ? 11.171 -0.405 -14.514 1.00 97.69 375 ALA A N 1
ATOM 2908 C CA . ALA A 1 375 ? 11.604 -0.969 -15.790 1.00 97.69 375 ALA A CA 1
ATOM 2909 C C . ALA A 1 375 ? 11.993 -2.447 -15.649 1.00 97.69 375 ALA A C 1
ATOM 2911 O O . ALA A 1 375 ? 11.615 -3.267 -16.484 1.00 97.69 375 ALA A O 1
ATOM 2912 N N . ALA A 1 376 ? 12.694 -2.811 -14.574 1.00 97.19 376 ALA A N 1
ATOM 2913 C CA . ALA A 1 376 ? 13.064 -4.191 -14.275 1.00 97.19 376 ALA A CA 1
ATOM 2914 C C . ALA A 1 376 ? 11.846 -5.103 -14.038 1.00 97.19 376 ALA A C 1
ATOM 2916 O O . ALA A 1 376 ? 11.864 -6.265 -14.435 1.00 97.19 376 ALA A O 1
ATOM 2917 N N . LEU A 1 377 ? 10.752 -4.589 -13.464 1.00 96.12 377 LEU A N 1
ATOM 2918 C CA . LEU A 1 377 ? 9.491 -5.337 -13.336 1.00 96.12 377 LEU A CA 1
ATOM 2919 C C . LEU A 1 377 ? 8.870 -5.703 -14.697 1.00 96.12 377 LEU A C 1
ATOM 2921 O O . LEU A 1 377 ? 8.150 -6.695 -14.789 1.00 96.12 377 LEU A O 1
ATOM 2925 N N . LEU A 1 378 ? 9.182 -4.943 -15.752 1.00 93.62 378 LEU A N 1
ATOM 2926 C CA . LEU A 1 378 ? 8.733 -5.181 -17.128 1.00 93.62 378 LEU A CA 1
ATOM 2927 C C . LEU A 1 378 ? 9.785 -5.890 -18.003 1.00 93.62 378 LEU A C 1
ATOM 2929 O O . LEU A 1 378 ? 9.535 -6.129 -19.183 1.00 93.62 378 LEU A O 1
ATOM 2933 N N . GLY A 1 379 ? 10.968 -6.216 -17.466 1.00 92.88 379 GLY A N 1
ATOM 2934 C CA . GLY A 1 379 ? 12.094 -6.732 -18.259 1.00 92.88 379 GLY A CA 1
ATOM 2935 C C . GLY A 1 379 ? 12.713 -5.687 -19.201 1.00 92.88 379 GLY A C 1
ATOM 2936 O O . GLY A 1 379 ? 13.309 -6.030 -20.219 1.00 92.88 379 GLY A O 1
ATOM 2937 N N . LEU A 1 380 ? 12.551 -4.402 -18.880 1.00 94.94 380 LEU A N 1
ATOM 2938 C CA . LEU A 1 380 ? 13.016 -3.251 -19.660 1.00 94.94 380 LEU A CA 1
ATOM 2939 C C . LEU A 1 380 ? 14.149 -2.488 -18.966 1.00 94.94 380 LEU A C 1
ATOM 2941 O O . LEU A 1 380 ? 14.459 -1.363 -19.357 1.00 94.94 380 LEU A O 1
ATOM 2945 N N . TYR A 1 381 ? 14.785 -3.087 -17.952 1.00 96.31 381 TYR A N 1
ATOM 2946 C CA . TYR A 1 381 ? 15.873 -2.463 -17.194 1.00 96.31 381 TYR A CA 1
ATOM 2947 C C . TYR A 1 381 ? 16.959 -1.894 -18.112 1.00 96.31 381 TYR A C 1
ATOM 2949 O O . TYR A 1 381 ? 17.220 -0.697 -18.068 1.00 96.31 381 TYR A O 1
ATOM 2957 N N . ASN A 1 382 ? 17.531 -2.720 -18.996 1.00 94.19 382 ASN A N 1
ATOM 2958 C CA . ASN A 1 382 ? 18.603 -2.284 -19.898 1.00 94.19 382 ASN A CA 1
ATOM 2959 C C . ASN A 1 382 ? 18.137 -1.199 -20.877 1.00 94.19 382 ASN A C 1
ATOM 2961 O O . ASN A 1 382 ? 18.898 -0.290 -21.188 1.00 94.19 382 ASN A O 1
ATOM 2965 N N . SER A 1 383 ? 16.876 -1.242 -21.315 1.00 94.94 383 SER A N 1
ATOM 2966 C CA . SER A 1 383 ? 16.310 -0.200 -22.173 1.00 94.94 383 SER A CA 1
ATOM 2967 C C . SER A 1 383 ? 16.214 1.149 -21.463 1.00 94.94 383 SER A C 1
ATOM 2969 O O . SER A 1 383 ? 16.582 2.168 -22.036 1.00 94.94 383 SER A O 1
ATOM 2971 N N . ALA A 1 384 ? 15.728 1.164 -20.219 1.00 96.19 384 ALA A N 1
ATOM 2972 C CA . ALA A 1 384 ? 15.630 2.383 -19.419 1.00 96.19 384 ALA A CA 1
ATOM 2973 C C . ALA A 1 384 ? 17.007 2.893 -18.969 1.00 96.19 384 ALA A C 1
ATOM 2975 O O . ALA A 1 384 ? 17.236 4.099 -18.935 1.00 96.19 384 ALA A O 1
ATOM 2976 N N . PHE A 1 385 ? 17.932 1.979 -18.665 1.00 95.81 385 PHE A N 1
ATOM 2977 C CA . PHE A 1 385 ? 19.293 2.283 -18.226 1.00 95.81 385 PHE A CA 1
ATOM 2978 C C . PHE A 1 385 ? 20.065 3.138 -19.232 1.00 95.81 385 PHE A C 1
ATOM 2980 O O . PHE A 1 385 ? 20.804 4.032 -18.834 1.00 95.81 385 PHE A O 1
ATOM 2987 N N . GLU A 1 386 ? 19.853 2.924 -20.528 1.00 93.62 386 GLU A N 1
ATOM 2988 C CA . GLU A 1 386 ? 20.514 3.702 -21.580 1.00 93.62 386 GLU A CA 1
ATOM 2989 C C . GLU A 1 386 ? 20.047 5.154 -21.682 1.00 93.62 386 GLU A C 1
ATOM 2991 O O . GLU A 1 386 ? 20.777 5.991 -22.207 1.00 93.62 386 GLU A O 1
ATOM 2996 N N . PHE A 1 387 ? 18.858 5.471 -21.168 1.00 94.38 387 PHE A N 1
ATOM 2997 C CA . PHE A 1 387 ? 18.350 6.842 -21.146 1.00 94.38 387 PHE A CA 1
ATOM 2998 C C . PHE A 1 387 ? 18.780 7.628 -19.901 1.00 94.38 387 PHE A C 1
ATOM 3000 O O . PHE A 1 387 ? 18.453 8.807 -19.784 1.00 94.38 387 PHE A O 1
ATOM 3007 N N . MET A 1 388 ? 19.498 7.001 -18.967 1.00 95.56 388 MET A N 1
ATOM 3008 C CA . MET A 1 388 ? 19.951 7.653 -17.740 1.00 95.56 388 MET A CA 1
ATOM 3009 C C . MET A 1 388 ? 21.122 8.602 -18.014 1.00 95.56 388 MET A C 1
ATOM 3011 O O . MET A 1 388 ? 22.096 8.238 -18.676 1.00 95.56 388 MET A O 1
ATOM 3015 N N . VAL A 1 389 ? 21.084 9.799 -17.425 1.00 96.00 389 VAL A N 1
ATOM 3016 C CA . VAL A 1 389 ? 22.182 10.776 -17.504 1.00 96.00 389 VAL A CA 1
ATOM 3017 C C . VAL A 1 389 ? 23.085 10.619 -16.282 1.00 96.00 389 VAL A C 1
ATOM 3019 O O . VAL A 1 389 ? 23.045 11.395 -15.329 1.00 96.00 389 VAL A O 1
ATOM 3022 N N . PHE A 1 390 ? 23.890 9.556 -16.275 1.00 97.25 390 PHE A N 1
ATOM 3023 C CA . PHE A 1 390 ? 24.613 9.140 -15.070 1.00 97.25 390 PHE A CA 1
ATOM 3024 C C . PHE A 1 390 ? 25.586 10.168 -14.497 1.00 97.25 390 PHE A C 1
ATOM 3026 O O . PHE A 1 390 ? 25.791 10.169 -13.286 1.00 97.25 390 PHE A O 1
ATOM 3033 N N . ASP A 1 391 ? 26.185 11.026 -15.320 1.00 97.25 391 ASP A N 1
ATOM 3034 C CA . ASP A 1 391 ? 27.087 12.066 -14.818 1.00 97.25 391 ASP A CA 1
ATOM 3035 C C . ASP A 1 391 ? 26.333 13.042 -13.895 1.00 97.25 391 ASP A C 1
ATOM 3037 O O . ASP A 1 391 ? 26.797 13.326 -12.792 1.00 97.25 391 ASP A O 1
ATOM 3041 N N . GLU A 1 392 ? 25.124 13.461 -14.284 1.00 97.31 392 GLU A N 1
ATOM 3042 C CA . GLU A 1 392 ? 24.275 14.351 -13.479 1.00 97.31 392 GLU A CA 1
ATOM 3043 C C . GLU A 1 392 ? 23.690 13.647 -12.250 1.00 97.31 392 GLU A C 1
ATOM 3045 O O . GLU A 1 392 ? 23.607 14.237 -11.170 1.00 97.31 392 GLU A O 1
ATOM 3050 N N . ILE A 1 393 ? 23.310 12.373 -12.395 1.00 98.00 393 ILE A N 1
ATOM 3051 C CA . ILE A 1 393 ? 22.811 11.564 -11.275 1.00 98.00 393 ILE A CA 1
ATOM 3052 C C . ILE A 1 393 ? 23.906 11.414 -10.211 1.00 98.00 393 ILE A C 1
ATOM 3054 O O . ILE A 1 393 ? 23.647 11.608 -9.024 1.00 98.00 393 ILE A O 1
ATOM 3058 N N . ASN A 1 394 ? 25.139 11.101 -10.621 1.00 97.94 394 ASN A N 1
ATOM 3059 C CA . ASN A 1 394 ? 26.264 10.936 -9.700 1.00 97.94 394 ASN A CA 1
ATOM 3060 C C . ASN A 1 394 ? 26.678 12.251 -9.033 1.00 97.94 394 ASN A C 1
ATOM 3062 O O . ASN A 1 394 ? 27.049 12.228 -7.865 1.00 97.94 394 ASN A O 1
ATOM 3066 N N . GLU A 1 395 ? 26.575 13.394 -9.718 1.00 96.88 395 GLU A N 1
ATOM 3067 C CA . GLU A 1 395 ? 26.839 14.708 -9.109 1.00 96.88 395 GLU A CA 1
ATOM 3068 C C . GLU A 1 395 ? 25.901 15.001 -7.923 1.00 96.88 395 GLU A C 1
ATOM 3070 O O . GLU A 1 395 ? 26.288 15.668 -6.963 1.00 96.88 395 GLU A O 1
ATOM 3075 N N . LYS A 1 396 ? 24.672 14.476 -7.969 1.00 95.62 396 LYS A N 1
ATOM 3076 C CA . LYS A 1 396 ? 23.639 14.665 -6.938 1.00 95.62 396 LYS A CA 1
ATOM 3077 C C . LYS A 1 396 ? 23.613 13.562 -5.878 1.00 95.62 396 LYS A C 1
ATOM 3079 O O . LYS A 1 396 ? 22.862 13.682 -4.909 1.00 95.62 396 LYS A O 1
ATOM 3084 N N . LEU A 1 397 ? 24.381 12.489 -6.056 1.00 96.50 397 LEU A N 1
ATOM 3085 C CA . LEU A 1 397 ? 24.410 11.359 -5.136 1.00 96.50 397 LEU A CA 1
ATOM 3086 C C . LEU A 1 397 ? 25.411 11.609 -4.004 1.00 96.50 397 LEU A C 1
ATOM 3088 O O . LEU A 1 397 ? 26.591 11.841 -4.239 1.00 96.50 397 LEU A O 1
ATOM 3092 N N . GLU A 1 398 ? 24.955 11.505 -2.757 1.00 95.94 398 GLU A N 1
ATOM 3093 C CA . GLU A 1 398 ? 25.855 11.564 -1.603 1.00 95.94 398 GLU A CA 1
ATOM 3094 C C . GLU A 1 398 ? 26.594 10.230 -1.393 1.00 95.94 398 GLU A C 1
ATOM 3096 O O . GLU A 1 398 ? 25.994 9.155 -1.465 1.00 95.94 398 GLU A O 1
ATOM 3101 N N . ASP A 1 399 ? 27.876 10.298 -1.016 1.00 95.06 399 ASP A N 1
ATOM 3102 C CA . ASP A 1 399 ? 28.734 9.131 -0.734 1.00 95.06 399 ASP A CA 1
ATOM 3103 C C . ASP A 1 399 ? 28.160 8.171 0.325 1.00 95.06 399 ASP A C 1
ATOM 3105 O O . ASP A 1 399 ? 28.494 6.984 0.360 1.00 95.06 399 ASP A O 1
ATOM 3109 N N . SER A 1 400 ? 27.303 8.675 1.217 1.00 94.75 400 SER A N 1
ATOM 3110 C CA . SER A 1 400 ? 26.606 7.876 2.231 1.00 94.75 400 SER A CA 1
ATOM 3111 C C . SER A 1 400 ? 25.727 6.790 1.598 1.00 94.75 400 SER A C 1
ATOM 3113 O O . SER A 1 400 ? 25.671 5.675 2.115 1.00 94.75 400 SER A O 1
ATOM 3115 N N . TYR A 1 401 ? 25.122 7.064 0.439 1.00 95.06 401 TYR A N 1
ATOM 3116 C CA . TYR A 1 401 ? 24.278 6.117 -0.292 1.00 95.06 401 TYR A CA 1
ATOM 3117 C C . TYR A 1 401 ? 25.076 5.101 -1.118 1.00 95.06 401 TYR A C 1
ATOM 3119 O O . TYR A 1 401 ? 24.493 4.137 -1.615 1.00 95.06 401 TYR A O 1
ATOM 3127 N N . LEU A 1 402 ? 26.400 5.254 -1.231 1.00 95.94 402 LEU A N 1
ATOM 3128 C CA . LEU A 1 402 ? 27.295 4.290 -1.883 1.00 95.94 402 LEU A CA 1
ATOM 3129 C C . LEU A 1 402 ? 27.847 3.229 -0.918 1.00 95.94 402 LEU A C 1
ATOM 3131 O O . LEU A 1 402 ? 28.543 2.302 -1.337 1.00 95.94 402 LEU A O 1
ATOM 3135 N N . LYS A 1 403 ? 27.521 3.316 0.376 1.00 93.19 403 LYS A N 1
ATOM 3136 C CA . LYS A 1 403 ? 27.962 2.330 1.365 1.00 93.19 403 LYS A CA 1
ATOM 3137 C C . LYS A 1 403 ? 27.315 0.962 1.137 1.00 93.19 403 LYS A C 1
ATOM 3139 O O . LYS A 1 403 ? 26.107 0.841 0.917 1.00 93.19 403 LYS A O 1
ATOM 3144 N N . CYS A 1 404 ? 28.140 -0.079 1.234 1.00 88.62 404 CYS A N 1
ATOM 3145 C CA . CYS A 1 404 ? 27.720 -1.480 1.226 1.00 88.62 404 CYS A CA 1
ATOM 3146 C C . CYS A 1 404 ? 28.321 -2.182 2.449 1.00 88.62 404 CYS A C 1
ATOM 3148 O O . CYS A 1 404 ? 29.301 -2.913 2.338 1.00 88.62 404 CYS A O 1
ATOM 3150 N N . SER A 1 405 ? 27.769 -1.926 3.638 1.00 75.88 405 SER A N 1
ATOM 3151 C CA . SER A 1 405 ? 28.277 -2.497 4.899 1.00 75.88 405 SER A CA 1
ATOM 3152 C C . SER A 1 405 ? 27.236 -3.257 5.718 1.00 75.88 405 SER A C 1
ATOM 3154 O O . SER A 1 405 ? 27.607 -4.112 6.521 1.00 75.88 405 SER A O 1
ATOM 3156 N N . ASP A 1 406 ? 25.945 -3.002 5.498 1.00 69.50 406 ASP A N 1
ATOM 3157 C CA . ASP A 1 406 ? 24.921 -3.315 6.505 1.00 69.50 406 ASP A CA 1
ATOM 3158 C C . ASP A 1 406 ? 24.105 -4.580 6.189 1.00 69.50 406 ASP A C 1
ATOM 3160 O O . ASP A 1 406 ? 23.201 -4.949 6.936 1.00 69.50 406 ASP A O 1
ATOM 3164 N N . SER A 1 407 ? 24.436 -5.291 5.104 1.00 77.94 407 SER A N 1
ATOM 3165 C CA . SER A 1 407 ? 23.726 -6.502 4.678 1.00 77.94 407 SER A CA 1
ATOM 3166 C C . SER A 1 407 ? 24.645 -7.712 4.500 1.00 77.94 407 SER A C 1
ATOM 3168 O O . SER A 1 407 ? 25.856 -7.605 4.291 1.00 77.94 407 SER A O 1
ATOM 3170 N N . ALA A 1 408 ? 24.057 -8.913 4.550 1.00 85.50 408 ALA A N 1
ATOM 3171 C CA . ALA A 1 408 ? 24.780 -10.146 4.244 1.00 85.50 408 ALA A CA 1
ATOM 3172 C C . ALA A 1 408 ? 25.326 -10.156 2.804 1.00 85.50 408 ALA A C 1
ATOM 3174 O O . ALA A 1 408 ? 26.425 -10.666 2.587 1.00 85.50 408 ALA A O 1
ATOM 3175 N N . ALA A 1 409 ? 24.596 -9.549 1.863 1.00 85.75 409 ALA A N 1
ATOM 3176 C CA . ALA A 1 409 ? 24.995 -9.405 0.466 1.00 85.75 409 ALA A CA 1
ATOM 3177 C C . ALA A 1 409 ? 26.247 -8.528 0.291 1.00 85.75 409 ALA A C 1
ATOM 3179 O O . ALA A 1 409 ? 27.021 -8.723 -0.642 1.00 85.75 409 ALA A O 1
ATOM 3180 N N . CYS A 1 410 ? 26.498 -7.612 1.229 1.00 88.25 410 CYS A N 1
ATOM 3181 C CA . CYS A 1 410 ? 27.672 -6.746 1.234 1.00 88.25 410 CYS A CA 1
ATOM 3182 C C . CYS A 1 410 ? 28.930 -7.374 1.865 1.00 88.25 410 CYS A C 1
ATOM 3184 O O . CYS A 1 410 ? 30.000 -6.765 1.837 1.00 88.25 410 CYS A O 1
ATOM 3186 N N . ARG A 1 411 ? 28.862 -8.580 2.453 1.00 86.44 411 ARG A N 1
ATOM 3187 C CA . ARG A 1 411 ? 30.016 -9.160 3.170 1.00 86.44 411 ARG A CA 1
ATOM 3188 C C . ARG A 1 411 ? 31.221 -9.353 2.252 1.00 86.44 411 ARG A C 1
ATOM 3190 O O . ARG A 1 411 ? 31.171 -10.114 1.291 1.00 86.44 411 ARG A O 1
ATOM 3197 N N . GLY A 1 412 ? 32.338 -8.724 2.617 1.00 83.06 412 GLY A N 1
ATOM 3198 C CA . GLY A 1 412 ? 33.591 -8.801 1.861 1.00 83.06 412 GLY A CA 1
ATOM 3199 C C . GLY A 1 412 ? 33.613 -7.933 0.601 1.00 83.06 412 GLY A C 1
ATOM 3200 O O . GLY A 1 412 ? 34.618 -7.939 -0.108 1.00 83.06 412 GLY A O 1
ATOM 3201 N N . ARG A 1 413 ? 32.541 -7.175 0.338 1.00 89.94 413 ARG A N 1
ATOM 3202 C CA . ARG A 1 413 ? 32.507 -6.121 -0.673 1.00 89.94 413 ARG A CA 1
ATOM 3203 C C . ARG A 1 413 ? 33.002 -4.804 -0.061 1.00 89.94 413 ARG A C 1
ATOM 3205 O O . ARG A 1 413 ? 32.852 -4.581 1.137 1.00 89.94 413 ARG A O 1
ATOM 3212 N N . GLY A 1 414 ? 33.607 -3.950 -0.882 1.00 89.31 414 GLY A N 1
ATOM 3213 C CA . GLY A 1 414 ? 33.784 -2.532 -0.561 1.00 89.31 414 GLY A CA 1
ATOM 3214 C C . GLY A 1 414 ? 32.545 -1.706 -0.918 1.00 89.31 414 GLY A C 1
ATOM 3215 O O . GLY A 1 414 ? 31.537 -2.248 -1.379 1.00 89.31 414 GLY A O 1
ATOM 3216 N N . ASP A 1 415 ? 32.651 -0.393 -0.733 1.00 94.62 415 ASP A N 1
ATOM 3217 C CA . ASP A 1 415 ? 31.639 0.570 -1.176 1.00 94.62 415 ASP A CA 1
ATOM 3218 C C . ASP A 1 415 ? 31.471 0.546 -2.703 1.00 94.62 415 ASP A C 1
ATOM 3220 O O . ASP A 1 415 ? 32.395 0.184 -3.438 1.00 94.62 415 ASP A O 1
ATOM 3224 N N . PHE A 1 416 ? 30.288 0.934 -3.172 1.00 96.38 416 PHE A N 1
ATOM 3225 C CA . PHE A 1 416 ? 30.019 1.112 -4.595 1.00 96.38 416 PHE A CA 1
ATOM 3226 C C . PHE A 1 416 ? 30.772 2.332 -5.130 1.00 96.38 416 PHE A C 1
ATOM 3228 O O . PHE A 1 416 ? 30.931 3.336 -4.436 1.00 96.38 416 PHE A O 1
ATOM 3235 N N . LYS A 1 417 ? 31.227 2.255 -6.378 1.00 96.81 417 LYS A N 1
ATOM 3236 C CA . LYS A 1 417 ? 31.939 3.340 -7.053 1.00 96.81 417 LYS A CA 1
ATOM 3237 C C . LYS A 1 417 ? 31.014 4.497 -7.420 1.00 96.81 417 LYS A C 1
ATOM 3239 O O . LYS A 1 417 ? 31.422 5.650 -7.329 1.00 96.81 417 LYS A O 1
ATOM 3244 N N . ASP A 1 418 ? 29.826 4.175 -7.913 1.00 97.88 418 ASP A N 1
ATOM 3245 C CA . ASP A 1 418 ? 28.875 5.119 -8.487 1.00 97.88 418 ASP A CA 1
ATOM 3246 C C . ASP A 1 418 ? 27.439 4.583 -8.388 1.00 97.88 418 ASP A C 1
ATOM 3248 O O . ASP A 1 418 ? 27.190 3.453 -7.945 1.00 97.88 418 ASP A O 1
ATOM 3252 N N . PHE A 1 419 ? 26.481 5.423 -8.782 1.00 98.12 419 PHE A N 1
ATOM 3253 C CA . PHE A 1 419 ? 25.064 5.090 -8.811 1.00 98.12 419 PHE A CA 1
ATOM 3254 C C . PHE A 1 419 ? 24.790 3.817 -9.616 1.00 98.12 419 PHE A C 1
ATOM 3256 O O . PHE A 1 419 ? 24.016 2.973 -9.171 1.00 98.12 419 PHE A O 1
ATOM 3263 N N . GLN A 1 420 ? 25.438 3.659 -10.776 1.00 97.50 420 GLN A N 1
ATOM 3264 C CA . GLN A 1 420 ? 25.251 2.522 -11.678 1.00 97.50 420 GLN A CA 1
ATOM 3265 C C . GLN A 1 420 ? 25.574 1.202 -10.988 1.00 97.50 420 GLN A C 1
ATOM 3267 O O . GLN A 1 420 ? 24.779 0.262 -11.036 1.00 97.50 420 GLN A O 1
ATOM 3272 N N . GLU A 1 421 ? 26.726 1.136 -10.323 1.00 96.75 421 GLU A N 1
ATOM 3273 C CA . GLU A 1 421 ? 27.135 -0.055 -9.591 1.00 96.75 421 GLU A CA 1
ATOM 3274 C C . GLU A 1 421 ? 26.192 -0.342 -8.414 1.00 96.75 421 GLU A C 1
ATOM 3276 O O . GLU A 1 421 ? 25.786 -1.492 -8.214 1.00 96.75 421 GLU A O 1
ATOM 3281 N N . ALA A 1 422 ? 25.809 0.696 -7.663 1.00 96.81 422 ALA A N 1
ATOM 3282 C CA . ALA A 1 422 ? 24.923 0.567 -6.510 1.00 96.81 422 ALA A CA 1
ATOM 3283 C C . ALA A 1 422 ? 23.521 0.084 -6.909 1.00 96.81 422 ALA A C 1
ATOM 3285 O O . ALA A 1 422 ? 22.988 -0.844 -6.294 1.00 96.81 422 ALA A O 1
ATOM 3286 N N . VAL A 1 423 ? 22.922 0.686 -7.941 1.00 97.75 423 VAL A N 1
ATOM 3287 C CA . VAL A 1 423 ? 21.565 0.352 -8.385 1.00 97.75 423 VAL A CA 1
ATOM 3288 C C . VAL A 1 423 ? 21.522 -1.036 -9.012 1.00 97.75 423 VAL A C 1
ATOM 3290 O O . VAL A 1 423 ? 20.688 -1.843 -8.614 1.00 97.75 423 VAL A O 1
ATOM 3293 N N . ALA A 1 424 ? 22.463 -1.379 -9.898 1.00 95.81 424 ALA A N 1
ATOM 3294 C CA . ALA A 1 424 ? 22.510 -2.705 -10.512 1.00 95.81 424 ALA A CA 1
ATOM 3295 C C . ALA A 1 424 ? 22.667 -3.813 -9.458 1.00 95.81 424 ALA A C 1
ATOM 3297 O O . ALA A 1 424 ? 21.977 -4.832 -9.508 1.00 95.81 424 ALA A O 1
ATOM 3298 N N . PHE A 1 425 ? 23.539 -3.601 -8.467 1.00 95.12 425 PHE A N 1
ATOM 3299 C CA . PHE A 1 425 ? 23.740 -4.565 -7.391 1.00 95.12 425 PHE A CA 1
ATOM 3300 C C . PHE A 1 425 ? 22.495 -4.726 -6.514 1.00 95.12 425 PHE A C 1
ATOM 3302 O O . PHE A 1 425 ? 22.045 -5.851 -6.300 1.00 95.12 425 PHE A O 1
ATOM 3309 N N . ARG A 1 426 ? 21.937 -3.619 -6.006 1.00 95.44 426 ARG A N 1
ATOM 3310 C CA . ARG A 1 426 ? 20.802 -3.663 -5.073 1.00 95.44 426 ARG A CA 1
ATOM 3311 C C . ARG A 1 426 ? 19.550 -4.224 -5.729 1.00 95.44 426 ARG A C 1
ATOM 3313 O O . ARG A 1 426 ? 18.908 -5.076 -5.132 1.00 95.44 426 ARG A O 1
ATOM 3320 N N . LEU A 1 427 ? 19.239 -3.821 -6.962 1.00 97.44 427 LEU A N 1
ATOM 3321 C CA . LEU A 1 427 ? 18.095 -4.365 -7.697 1.00 97.44 427 LEU A CA 1
ATOM 3322 C C . LEU A 1 427 ? 18.194 -5.886 -7.845 1.00 97.44 427 LEU A C 1
ATOM 3324 O O . LEU A 1 427 ? 17.236 -6.596 -7.535 1.00 97.44 427 LEU A O 1
ATOM 3328 N N . LYS A 1 428 ? 19.369 -6.394 -8.228 1.00 94.94 428 LYS A N 1
ATOM 3329 C CA . LYS A 1 428 ? 19.611 -7.834 -8.347 1.00 94.94 428 LYS A CA 1
ATOM 3330 C C . LYS A 1 428 ? 19.477 -8.561 -7.007 1.00 94.94 428 LYS A C 1
ATOM 3332 O O . LYS A 1 428 ? 18.822 -9.598 -6.947 1.00 94.94 428 LYS A O 1
ATOM 3337 N N . ASP A 1 429 ? 20.055 -8.014 -5.937 1.00 93.62 429 ASP A N 1
ATOM 3338 C CA . ASP A 1 429 ? 19.936 -8.563 -4.575 1.00 93.62 429 ASP A CA 1
ATOM 3339 C C . ASP A 1 429 ? 18.478 -8.581 -4.083 1.00 93.62 429 ASP A C 1
ATOM 3341 O O . ASP A 1 429 ? 18.036 -9.507 -3.407 1.00 93.62 429 ASP A O 1
ATOM 3345 N N . TRP A 1 430 ? 17.696 -7.581 -4.486 1.00 95.06 430 TRP A N 1
ATOM 3346 C CA . TRP A 1 430 ? 16.287 -7.429 -4.138 1.00 95.06 430 TRP A CA 1
ATOM 3347 C C . TRP A 1 430 ? 15.318 -8.229 -5.018 1.00 95.06 430 TRP A C 1
ATOM 3349 O O . TRP A 1 430 ? 14.117 -8.220 -4.730 1.00 95.06 430 TRP A O 1
ATOM 3359 N N . GLY A 1 431 ? 15.814 -8.944 -6.034 1.00 94.81 431 GLY A N 1
ATOM 3360 C CA . GLY A 1 431 ? 15.018 -9.826 -6.897 1.00 94.81 431 GLY A CA 1
ATOM 3361 C C . GLY A 1 431 ? 14.368 -9.148 -8.112 1.00 94.81 431 GLY A C 1
ATOM 3362 O O . GLY A 1 431 ? 13.436 -9.702 -8.713 1.00 94.81 431 GLY A O 1
ATOM 3363 N N . TYR A 1 432 ? 14.835 -7.955 -8.484 1.00 96.81 432 TYR A N 1
ATOM 3364 C CA . TYR A 1 432 ? 14.461 -7.302 -9.738 1.00 96.81 432 TYR A CA 1
ATOM 3365 C C . TYR A 1 432 ? 15.215 -7.931 -10.914 1.00 96.81 432 TYR A C 1
ATOM 3367 O O . TYR A 1 432 ? 16.386 -8.294 -10.789 1.00 96.81 432 TYR A O 1
ATOM 3375 N N . ASP A 1 433 ? 14.537 -8.059 -12.057 1.00 91.81 433 ASP A N 1
ATOM 3376 C CA . ASP A 1 433 ? 15.145 -8.606 -13.268 1.00 91.81 433 ASP A CA 1
ATOM 3377 C C . ASP A 1 433 ? 15.902 -7.511 -14.025 1.00 91.81 433 ASP A C 1
ATOM 3379 O O . ASP A 1 433 ? 15.315 -6.630 -14.654 1.00 91.81 433 ASP A O 1
ATOM 3383 N N . THR A 1 434 ? 17.226 -7.542 -13.910 1.00 93.50 434 THR A N 1
ATOM 3384 C CA . THR A 1 434 ? 18.126 -6.594 -14.575 1.00 93.50 434 THR A CA 1
ATOM 3385 C C . THR A 1 434 ? 18.753 -7.175 -15.841 1.00 93.50 434 THR A C 1
ATOM 3387 O O . THR A 1 434 ? 19.537 -6.497 -16.505 1.00 93.50 434 THR A O 1
ATOM 3390 N N . GLU A 1 435 ? 18.476 -8.438 -16.162 1.00 89.75 435 GLU A N 1
ATOM 3391 C CA . GLU A 1 435 ? 19.064 -9.095 -17.323 1.00 89.75 435 GLU A CA 1
ATOM 3392 C C . GLU A 1 435 ? 18.249 -8.750 -18.587 1.00 89.75 435 GLU A C 1
ATOM 3394 O O . GLU A 1 435 ? 17.042 -8.503 -18.522 1.00 89.75 435 GLU A O 1
ATOM 3399 N N . PRO A 1 436 ? 18.888 -8.667 -19.763 1.00 84.12 436 PRO A N 1
ATOM 3400 C CA . PRO A 1 436 ? 18.169 -8.452 -21.011 1.00 84.12 436 PRO A CA 1
ATOM 3401 C C . PRO A 1 436 ? 17.350 -9.696 -21.383 1.00 84.12 436 PRO A C 1
ATOM 3403 O O . PRO A 1 436 ? 17.813 -10.826 -21.241 1.00 84.12 436 PRO A O 1
ATOM 3406 N N . ALA A 1 437 ? 16.158 -9.488 -21.942 1.00 87.56 437 ALA A N 1
ATOM 3407 C CA . ALA A 1 437 ? 15.264 -10.537 -22.437 1.00 87.56 437 ALA A CA 1
ATOM 3408 C C . ALA A 1 437 ? 15.199 -10.547 -23.979 1.00 87.56 437 ALA A C 1
ATOM 3410 O O . ALA A 1 437 ? 14.149 -10.782 -24.582 1.00 87.56 437 ALA A O 1
ATOM 3411 N N . LEU A 1 438 ? 16.322 -10.240 -24.633 1.00 89.38 438 LEU A N 1
ATOM 3412 C CA . LEU A 1 438 ? 16.472 -10.285 -26.084 1.00 89.38 438 LEU A CA 1
ATOM 3413 C C . LEU A 1 438 ? 16.911 -11.692 -26.512 1.00 89.38 438 LEU A C 1
ATOM 3415 O O . LEU A 1 438 ? 18.040 -12.100 -26.240 1.00 89.38 438 LEU A O 1
ATOM 3419 N N . SER A 1 439 ? 16.035 -12.437 -27.190 1.00 90.56 439 SER A N 1
ATOM 3420 C CA . SER A 1 439 ? 16.377 -13.777 -27.681 1.00 90.56 439 SER A CA 1
ATOM 3421 C C . SER A 1 439 ? 17.479 -13.730 -28.754 1.00 90.56 439 SER A C 1
ATOM 3423 O O . SER A 1 439 ? 17.532 -12.801 -29.562 1.00 90.56 439 SER A O 1
ATOM 3425 N N . GLU A 1 440 ? 18.352 -14.746 -28.812 1.00 90.12 440 GLU A N 1
ATOM 3426 C CA . GLU A 1 440 ? 19.401 -14.830 -29.849 1.00 90.12 440 GLU A CA 1
ATOM 3427 C C . GLU A 1 440 ? 18.842 -14.718 -31.284 1.00 90.12 440 GLU A C 1
ATOM 3429 O O . GLU A 1 440 ? 19.445 -14.010 -32.095 1.00 90.12 440 GLU A O 1
ATOM 3434 N N . PRO A 1 441 ? 17.688 -15.335 -31.629 1.00 92.81 441 PRO A N 1
ATOM 3435 C CA . PRO A 1 441 ? 17.080 -15.155 -32.945 1.00 92.81 441 PRO A CA 1
ATOM 3436 C C . PRO A 1 441 ? 16.604 -13.719 -33.200 1.00 92.81 441 PRO A C 1
ATOM 3438 O O . PRO A 1 441 ? 16.769 -13.222 -34.315 1.00 92.81 441 PRO A O 1
ATOM 3441 N N . ALA A 1 442 ? 16.052 -13.036 -32.191 1.00 92.62 442 ALA A N 1
ATOM 3442 C CA . ALA A 1 442 ? 15.654 -11.637 -32.323 1.00 92.62 442 ALA A CA 1
ATOM 3443 C C . ALA A 1 442 ? 16.876 -10.727 -32.506 1.00 92.62 442 ALA A C 1
ATOM 3445 O O . ALA A 1 442 ? 16.868 -9.878 -33.396 1.00 92.62 442 ALA A O 1
ATOM 3446 N N . ALA A 1 443 ? 17.953 -10.947 -31.743 1.00 91.12 443 ALA A N 1
ATOM 3447 C CA . ALA A 1 443 ? 19.222 -10.255 -31.954 1.00 91.12 443 ALA A CA 1
ATOM 3448 C C . ALA A 1 443 ? 19.722 -10.476 -33.391 1.00 91.12 443 ALA A C 1
ATOM 3450 O O . ALA A 1 443 ? 19.878 -9.527 -34.145 1.00 91.12 443 ALA A O 1
ATOM 3451 N N . ALA A 1 444 ? 19.836 -11.724 -33.854 1.00 91.62 444 ALA A N 1
ATOM 3452 C CA . ALA A 1 444 ? 20.258 -12.006 -35.228 1.00 91.62 444 ALA A CA 1
ATOM 3453 C C . ALA A 1 444 ? 19.380 -11.307 -36.289 1.00 91.62 444 ALA A C 1
ATOM 3455 O O . ALA A 1 444 ? 19.896 -10.792 -37.285 1.00 91.62 444 ALA A O 1
ATOM 3456 N N . PHE A 1 445 ? 18.062 -11.248 -36.076 1.00 93.06 445 PHE A N 1
ATOM 3457 C CA . PHE A 1 445 ? 17.142 -10.535 -36.960 1.00 93.06 445 PHE A CA 1
ATOM 3458 C C . PHE A 1 445 ? 17.468 -9.038 -37.053 1.00 93.06 445 PHE A C 1
ATOM 3460 O O . PHE A 1 445 ? 17.589 -8.504 -38.164 1.00 93.06 445 PHE A O 1
ATOM 3467 N N . PHE A 1 446 ? 17.646 -8.369 -35.912 1.00 93.38 446 PHE A N 1
ATOM 3468 C CA . PHE A 1 446 ? 17.988 -6.949 -35.874 1.00 93.38 446 PHE A CA 1
ATOM 3469 C C . PHE A 1 446 ? 19.394 -6.670 -36.405 1.00 93.38 446 PHE A C 1
ATOM 3471 O O . PHE A 1 446 ? 19.588 -5.657 -37.078 1.00 93.38 446 PHE A O 1
ATOM 3478 N N . GLY A 1 447 ? 20.338 -7.592 -36.237 1.00 92.25 447 GLY A N 1
ATOM 3479 C CA . GLY A 1 447 ? 21.688 -7.473 -36.782 1.00 92.25 447 GLY A CA 1
ATOM 3480 C C . GLY A 1 447 ? 21.711 -7.484 -38.296 1.00 92.25 447 GLY A C 1
ATOM 3481 O O . GLY A 1 447 ? 22.444 -6.714 -38.920 1.00 92.25 447 GLY A O 1
ATOM 3482 N N . GLU A 1 448 ? 20.835 -8.272 -38.917 1.00 92.25 448 GLU A N 1
ATOM 3483 C CA . GLU A 1 448 ? 20.626 -8.187 -40.357 1.00 92.25 448 GLU A CA 1
ATOM 3484 C C . GLU A 1 448 ? 20.000 -6.848 -40.773 1.00 92.25 448 GLU A C 1
ATOM 3486 O O . GLU A 1 448 ? 20.409 -6.282 -41.787 1.00 92.25 448 GLU A O 1
ATOM 3491 N N . LEU A 1 449 ? 19.039 -6.308 -40.011 1.00 93.25 449 LEU A N 1
ATOM 3492 C CA . LEU A 1 449 ? 18.457 -4.993 -40.312 1.00 93.25 449 LEU A CA 1
ATOM 3493 C C . LEU A 1 449 ? 19.484 -3.860 -40.169 1.00 93.25 449 LEU A C 1
ATOM 3495 O O . LEU A 1 449 ? 19.531 -2.969 -41.021 1.00 93.25 449 LEU A O 1
ATOM 3499 N N . ALA A 1 450 ? 20.352 -3.935 -39.159 1.00 94.19 450 ALA A N 1
ATOM 3500 C CA . ALA A 1 450 ? 21.399 -2.963 -38.861 1.00 94.19 450 ALA A CA 1
ATOM 3501 C C . ALA A 1 450 ? 22.508 -2.899 -39.931 1.00 94.19 450 ALA A C 1
ATOM 3503 O O . ALA A 1 450 ? 23.308 -1.953 -39.939 1.00 94.19 450 ALA A O 1
ATOM 3504 N N . LYS A 1 451 ? 22.577 -3.863 -40.865 1.00 93.25 451 LYS A N 1
ATOM 3505 C CA . LYS A 1 451 ? 23.465 -3.793 -42.044 1.00 93.25 451 LYS A CA 1
ATOM 3506 C C . LYS A 1 451 ? 23.040 -2.700 -43.026 1.00 93.25 451 LYS A C 1
ATOM 3508 O O . LYS A 1 451 ? 23.896 -2.127 -43.702 1.00 93.25 451 LYS A O 1
ATOM 3513 N N . THR A 1 452 ? 21.755 -2.353 -43.068 1.00 93.88 452 THR A N 1
ATOM 3514 C CA . THR A 1 452 ? 21.222 -1.271 -43.907 1.00 93.88 452 THR A CA 1
ATOM 3515 C C . THR A 1 452 ? 21.472 0.084 -43.242 1.00 93.88 452 THR A C 1
ATOM 3517 O O . THR A 1 452 ? 20.588 0.687 -42.637 1.00 93.88 452 THR A O 1
ATOM 3520 N N . LYS A 1 453 ? 22.707 0.590 -43.352 1.00 91.56 453 LYS A N 1
ATOM 3521 C CA . LYS A 1 453 ? 23.146 1.845 -42.701 1.00 91.56 453 LYS A CA 1
ATOM 3522 C C . LYS A 1 453 ? 22.387 3.096 -43.153 1.00 91.56 453 LYS A C 1
ATOM 3524 O O . LYS A 1 453 ? 22.371 4.099 -42.446 1.00 91.56 453 LYS A O 1
ATOM 3529 N N . THR A 1 454 ? 21.763 3.052 -44.326 1.00 91.94 454 THR A N 1
ATOM 3530 C CA . THR A 1 454 ? 20.944 4.146 -44.857 1.00 91.94 454 THR A CA 1
ATOM 3531 C C . THR A 1 454 ? 19.585 4.263 -44.161 1.00 91.94 454 THR A C 1
ATOM 3533 O O . THR A 1 454 ? 18.994 5.341 -44.205 1.00 91.94 454 THR A O 1
ATOM 3536 N N . GLY A 1 455 ? 19.139 3.219 -43.454 1.00 94.12 455 GLY A N 1
ATOM 3537 C CA . GLY A 1 455 ? 17.832 3.137 -42.802 1.00 94.12 455 GLY A CA 1
ATOM 3538 C C . GLY A 1 455 ? 16.720 2.648 -43.730 1.00 94.12 455 GLY A C 1
ATOM 3539 O O . GLY A 1 455 ? 16.959 2.328 -44.895 1.00 94.12 455 GLY A O 1
ATOM 3540 N N . TYR A 1 456 ? 15.506 2.599 -43.194 1.00 95.06 456 TYR A N 1
ATOM 3541 C CA . TYR A 1 456 ? 14.285 2.170 -43.867 1.00 95.06 456 TYR A CA 1
ATOM 3542 C C . TYR A 1 456 ? 13.253 3.297 -43.826 1.00 95.06 456 TYR A C 1
ATOM 3544 O O . TYR A 1 456 ? 13.141 4.003 -42.825 1.00 95.06 456 TYR A O 1
ATOM 3552 N N . SER A 1 457 ? 12.495 3.476 -44.906 1.00 93.69 457 SER A N 1
ATOM 3553 C CA . SER A 1 457 ? 11.393 4.442 -44.949 1.00 93.69 457 SER A CA 1
ATOM 3554 C C . SER A 1 457 ? 10.312 4.019 -45.940 1.00 93.69 457 SER A C 1
ATOM 3556 O O . SER A 1 457 ? 10.558 3.198 -46.828 1.00 93.69 457 SER A O 1
ATOM 3558 N N . ALA A 1 458 ? 9.106 4.568 -45.798 1.00 88.62 458 ALA A N 1
ATOM 3559 C CA . ALA A 1 458 ? 8.028 4.328 -46.745 1.00 88.62 458 ALA A CA 1
ATOM 3560 C C . ALA A 1 458 ? 8.432 4.804 -48.162 1.00 88.62 458 ALA A C 1
ATOM 3562 O O . ALA A 1 458 ? 9.024 5.878 -48.317 1.00 88.62 458 ALA A O 1
ATOM 3563 N N . PRO A 1 459 ? 8.136 4.033 -49.227 1.00 78.62 459 PRO A N 1
ATOM 3564 C CA . PRO A 1 459 ? 8.506 4.416 -50.586 1.00 78.62 459 PRO A CA 1
ATOM 3565 C C . PRO A 1 459 ? 7.949 5.787 -50.988 1.00 78.62 459 PRO A C 1
ATOM 3567 O O . PRO A 1 459 ? 6.747 6.029 -50.901 1.00 78.62 459 PRO A O 1
ATOM 3570 N N . GLY A 1 460 ? 8.822 6.665 -51.489 1.00 74.94 460 GLY A N 1
ATOM 3571 C CA . GLY A 1 460 ? 8.441 8.003 -51.956 1.00 74.94 460 GLY A CA 1
ATOM 3572 C C . GLY A 1 460 ? 8.201 9.031 -50.848 1.00 74.94 460 GLY A C 1
ATOM 3573 O O . GLY A 1 460 ? 7.830 10.159 -51.165 1.00 74.94 460 GLY A O 1
ATOM 3574 N N . ASP A 1 461 ? 8.434 8.676 -49.583 1.00 78.06 461 ASP A N 1
ATOM 3575 C CA . ASP A 1 461 ? 8.289 9.599 -48.464 1.00 78.06 461 ASP A CA 1
ATOM 3576 C C . ASP A 1 461 ? 9.490 10.554 -48.361 1.00 78.06 461 ASP A C 1
ATOM 3578 O O . ASP A 1 461 ? 10.642 10.153 -48.151 1.00 78.06 461 ASP A O 1
ATOM 3582 N N . THR A 1 462 ? 9.211 11.842 -48.547 1.00 79.50 462 THR A N 1
ATOM 3583 C CA . THR A 1 462 ? 10.174 12.941 -48.387 1.00 79.50 462 THR A CA 1
ATOM 3584 C C . THR A 1 462 ? 9.887 13.793 -47.151 1.00 79.50 462 THR A C 1
ATOM 3586 O O . THR A 1 462 ? 10.503 14.847 -46.995 1.00 79.50 462 THR A O 1
ATOM 3589 N N . THR A 1 463 ? 8.922 13.385 -46.329 1.00 85.69 463 THR A N 1
ATOM 3590 C CA . THR A 1 463 ? 8.511 14.066 -45.098 1.00 85.69 463 THR A CA 1
ATOM 3591 C C . THR A 1 463 ? 9.232 13.471 -43.886 1.00 85.69 463 THR A C 1
ATOM 3593 O O . THR A 1 463 ? 10.213 12.747 -44.052 1.00 85.69 463 THR A O 1
ATOM 3596 N N . GLU A 1 464 ? 8.811 13.829 -42.676 1.00 86.25 464 GLU A N 1
ATOM 3597 C CA . GLU A 1 464 ? 9.361 13.333 -41.410 1.00 86.25 464 GLU A CA 1
ATOM 3598 C C . GLU A 1 464 ? 9.308 11.797 -41.351 1.00 86.25 464 GLU A C 1
ATOM 3600 O O . GLU A 1 464 ? 8.277 11.187 -41.620 1.00 86.25 464 GLU A O 1
ATOM 3605 N N . GLY A 1 465 ? 10.437 11.149 -41.055 1.00 84.75 465 GLY A N 1
ATOM 3606 C CA . GLY A 1 465 ? 10.588 9.689 -41.165 1.00 84.75 465 GLY A CA 1
ATOM 3607 C C . GLY A 1 465 ? 10.982 9.201 -42.570 1.00 84.75 465 GLY A C 1
ATOM 3608 O O . GLY A 1 465 ? 11.285 8.020 -42.771 1.00 84.75 465 GLY A O 1
ATOM 3609 N N . GLY A 1 466 ? 11.025 10.107 -43.549 1.00 90.88 466 GLY A N 1
ATOM 3610 C CA . GLY A 1 466 ? 11.489 9.895 -44.916 1.00 90.88 466 GLY A CA 1
ATOM 3611 C C . GLY A 1 466 ? 12.987 9.585 -45.005 1.00 90.88 466 GLY A C 1
ATOM 3612 O O . GLY A 1 466 ? 13.778 9.954 -44.136 1.00 90.88 466 GLY A O 1
ATOM 3613 N N . CYS A 1 467 ? 13.442 9.011 -46.124 1.00 91.94 467 CYS A N 1
ATOM 3614 C CA . CYS A 1 467 ? 14.875 8.739 -46.345 1.00 91.94 467 CYS A CA 1
ATOM 3615 C C . CYS A 1 467 ? 15.782 9.980 -46.256 1.00 91.94 467 CYS A C 1
ATOM 3617 O O . CYS A 1 467 ? 16.979 9.863 -45.976 1.00 91.94 467 CYS A O 1
ATOM 3619 N N . ALA A 1 468 ? 15.226 11.169 -46.498 1.00 87.75 468 ALA A N 1
ATOM 3620 C CA . ALA A 1 468 ? 15.931 12.441 -46.369 1.00 87.75 468 ALA A CA 1
ATOM 3621 C C . ALA A 1 468 ? 15.855 13.048 -44.954 1.00 87.75 468 ALA A C 1
ATOM 3623 O O . ALA A 1 468 ? 16.684 13.896 -44.626 1.00 87.75 468 ALA A O 1
ATOM 3624 N N . MET A 1 469 ? 14.899 12.619 -44.127 1.00 88.88 469 MET A N 1
ATOM 3625 C CA . MET A 1 469 ? 14.486 13.300 -42.900 1.00 88.88 469 MET A CA 1
ATOM 3626 C C . MET A 1 469 ? 14.237 12.276 -41.780 1.00 88.88 469 MET A C 1
ATOM 3628 O O . MET A 1 469 ? 13.121 12.086 -41.318 1.00 88.88 469 MET A O 1
ATOM 3632 N N . GLY A 1 470 ? 15.311 11.598 -41.358 1.00 89.94 470 GLY A N 1
ATOM 3633 C CA . GLY A 1 470 ? 15.299 10.673 -40.216 1.00 89.94 470 GLY A CA 1
ATOM 3634 C C . GLY A 1 470 ? 14.634 9.315 -40.490 1.00 89.94 470 GLY A C 1
ATOM 3635 O O . GLY A 1 470 ? 13.661 8.993 -39.816 1.00 89.94 470 GLY A O 1
ATOM 3636 N N . PRO A 1 471 ? 15.145 8.498 -41.435 1.00 94.25 471 PRO A N 1
ATOM 3637 C CA . PRO A 1 471 ? 14.604 7.158 -41.665 1.00 94.25 471 PRO A CA 1
ATOM 3638 C C . PRO A 1 471 ? 14.803 6.256 -40.446 1.00 94.25 471 PRO A C 1
ATOM 3640 O O . PRO A 1 471 ? 15.744 6.455 -39.673 1.00 94.25 471 PRO A O 1
ATOM 3643 N N . THR A 1 472 ? 13.986 5.210 -40.330 1.00 94.44 472 THR A N 1
ATOM 3644 C CA . THR A 1 472 ? 14.114 4.219 -39.260 1.00 94.44 472 THR A CA 1
ATOM 3645 C C . THR A 1 472 ? 15.438 3.470 -39.382 1.00 94.44 472 THR A C 1
ATOM 3647 O O . THR A 1 472 ? 15.747 2.884 -40.423 1.00 94.44 472 THR A O 1
ATOM 3650 N N . ARG A 1 473 ? 16.241 3.474 -38.322 1.00 95.38 473 ARG A N 1
ATOM 3651 C CA . ARG A 1 473 ? 17.544 2.808 -38.258 1.00 95.38 473 ARG A CA 1
ATOM 3652 C C . ARG A 1 473 ? 17.615 1.876 -37.070 1.00 95.38 473 ARG A C 1
ATOM 3654 O O . ARG A 1 473 ? 17.060 2.164 -36.018 1.00 95.38 473 ARG A O 1
ATOM 3661 N N . PHE A 1 474 ? 18.368 0.803 -37.264 1.00 95.12 474 PHE A N 1
ATOM 3662 C CA . PHE A 1 474 ? 18.634 -0.209 -36.257 1.00 95.12 474 PHE A CA 1
ATOM 3663 C C . PHE A 1 474 ? 20.122 -0.188 -35.928 1.00 95.12 474 PHE A C 1
ATOM 3665 O O . PHE A 1 474 ? 20.967 -0.239 -36.829 1.00 95.12 474 PHE A O 1
ATOM 3672 N N . GLU A 1 475 ? 20.432 -0.113 -34.644 1.00 93.19 475 GLU A N 1
ATOM 3673 C CA . GLU A 1 475 ? 21.777 -0.241 -34.111 1.00 93.19 475 GLU A CA 1
ATOM 3674 C C . GLU A 1 475 ? 21.763 -1.277 -32.997 1.00 93.19 475 GLU A C 1
ATOM 3676 O O . GLU A 1 475 ? 20.971 -1.205 -32.061 1.00 93.19 475 GLU A O 1
ATOM 3681 N N . GLU A 1 476 ? 22.631 -2.272 -33.110 1.00 84.38 476 GLU A N 1
ATOM 3682 C CA . GLU A 1 476 ? 22.755 -3.289 -32.081 1.00 84.38 476 GLU A CA 1
ATOM 3683 C C . GLU A 1 476 ? 23.815 -2.898 -31.069 1.00 84.38 476 GLU A C 1
ATOM 3685 O O . GLU A 1 476 ? 24.919 -2.490 -31.435 1.00 84.38 476 GLU A O 1
ATOM 3690 N N . ALA A 1 477 ? 23.523 -3.164 -29.801 1.00 82.06 477 ALA A N 1
ATOM 3691 C CA . ALA A 1 477 ? 24.530 -3.198 -28.758 1.00 82.06 477 ALA A CA 1
ATOM 3692 C C . ALA A 1 477 ? 24.470 -4.559 -28.047 1.00 82.06 477 ALA A C 1
ATOM 3694 O O . ALA A 1 477 ? 23.958 -4.648 -26.931 1.00 82.06 477 ALA A O 1
ATOM 3695 N N . PRO A 1 478 ? 25.014 -5.638 -28.652 1.00 72.69 478 PRO A N 1
ATOM 3696 C CA . PRO A 1 478 ? 24.910 -6.992 -28.099 1.00 72.69 478 PRO A CA 1
ATOM 3697 C C . PRO A 1 478 ? 25.507 -7.112 -26.693 1.00 72.69 478 PRO A C 1
ATOM 3699 O O . PRO A 1 478 ? 24.974 -7.823 -25.852 1.00 72.69 478 PRO A O 1
ATOM 3702 N N . ALA A 1 479 ? 26.574 -6.356 -26.405 1.00 77.19 479 ALA A N 1
ATOM 3703 C CA . ALA A 1 479 ? 27.192 -6.297 -25.078 1.00 77.19 479 ALA A CA 1
ATOM 3704 C C . ALA A 1 479 ? 26.280 -5.688 -23.996 1.00 77.19 479 ALA A C 1
ATOM 3706 O O . ALA A 1 479 ? 26.521 -5.891 -22.812 1.00 77.19 479 ALA A O 1
ATOM 3707 N N . LYS A 1 480 ? 25.259 -4.935 -24.411 1.00 82.50 480 LYS A N 1
ATOM 3708 C CA . LYS A 1 480 ? 24.245 -4.316 -23.553 1.00 82.50 480 LYS A CA 1
ATOM 3709 C C . LYS A 1 480 ? 22.913 -5.076 -23.588 1.00 82.50 480 LYS A C 1
ATOM 3711 O O . LYS A 1 480 ? 21.996 -4.726 -22.859 1.00 82.50 480 LYS A O 1
ATOM 3716 N N . GLY A 1 481 ? 22.794 -6.094 -24.446 1.00 86.06 481 GLY A N 1
ATOM 3717 C CA . GLY A 1 481 ? 21.572 -6.883 -24.607 1.00 86.06 481 GLY A CA 1
ATOM 3718 C C . GLY A 1 481 ? 20.380 -6.095 -25.151 1.00 86.06 481 GLY A C 1
ATOM 3719 O O . GLY A 1 481 ? 19.243 -6.413 -24.815 1.00 86.06 481 GLY A O 1
ATOM 3720 N N . ILE A 1 482 ? 20.630 -5.067 -25.965 1.00 92.75 482 ILE A N 1
ATOM 3721 C CA . ILE A 1 482 ? 19.583 -4.212 -26.533 1.00 92.75 482 ILE A CA 1
ATOM 3722 C C . ILE A 1 482 ? 19.757 -3.998 -28.036 1.00 92.75 482 ILE A C 1
ATOM 3724 O O . ILE A 1 482 ? 20.860 -4.102 -28.589 1.00 92.75 482 ILE A O 1
ATOM 3728 N N . VAL A 1 483 ? 18.663 -3.574 -28.663 1.00 94.31 483 VAL A N 1
ATOM 3729 C CA . VAL A 1 483 ? 18.642 -2.979 -30.002 1.00 94.31 483 VAL A CA 1
ATOM 3730 C C . VAL A 1 483 ? 18.088 -1.563 -29.904 1.00 94.31 483 VAL A C 1
ATOM 3732 O O . VAL A 1 483 ? 16.990 -1.353 -29.394 1.00 94.31 483 VAL A O 1
ATOM 3735 N N . ALA A 1 484 ? 18.841 -0.584 -30.394 1.00 94.44 484 ALA A N 1
ATOM 3736 C CA . ALA A 1 484 ? 18.375 0.782 -30.557 1.00 94.44 484 ALA A CA 1
ATOM 3737 C C . ALA A 1 484 ? 17.673 0.938 -31.912 1.00 94.44 484 ALA A C 1
ATOM 3739 O O . ALA A 1 484 ? 18.222 0.600 -32.963 1.00 94.44 484 ALA A O 1
ATOM 3740 N N . VAL A 1 485 ? 16.459 1.479 -31.881 1.00 94.44 485 VAL A N 1
ATOM 3741 C CA . VAL A 1 485 ? 15.671 1.851 -33.054 1.00 94.44 485 VAL A CA 1
ATOM 3742 C C . VAL A 1 485 ? 15.500 3.359 -33.035 1.00 94.44 485 VAL A C 1
ATOM 3744 O O . VAL A 1 485 ? 14.857 3.893 -32.139 1.00 94.44 485 VAL A O 1
ATOM 3747 N N . SER A 1 486 ? 16.070 4.058 -34.007 1.00 93.88 486 SER A N 1
ATOM 3748 C CA . SER A 1 486 ? 15.959 5.519 -34.118 1.00 93.88 486 SER A CA 1
ATOM 3749 C C . SER A 1 486 ? 15.173 5.907 -35.359 1.00 93.88 486 SER A C 1
ATOM 3751 O O . SER A 1 486 ? 15.215 5.204 -36.367 1.00 93.88 486 SER A O 1
ATOM 3753 N N . GLY A 1 487 ? 14.458 7.023 -35.290 1.00 91.62 487 GLY A N 1
ATOM 3754 C CA . GLY A 1 487 ? 13.774 7.629 -36.428 1.00 91.62 487 GLY A CA 1
ATOM 3755 C C . GLY A 1 487 ? 13.832 9.149 -36.347 1.00 91.62 487 GLY A C 1
ATOM 3756 O O . GLY A 1 487 ? 14.742 9.714 -35.737 1.00 91.62 487 GLY A O 1
ATOM 3757 N N . TYR A 1 488 ? 12.878 9.823 -36.982 1.00 90.31 488 TYR A N 1
ATOM 3758 C CA . TYR A 1 488 ? 12.751 11.271 -36.877 1.00 90.31 488 TYR A CA 1
ATOM 3759 C C . TYR A 1 488 ? 12.319 11.660 -35.458 1.00 90.31 488 TYR A C 1
ATOM 3761 O O . TYR A 1 488 ? 11.228 11.304 -35.036 1.00 90.31 488 TYR A O 1
ATOM 3769 N N . GLU A 1 489 ? 13.205 12.339 -34.725 1.00 89.69 489 GLU A N 1
ATOM 3770 C CA . GLU A 1 489 ? 12.958 12.903 -33.384 1.00 89.69 489 GLU A CA 1
ATOM 3771 C C . GLU A 1 489 ? 12.570 11.903 -32.278 1.00 89.69 489 GLU A C 1
ATOM 3773 O O . GLU A 1 489 ? 12.183 12.307 -31.184 1.00 89.69 489 GLU A O 1
ATOM 3778 N N . TYR A 1 490 ? 12.781 10.601 -32.503 1.00 93.12 490 TYR A N 1
ATOM 3779 C CA . TYR A 1 490 ? 12.617 9.575 -31.473 1.00 93.12 490 TYR A CA 1
ATOM 3780 C C . TYR A 1 490 ? 13.728 8.522 -31.480 1.00 93.12 490 TYR A C 1
ATOM 3782 O O . TYR A 1 490 ? 14.375 8.248 -32.498 1.00 93.12 490 TYR A O 1
ATOM 3790 N N . THR A 1 491 ? 13.915 7.882 -30.328 1.00 94.81 491 THR A N 1
ATOM 3791 C CA . THR A 1 491 ? 14.715 6.666 -30.157 1.00 94.81 491 THR A CA 1
ATOM 3792 C C . THR A 1 491 ? 14.007 5.703 -29.213 1.00 94.81 491 THR A C 1
ATOM 3794 O O . THR A 1 491 ? 13.448 6.103 -28.198 1.00 94.81 491 THR A O 1
ATOM 3797 N N . CYS A 1 492 ? 14.050 4.421 -29.546 1.00 95.31 492 CYS A N 1
ATOM 3798 C CA . CYS A 1 492 ? 13.533 3.325 -28.749 1.00 95.31 492 CYS A CA 1
ATOM 3799 C C . CYS A 1 492 ? 14.647 2.322 -28.453 1.00 95.31 492 CYS A C 1
ATOM 3801 O O . CYS A 1 492 ? 15.410 1.966 -29.350 1.00 95.31 492 CYS A O 1
ATOM 3803 N N . HIS A 1 493 ? 14.701 1.809 -27.229 1.00 95.75 493 HIS A N 1
ATOM 3804 C CA . HIS A 1 493 ? 15.566 0.695 -26.858 1.00 95.75 493 HIS A CA 1
ATOM 3805 C C . HIS A 1 493 ? 14.734 -0.561 -26.608 1.00 95.75 493 HIS A C 1
ATOM 3807 O O . HIS A 1 493 ? 13.879 -0.609 -25.720 1.00 95.75 493 HIS A O 1
ATOM 3813 N N . ILE A 1 494 ? 15.005 -1.601 -27.391 1.00 94.50 494 ILE A N 1
ATOM 3814 C CA . ILE A 1 494 ? 14.382 -2.917 -27.275 1.00 94.50 494 ILE A CA 1
ATOM 3815 C C . ILE A 1 494 ? 15.298 -3.794 -26.428 1.00 94.50 494 ILE A C 1
ATOM 3817 O O . ILE A 1 494 ? 16.368 -4.191 -26.886 1.00 94.50 494 ILE A O 1
ATOM 3821 N N . GLY A 1 495 ? 14.86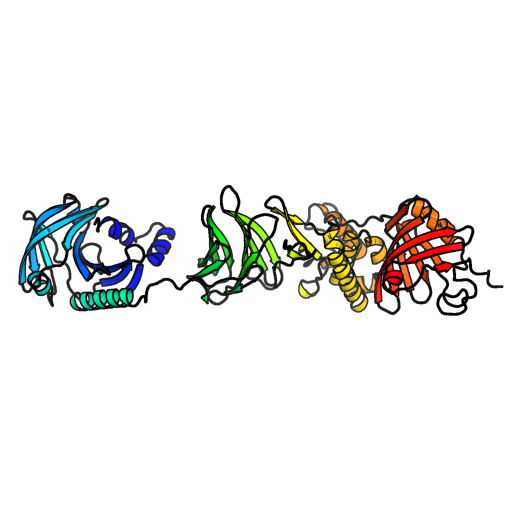6 -4.086 -25.205 1.00 89.62 495 GLY A N 1
ATOM 3822 C CA . GLY A 1 495 ? 15.542 -4.997 -24.276 1.00 89.62 495 GLY A CA 1
ATOM 3823 C C . GLY A 1 495 ? 14.840 -6.348 -24.157 1.00 89.62 495 GLY A C 1
ATOM 3824 O O . GLY A 1 495 ? 15.375 -7.265 -23.541 1.00 89.62 495 GLY A O 1
ATOM 3825 N N . ARG A 1 496 ? 13.652 -6.476 -24.762 1.00 92.19 496 ARG A N 1
ATOM 3826 C CA . ARG A 1 496 ? 12.822 -7.678 -24.740 1.00 92.19 496 ARG A CA 1
ATOM 3827 C C . ARG A 1 496 ? 12.225 -7.923 -26.119 1.00 92.19 496 ARG A C 1
ATOM 3829 O O . ARG A 1 496 ? 11.441 -7.111 -26.613 1.00 92.19 496 ARG A O 1
ATOM 3836 N N . ALA A 1 497 ? 12.610 -9.032 -26.745 1.00 93.94 497 ALA A N 1
ATOM 3837 C CA . ALA A 1 497 ? 12.046 -9.437 -28.025 1.00 93.94 497 ALA A CA 1
ATOM 3838 C C . ALA A 1 497 ? 12.174 -10.939 -28.278 1.00 93.94 497 ALA A C 1
ATOM 3840 O O . ALA A 1 497 ? 13.207 -11.556 -28.001 1.00 93.94 497 ALA A O 1
ATOM 3841 N N . ASP A 1 498 ? 11.133 -11.486 -28.897 1.00 93.38 498 ASP A N 1
ATOM 3842 C CA . ASP A 1 498 ? 11.032 -12.889 -29.280 1.00 93.38 498 ASP A CA 1
ATOM 3843 C C . ASP A 1 498 ? 10.566 -13.036 -30.726 1.00 93.38 498 ASP A C 1
ATOM 3845 O O . ASP A 1 498 ? 9.899 -12.166 -31.293 1.00 93.38 498 ASP A O 1
ATOM 3849 N N . VAL A 1 499 ? 10.934 -14.165 -31.324 1.00 92.62 499 VAL A N 1
ATOM 3850 C CA . VAL A 1 499 ? 10.549 -14.513 -32.692 1.00 92.62 499 VAL A CA 1
ATOM 3851 C C . VAL A 1 499 ? 9.319 -15.410 -32.662 1.00 92.62 499 VAL A C 1
ATOM 3853 O O . VAL A 1 499 ? 9.325 -16.479 -32.051 1.00 92.62 499 VAL A O 1
ATOM 3856 N N . LEU A 1 500 ? 8.274 -14.992 -33.371 1.00 88.44 500 LEU A N 1
ATOM 3857 C CA . LEU A 1 500 ? 7.064 -15.762 -33.610 1.00 88.44 500 LEU A CA 1
ATOM 3858 C C . LEU A 1 500 ? 6.921 -15.988 -35.119 1.00 88.44 500 LEU A C 1
ATOM 3860 O O . LEU A 1 500 ? 6.527 -15.090 -35.856 1.00 88.44 500 LEU A O 1
ATOM 3864 N N . HIS A 1 501 ? 7.239 -17.202 -35.575 1.00 85.69 501 HIS A N 1
ATOM 3865 C CA . HIS A 1 501 ? 7.352 -17.536 -37.001 1.00 85.69 501 HIS A CA 1
ATOM 3866 C C . HIS A 1 501 ? 8.363 -16.634 -37.731 1.00 85.69 501 HIS A C 1
ATOM 3868 O O . HIS A 1 501 ? 9.545 -16.684 -37.401 1.00 85.69 501 HIS A O 1
ATOM 3874 N N . ASP A 1 502 ? 7.911 -15.839 -38.702 1.00 84.75 502 ASP A N 1
ATOM 3875 C CA . ASP A 1 502 ? 8.749 -14.942 -39.508 1.00 84.75 502 ASP A CA 1
ATOM 3876 C C . ASP A 1 502 ? 8.720 -13.488 -38.987 1.00 84.75 502 ASP A C 1
ATOM 3878 O O . ASP A 1 502 ? 9.250 -12.574 -39.628 1.00 84.75 502 ASP A O 1
ATOM 3882 N N . SER A 1 503 ? 8.115 -13.281 -37.813 1.00 91.19 503 SER A N 1
ATOM 3883 C CA . SER A 1 503 ? 7.881 -11.976 -37.199 1.00 91.19 503 SER A CA 1
ATOM 3884 C C . SER A 1 503 ? 8.642 -11.854 -35.878 1.00 91.19 503 SER A C 1
ATOM 3886 O O . SER A 1 503 ? 8.716 -12.804 -35.097 1.00 91.19 503 SER A O 1
ATOM 3888 N N . VAL A 1 504 ? 9.181 -10.672 -35.589 1.00 94.94 504 VAL A N 1
ATOM 3889 C CA . VAL A 1 504 ? 9.804 -10.359 -34.295 1.00 94.94 504 VAL A CA 1
ATOM 3890 C C . VAL A 1 504 ? 8.886 -9.447 -33.508 1.00 94.94 504 VAL A C 1
ATOM 3892 O O . VAL A 1 504 ? 8.580 -8.345 -33.959 1.00 94.94 504 VAL A O 1
ATOM 3895 N N . VAL A 1 505 ? 8.455 -9.907 -32.336 1.00 94.50 505 VAL A N 1
ATOM 3896 C CA . VAL A 1 505 ? 7.620 -9.145 -31.405 1.00 94.50 505 VAL A CA 1
ATOM 3897 C C . VAL A 1 505 ? 8.523 -8.526 -30.351 1.00 94.50 505 VAL A C 1
ATOM 3899 O O . VAL A 1 505 ? 9.336 -9.218 -29.741 1.00 94.50 505 VAL A O 1
ATOM 3902 N N . THR A 1 506 ? 8.381 -7.225 -30.132 1.00 94.56 506 THR A N 1
ATOM 3903 C CA . THR A 1 506 ? 9.267 -6.454 -29.261 1.00 94.56 506 THR A CA 1
ATOM 3904 C C . THR A 1 506 ? 8.481 -5.663 -28.235 1.00 94.56 506 THR A C 1
ATOM 3906 O O . THR A 1 506 ? 7.456 -5.061 -28.563 1.00 94.56 506 THR A O 1
ATOM 3909 N N . GLU A 1 507 ? 9.039 -5.548 -27.038 1.00 93.94 507 GLU A N 1
ATOM 3910 C CA . GLU A 1 507 ? 8.698 -4.484 -26.101 1.00 93.94 507 GLU A CA 1
ATOM 3911 C C . GLU A 1 507 ? 9.807 -3.432 -26.148 1.00 93.94 507 GLU A C 1
ATOM 3913 O O . GLU A 1 507 ? 10.983 -3.716 -25.901 1.00 93.94 507 GLU A O 1
ATOM 3918 N N . ALA A 1 508 ? 9.424 -2.218 -26.526 1.00 93.44 508 ALA A N 1
ATOM 3919 C CA . ALA A 1 508 ? 10.322 -1.098 -26.701 1.00 93.44 508 ALA A CA 1
ATOM 3920 C C . ALA A 1 508 ? 10.011 -0.022 -25.663 1.00 93.44 508 ALA A C 1
ATOM 3922 O O . ALA A 1 508 ? 8.850 0.333 -25.450 1.00 93.44 508 ALA A O 1
ATOM 3923 N N . PHE A 1 509 ? 11.060 0.521 -25.052 1.00 96.06 509 PHE A N 1
ATOM 3924 C CA . PHE A 1 509 ? 10.956 1.737 -24.261 1.00 96.06 509 PHE A CA 1
ATOM 3925 C C . PHE A 1 509 ? 11.530 2.897 -25.066 1.00 96.06 509 PHE A C 1
ATOM 3927 O O . PHE A 1 509 ? 12.653 2.804 -25.565 1.00 96.06 509 PHE A O 1
ATOM 3934 N N . CYS A 1 510 ? 10.742 3.949 -25.246 1.00 95.62 510 CYS A N 1
ATOM 3935 C CA . CYS A 1 510 ? 11.006 4.998 -26.216 1.00 95.62 510 CYS A CA 1
ATOM 3936 C C . CYS A 1 510 ? 11.039 6.381 -25.574 1.00 95.62 510 CYS A C 1
ATOM 3938 O O . CYS A 1 510 ? 10.393 6.624 -24.554 1.00 95.62 510 CYS A O 1
ATOM 3940 N N . THR A 1 511 ? 11.765 7.288 -26.221 1.00 95.00 511 THR A N 1
ATOM 3941 C CA . THR A 1 511 ? 11.770 8.716 -25.925 1.00 95.00 511 THR A CA 1
ATOM 3942 C C . THR A 1 511 ? 11.847 9.543 -27.205 1.00 95.00 511 THR A C 1
ATOM 3944 O O . THR A 1 511 ? 12.394 9.102 -28.220 1.00 95.00 511 THR A O 1
ATOM 3947 N N . GLY A 1 512 ? 11.289 10.745 -27.157 1.00 92.81 512 GLY A N 1
ATOM 3948 C CA . GLY A 1 512 ? 11.210 11.689 -28.265 1.00 92.81 512 GLY A CA 1
ATOM 3949 C C . GLY A 1 512 ? 10.469 12.939 -27.813 1.00 92.81 512 GLY A C 1
ATOM 3950 O O . GLY A 1 512 ? 9.574 12.842 -26.979 1.00 92.81 512 GLY A O 1
ATOM 3951 N N . GLU A 1 513 ? 10.898 14.108 -28.287 1.00 87.00 513 GLU A N 1
ATOM 3952 C CA . GLU A 1 513 ? 10.282 15.410 -27.960 1.00 87.00 513 GLU A CA 1
ATOM 3953 C C . GLU A 1 513 ? 10.089 15.697 -26.449 1.00 87.00 513 GLU A C 1
ATOM 3955 O O . GLU A 1 513 ? 9.232 16.481 -26.051 1.00 87.00 513 GLU A O 1
ATOM 3960 N N . GLY A 1 514 ? 10.91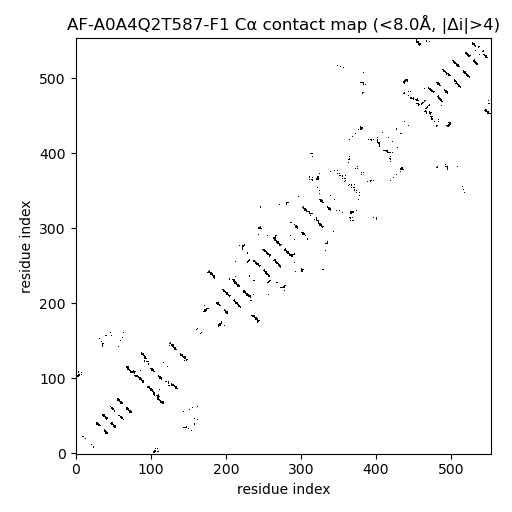3 15.090 -25.587 1.00 84.00 514 GLY A N 1
ATOM 3961 C CA . GLY A 1 514 ? 10.821 15.242 -24.128 1.00 84.00 514 GLY A CA 1
ATOM 3962 C C . GLY A 1 514 ? 9.799 14.326 -23.446 1.00 84.00 514 GLY A C 1
ATOM 3963 O O . GLY A 1 514 ? 9.570 14.464 -22.245 1.00 84.00 514 GLY A O 1
ATOM 3964 N N . GLU A 1 515 ? 9.207 13.378 -24.171 1.00 91.88 515 GLU A N 1
ATOM 3965 C CA . GLU A 1 515 ? 8.298 12.374 -23.623 1.00 91.88 515 GLU A CA 1
ATOM 3966 C C . GLU A 1 515 ? 8.942 10.984 -23.549 1.00 91.88 515 GLU A C 1
ATOM 3968 O O . GLU A 1 515 ? 9.955 10.696 -24.195 1.00 91.88 515 GLU A O 1
ATOM 3973 N N . TYR A 1 516 ? 8.324 10.115 -22.746 1.00 95.12 516 TYR A N 1
ATOM 3974 C CA . TYR A 1 516 ? 8.636 8.693 -22.649 1.00 95.12 516 TYR A CA 1
ATOM 3975 C C . TYR A 1 516 ? 7.365 7.886 -22.882 1.00 95.12 516 TYR A C 1
ATOM 3977 O O . TYR A 1 516 ? 6.308 8.226 -22.348 1.00 95.12 516 TYR A O 1
ATOM 3985 N N . TRP A 1 517 ? 7.468 6.790 -23.627 1.00 95.12 517 TRP A N 1
ATOM 3986 C CA . TRP A 1 517 ? 6.357 5.862 -23.822 1.00 95.12 517 TRP A CA 1
ATOM 3987 C C . TRP A 1 517 ? 6.853 4.430 -23.994 1.00 95.12 517 TRP A C 1
ATOM 3989 O O . TRP A 1 517 ? 8.020 4.168 -24.291 1.00 95.12 517 TRP A O 1
ATOM 3999 N N . LEU A 1 518 ? 5.933 3.493 -23.800 1.00 94.88 518 LEU A N 1
ATOM 4000 C CA . LEU A 1 518 ? 6.130 2.089 -24.121 1.00 94.88 518 LEU A CA 1
ATOM 4001 C C . LEU A 1 518 ? 5.463 1.803 -25.458 1.00 94.88 518 LEU A C 1
ATOM 4003 O O . LEU A 1 518 ? 4.337 2.240 -25.696 1.00 94.88 518 LEU A O 1
ATOM 4007 N N . ASP A 1 519 ? 6.137 1.049 -26.318 1.00 92.62 519 ASP A N 1
ATOM 4008 C CA . ASP A 1 519 ? 5.539 0.581 -27.560 1.00 92.62 519 ASP A CA 1
ATOM 4009 C C . ASP A 1 519 ? 5.757 -0.918 -27.739 1.00 92.62 519 ASP A C 1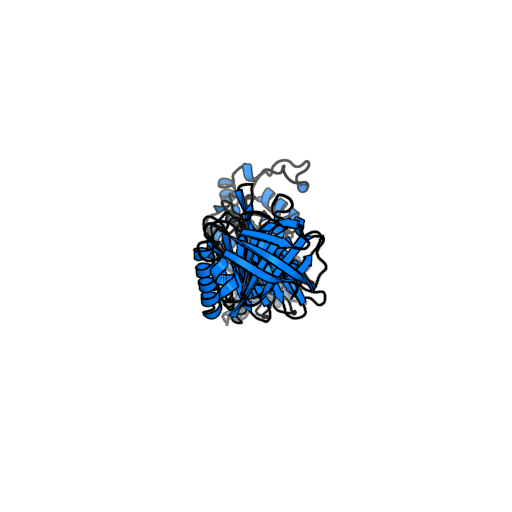
ATOM 4011 O O . ASP A 1 519 ? 6.823 -1.467 -27.457 1.00 92.62 519 ASP A O 1
ATOM 4015 N N . ARG A 1 520 ? 4.717 -1.586 -28.232 1.00 92.94 520 ARG A N 1
ATOM 4016 C CA . ARG A 1 520 ? 4.783 -2.988 -28.638 1.00 92.94 520 ARG A CA 1
ATOM 4017 C C . ARG A 1 520 ? 4.819 -3.017 -30.149 1.00 92.94 520 ARG A C 1
ATOM 4019 O O . ARG A 1 520 ? 3.860 -2.589 -30.795 1.00 92.94 520 ARG A O 1
ATOM 4026 N N . GLN A 1 521 ? 5.932 -3.489 -30.696 1.00 92.44 521 GLN A N 1
ATOM 4027 C CA . GLN A 1 521 ? 6.162 -3.487 -32.135 1.00 92.44 521 GLN A CA 1
ATOM 4028 C C . GLN A 1 521 ? 6.294 -4.907 -32.669 1.00 92.44 521 GLN A C 1
ATOM 4030 O O . GLN A 1 521 ? 6.773 -5.806 -31.980 1.00 92.44 521 GLN A O 1
ATOM 4035 N N . ILE A 1 522 ? 5.839 -5.103 -33.902 1.00 93.94 522 ILE A N 1
ATOM 4036 C CA . ILE A 1 522 ? 6.061 -6.326 -34.668 1.00 93.94 522 ILE A CA 1
ATOM 4037 C C . ILE A 1 522 ? 6.808 -5.937 -35.935 1.00 93.94 522 ILE A C 1
ATOM 4039 O O . ILE A 1 522 ? 6.378 -5.038 -36.663 1.00 93.94 522 ILE A O 1
ATOM 4043 N N . PHE A 1 523 ? 7.918 -6.618 -36.182 1.00 94.38 523 PHE A N 1
ATOM 4044 C CA . PHE A 1 523 ? 8.738 -6.450 -37.372 1.00 94.38 523 PHE A CA 1
ATOM 4045 C C . PHE A 1 523 ? 8.693 -7.714 -38.223 1.00 94.38 523 PHE A C 1
ATOM 4047 O O . PHE A 1 523 ? 8.983 -8.797 -37.721 1.00 94.38 523 PHE A O 1
ATOM 4054 N N . GLU A 1 524 ? 8.387 -7.577 -39.511 1.00 94.12 524 GLU A N 1
ATOM 4055 C CA . GLU A 1 524 ? 8.344 -8.703 -40.455 1.00 94.12 524 GLU A CA 1
ATOM 4056 C C . GLU A 1 524 ? 9.142 -8.361 -41.710 1.00 94.12 524 GLU A C 1
ATOM 4058 O O . GLU A 1 524 ? 8.995 -7.279 -42.282 1.00 94.12 524 GLU A O 1
ATOM 4063 N N . LYS A 1 525 ? 10.002 -9.273 -42.161 1.00 90.62 525 LYS A N 1
ATOM 4064 C CA . LYS A 1 525 ? 10.752 -9.074 -43.407 1.00 90.62 525 LYS A CA 1
ATOM 4065 C C . LYS A 1 525 ? 9.932 -9.515 -44.615 1.00 90.62 525 LYS A C 1
ATOM 4067 O O . LYS A 1 525 ? 9.426 -10.629 -44.648 1.00 90.62 525 LYS A O 1
ATOM 4072 N N . ASP A 1 526 ? 9.909 -8.677 -45.648 1.00 89.75 526 ASP A N 1
ATOM 4073 C CA . ASP A 1 526 ? 9.357 -8.988 -46.971 1.00 89.75 526 ASP A CA 1
ATOM 4074 C C . ASP A 1 526 ? 10.433 -8.731 -48.038 1.00 89.75 526 ASP A C 1
ATOM 4076 O O . ASP A 1 526 ? 10.552 -7.649 -48.618 1.00 89.75 526 ASP A O 1
ATOM 4080 N N . GLY A 1 527 ? 11.307 -9.721 -48.240 1.00 88.56 527 GLY A N 1
ATOM 4081 C CA . GLY A 1 527 ? 12.496 -9.565 -49.076 1.00 88.56 527 GLY A CA 1
ATOM 4082 C C . GLY A 1 527 ? 13.472 -8.539 -48.490 1.00 88.56 527 GLY A C 1
ATOM 4083 O O . GLY A 1 527 ? 14.060 -8.774 -47.436 1.00 88.56 527 GLY A O 1
ATOM 4084 N N . ALA A 1 528 ? 13.681 -7.428 -49.201 1.00 87.81 528 ALA A N 1
ATOM 4085 C CA . ALA A 1 528 ? 14.482 -6.301 -48.715 1.00 87.81 528 ALA A CA 1
ATOM 4086 C C . ALA A 1 528 ? 13.651 -5.282 -47.916 1.00 87.81 528 ALA A C 1
ATOM 4088 O O . ALA A 1 528 ? 14.230 -4.443 -47.226 1.00 87.81 528 ALA A O 1
ATOM 4089 N N . ASP A 1 529 ? 12.323 -5.353 -48.018 1.00 92.50 529 ASP A N 1
ATOM 4090 C CA . ASP A 1 529 ? 11.408 -4.469 -47.313 1.00 92.50 529 ASP A CA 1
ATOM 4091 C C . ASP A 1 529 ? 11.168 -4.969 -45.880 1.00 92.50 529 ASP A C 1
ATOM 4093 O O . ASP A 1 529 ? 11.375 -6.140 -45.543 1.00 92.50 529 ASP A O 1
ATOM 4097 N N . LEU A 1 530 ? 10.693 -4.058 -45.038 1.00 94.06 530 LEU A N 1
ATOM 4098 C CA . LEU A 1 530 ? 10.365 -4.281 -43.640 1.00 94.06 530 LEU A CA 1
ATOM 4099 C C . LEU A 1 530 ? 8.936 -3.811 -43.378 1.00 94.06 530 LEU A C 1
ATOM 4101 O O . LEU A 1 530 ? 8.605 -2.649 -43.613 1.00 94.06 530 LEU A O 1
ATOM 4105 N N . TRP A 1 531 ? 8.098 -4.696 -42.859 1.00 93.69 531 TRP A N 1
ATOM 4106 C CA . TRP A 1 531 ? 6.830 -4.319 -42.257 1.00 93.69 531 TRP A CA 1
ATOM 4107 C C . TRP A 1 531 ? 7.035 -3.990 -40.786 1.00 93.69 531 TRP A C 1
ATOM 4109 O O . TRP A 1 531 ? 7.659 -4.753 -40.051 1.00 93.69 531 TRP A O 1
ATOM 4119 N N . GLN A 1 532 ? 6.499 -2.845 -40.369 1.00 92.56 532 GLN A N 1
ATOM 4120 C CA . GLN A 1 532 ? 6.469 -2.409 -38.982 1.00 92.56 532 GLN A CA 1
ATOM 4121 C C . GLN A 1 532 ? 5.022 -2.202 -38.540 1.00 92.56 532 GLN A C 1
ATOM 4123 O O . GLN A 1 532 ? 4.284 -1.374 -39.089 1.00 92.56 532 GLN A O 1
ATOM 4128 N N . HIS A 1 533 ? 4.640 -2.934 -37.503 1.00 91.75 533 HIS A N 1
ATOM 4129 C CA . HIS A 1 533 ? 3.374 -2.795 -36.802 1.00 91.75 533 HIS A CA 1
ATOM 4130 C C . HIS A 1 533 ? 3.679 -2.217 -35.424 1.00 91.75 533 HIS A C 1
ATOM 4132 O O . HIS A 1 533 ? 4.585 -2.694 -34.753 1.00 91.75 533 HIS A O 1
ATOM 4138 N N . SER A 1 534 ? 2.947 -1.191 -35.006 1.00 88.94 534 SER A N 1
ATOM 4139 C CA . SER A 1 534 ? 3.093 -0.568 -33.689 1.00 88.94 534 SER A CA 1
ATOM 4140 C C . SER A 1 534 ? 1.717 -0.507 -33.051 1.00 88.94 534 SER A C 1
ATOM 4142 O O . SER A 1 534 ? 0.767 -0.024 -33.675 1.00 88.94 534 SER A O 1
ATOM 4144 N N . LEU A 1 535 ? 1.602 -1.035 -31.836 1.00 85.44 535 LEU A N 1
ATOM 4145 C CA . LEU A 1 535 ? 0.321 -1.103 -31.151 1.00 85.44 535 LEU A CA 1
ATOM 4146 C C . LEU A 1 535 ? -0.197 0.296 -30.808 1.00 85.44 535 LEU A C 1
ATOM 4148 O O . LEU A 1 535 ? -1.353 0.588 -31.097 1.00 85.44 535 LEU A O 1
ATOM 4152 N N . SER A 1 536 ? 0.667 1.183 -30.306 1.00 80.75 536 SER A N 1
ATOM 4153 C CA . SER A 1 536 ? 0.296 2.576 -30.004 1.00 80.75 536 SER A CA 1
ATOM 4154 C C . SER A 1 536 ? -0.216 3.323 -31.247 1.00 80.75 536 SER A C 1
ATOM 4156 O O . SER A 1 536 ? -1.214 4.052 -31.208 1.00 80.75 536 SER A O 1
ATOM 4158 N N . ARG A 1 537 ? 0.406 3.079 -32.408 1.00 82.00 537 ARG A N 1
ATOM 4159 C CA . ARG A 1 537 ? -0.051 3.616 -33.698 1.00 82.00 537 ARG A CA 1
ATOM 4160 C C . ARG A 1 537 ? -1.387 3.021 -34.135 1.00 82.00 537 ARG A C 1
ATOM 4162 O O . ARG A 1 537 ? -2.238 3.759 -34.630 1.00 82.00 537 ARG A O 1
ATOM 4169 N N . MET A 1 538 ? -1.588 1.717 -33.956 1.00 83.00 538 MET A N 1
ATOM 4170 C CA . MET A 1 538 ? -2.849 1.048 -34.290 1.00 83.00 538 MET A CA 1
ATOM 4171 C C . MET A 1 538 ? -4.011 1.532 -33.419 1.00 83.00 538 MET A C 1
ATOM 4173 O O . MET A 1 538 ? -5.095 1.770 -33.948 1.00 83.00 538 MET A O 1
ATOM 4177 N N . GLU A 1 539 ? -3.786 1.739 -32.120 1.00 82.19 539 GLU A N 1
ATOM 4178 C CA . GLU A 1 539 ? -4.759 2.353 -31.203 1.00 82.19 539 GLU A CA 1
ATOM 4179 C C . GLU A 1 539 ? -5.128 3.777 -31.647 1.00 82.19 539 GLU A C 1
ATOM 4181 O O . GLU A 1 539 ? -6.285 4.185 -31.554 1.00 82.19 539 GLU A O 1
ATOM 4186 N N . SER A 1 540 ? -4.175 4.488 -32.254 1.00 81.56 540 SER A N 1
ATOM 4187 C CA . SER A 1 540 ? -4.379 5.796 -32.893 1.00 81.56 540 SER A CA 1
ATOM 4188 C C . SER A 1 540 ? -4.983 5.717 -34.310 1.00 81.56 540 SER A C 1
ATOM 4190 O O . SER A 1 540 ? -5.051 6.721 -35.020 1.00 81.56 540 SER A O 1
ATOM 4192 N N . GLY A 1 541 ? -5.407 4.533 -34.766 1.00 81.62 541 GLY A N 1
ATOM 4193 C CA . GLY A 1 541 ? -6.025 4.309 -36.079 1.00 81.62 541 GLY A CA 1
ATOM 4194 C C . GLY A 1 541 ? -5.056 4.316 -37.270 1.00 81.62 541 GLY A C 1
ATOM 4195 O O . GLY A 1 541 ? -5.498 4.304 -38.424 1.00 81.62 541 GLY A O 1
ATOM 4196 N N . LEU A 1 542 ? -3.743 4.334 -37.026 1.00 81.44 542 LEU A N 1
ATOM 4197 C CA . LEU A 1 542 ? -2.723 4.307 -38.072 1.00 81.44 542 LEU A CA 1
ATOM 4198 C C . LEU A 1 542 ? -2.471 2.875 -38.562 1.00 81.44 542 LEU A C 1
ATOM 4200 O O . LEU A 1 542 ? -2.517 1.904 -37.809 1.00 81.44 542 LEU A O 1
ATOM 4204 N N . LYS A 1 543 ? -2.186 2.747 -39.861 1.00 86.12 543 LYS A N 1
ATOM 4205 C CA . LYS A 1 543 ? -1.907 1.459 -40.508 1.00 86.12 543 LYS A CA 1
ATOM 4206 C C . LYS A 1 543 ? -0.447 1.027 -40.304 1.00 86.12 543 LYS A C 1
ATOM 4208 O O . LYS A 1 543 ? 0.412 1.894 -40.134 1.00 86.12 543 LYS A O 1
ATOM 4213 N N . PRO A 1 544 ? -0.155 -0.285 -40.406 1.00 88.12 544 PRO A N 1
ATOM 4214 C CA . PRO A 1 544 ? 1.215 -0.778 -40.510 1.00 88.12 544 PRO A CA 1
ATOM 4215 C C . PRO A 1 544 ? 1.980 -0.106 -41.651 1.00 88.12 544 PRO A C 1
ATOM 4217 O O . PRO A 1 544 ? 1.403 0.211 -42.698 1.00 88.12 544 PRO A O 1
ATOM 4220 N N . VAL A 1 545 ? 3.282 0.086 -41.454 1.00 89.19 545 VAL A N 1
ATOM 4221 C CA . VAL A 1 545 ? 4.162 0.737 -42.428 1.00 89.19 545 VAL A CA 1
ATOM 4222 C C . VAL A 1 545 ? 4.985 -0.318 -43.149 1.00 89.19 545 VAL A C 1
ATOM 4224 O O . VAL A 1 545 ? 5.678 -1.101 -42.507 1.00 89.19 545 VAL A O 1
ATOM 4227 N N . LYS A 1 546 ? 4.940 -0.303 -44.485 1.00 93.38 546 LYS A N 1
ATOM 4228 C CA . LYS A 1 546 ? 5.918 -1.004 -45.320 1.00 93.38 546 LYS A CA 1
ATOM 4229 C C . LYS A 1 546 ? 7.059 -0.050 -45.643 1.00 93.38 546 LYS A C 1
ATOM 4231 O O . LYS A 1 546 ? 6.841 0.948 -46.328 1.00 93.38 546 LYS A O 1
ATOM 4236 N N . ALA A 1 547 ? 8.254 -0.356 -45.162 1.00 93.12 547 ALA A N 1
ATOM 4237 C CA . ALA A 1 547 ? 9.445 0.451 -45.347 1.00 93.12 547 ALA A CA 1
ATOM 4238 C C . ALA A 1 547 ? 10.452 -0.267 -46.255 1.00 93.12 547 ALA A C 1
ATOM 4240 O O . ALA A 1 547 ? 10.746 -1.443 -46.062 1.00 93.12 547 ALA A O 1
ATOM 4241 N N . ALA A 1 548 ? 10.995 0.446 -47.238 1.00 94.62 548 ALA A N 1
ATOM 4242 C CA . ALA A 1 548 ? 12.058 -0.037 -48.112 1.00 94.62 548 ALA A CA 1
ATOM 4243 C C . ALA A 1 548 ? 13.418 0.528 -47.659 1.00 94.62 548 ALA A C 1
ATOM 4245 O O . ALA A 1 548 ? 13.458 1.611 -47.061 1.00 94.62 548 ALA A O 1
ATOM 4246 N N . PRO A 1 549 ? 14.543 -0.150 -47.958 1.00 95.06 549 PRO A N 1
ATOM 4247 C CA . PRO A 1 549 ? 15.875 0.385 -47.712 1.00 95.06 549 PRO A CA 1
ATOM 4248 C C . PRO A 1 549 ? 16.064 1.733 -48.405 1.00 95.06 549 PRO A C 1
ATOM 4250 O O . PRO A 1 549 ? 15.830 1.876 -49.608 1.00 95.06 549 PRO A O 1
ATOM 4253 N N . CYS A 1 550 ? 16.539 2.722 -47.659 1.00 93.88 550 CYS A N 1
ATOM 4254 C CA . CYS A 1 550 ? 16.845 4.021 -48.225 1.00 93.88 550 CYS A CA 1
ATOM 4255 C C . CYS A 1 550 ? 18.028 3.926 -49.196 1.00 93.88 550 CYS A C 1
ATOM 4257 O O . CYS A 1 550 ? 18.996 3.204 -48.922 1.00 93.88 550 CYS A O 1
ATOM 4259 N N . PRO A 1 551 ? 17.992 4.662 -50.320 1.00 90.06 551 PRO A N 1
ATOM 4260 C CA . PRO A 1 551 ? 19.092 4.658 -51.271 1.00 90.06 551 PRO A CA 1
ATOM 4261 C C . PRO A 1 551 ? 20.370 5.181 -50.609 1.00 90.06 551 PRO A C 1
ATOM 4263 O O . PRO A 1 551 ? 20.330 6.056 -49.739 1.00 90.06 551 PRO A O 1
ATOM 4266 N N . ALA A 1 552 ? 21.520 4.655 -51.038 1.00 82.88 552 ALA A N 1
ATOM 4267 C CA . ALA A 1 552 ? 22.807 5.228 -50.664 1.00 82.88 552 ALA A CA 1
ATOM 4268 C C . ALA A 1 552 ? 22.835 6.707 -51.068 1.00 82.88 552 ALA A C 1
ATOM 4270 O O . ALA A 1 552 ? 22.451 7.055 -52.188 1.00 82.88 552 ALA A O 1
ATOM 4271 N N . LYS A 1 553 ? 23.265 7.579 -50.148 1.00 69.81 553 LYS A N 1
ATOM 4272 C CA . LYS A 1 553 ? 23.527 8.976 -50.501 1.00 69.81 553 LYS A CA 1
ATOM 4273 C C . LYS A 1 553 ? 24.655 8.990 -51.550 1.00 69.81 553 LYS A C 1
ATOM 4275 O O . LYS A 1 553 ? 25.618 8.244 -51.359 1.00 69.81 553 LYS A O 1
ATOM 4280 N N . PRO A 1 554 ? 24.500 9.745 -52.650 1.00 56.94 554 PRO A N 1
ATOM 4281 C CA . PRO A 1 554 ? 25.491 9.811 -53.720 1.00 56.94 554 PRO A CA 1
ATOM 4282 C C . PRO A 1 554 ? 26.834 10.383 -53.265 1.00 56.94 554 PRO A C 1
ATOM 4284 O O . PRO A 1 554 ? 26.850 11.157 -52.277 1.00 56.94 554 PRO A O 1
#

Mean predicted aligned error: 12.94 Å

Secondary structure (DSSP, 8-state):
---GGGTHHHH--SSS-HHHHHHHHHHEEEEEE-SSEEEEEETTTTEEEEEESSSSEEEEEEETTS-EEEEEEEGGGTTSPTT-EEEEEEEESS-EEEEEEEEEEETTEEEEEEES--HHHHHHHTT-SEEEEEETTEEEEEEE-TTHHHHHHHHHHHHHHHHTTTTSPPPPEE--BT-EEEEEGGGTT-EEEETTEEEEEEEEE-TTS-EEEEEEEEETTTEEEEEEEEE--TTT-EEEEEEE-SSSSS-EEEEEEEEETTTTEEEEEEEEEETTEEEEEEEEEESSS---EE-SSSSS--EEEEE-GGGTTTSS-GGG--PPEEEEEEETTEEEE-TTSGGGHHHHHHHHHHHHHHHHHH--HHHHHHHHHHHHHTT-HHHHHTT--HHHHHHH--GGGG---SSGGGTT----SSHHHHHHHHHHHTT---S-EE-HHHHHHHHHHTT-TT-EE-TT--STTSTTS--BEEEEEGGGTEEEEE-SSEEEEEEEEEEETTEEEEEEEEEETTEEEEEEEEEEEETTEEEEEEHHHHHTTPPPEEEEEPPPP-

Nearest PDB structures (foldseek):
  5kph-assembly1_A  TM=5.537E-01  e=5.558E+00  synthetic construct
  7bwl-assembly1_A  TM=1.820E-01  e=6.770E+00  Pseudomonas aeruginosa PAO1